Protein AF-0000000078754978 (afdb_homodimer)

Sequence (382 aa):
MKRENKTQYALLGILTQYECSGYDMKKFIETSIGYFWNESFGQIYPNLKKLEQQGLIRKAKTLDAKGTDRIVYAITATGRKKLQQWLAKPAEPLAERNELLLKLFFGSQLDHNGIRRHLQRHQEMGEATLKVYAGVEKDIADYKDKSPDYPFWRMTLDYGIERTKMELRWVKSAHEILDSIAKKKTGSKKPMKRENKTQYALLGILTQYECSGYDMKKFIETSIGYFWNESFGQIYPNLKKLEQQGLIRKAKTLDAKGTDRIVYAITATGRKKLQQWLAKPAEPLAERNELLLKLFFGSQLDHNGIRRHLQRHQEMGEATLKVYAGVEKDIADYKDKSPDYPFWRMTLDYGIERTKMELRWVKSAHEILDS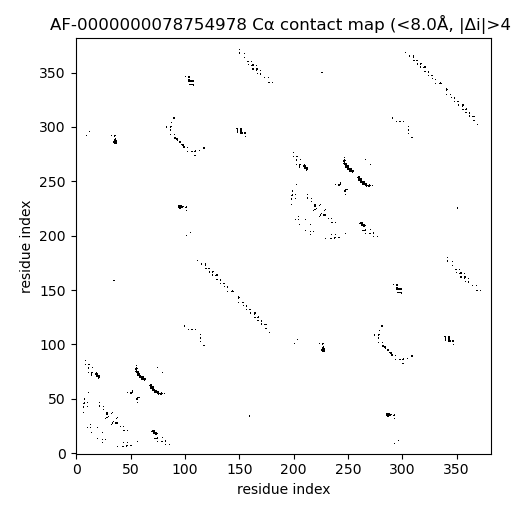IAKKKTGSKKP

Structure (mmCIF, N/CA/C/O backbone):
data_AF-0000000078754978-model_v1
#
loop_
_entity.id
_entity.type
_entity.pdbx_description
1 polymer 'Transcriptional regulator, PadR family'
#
loop_
_atom_site.group_PDB
_atom_site.id
_atom_site.type_symbol
_atom_site.label_atom_id
_atom_site.label_alt_id
_atom_site.label_comp_id
_atom_site.label_asym_id
_atom_site.label_entity_id
_atom_site.label_seq_id
_atom_site.pdbx_PDB_ins_code
_atom_site.Cartn_x
_atom_site.Cartn_y
_atom_site.Cartn_z
_atom_site.occupancy
_atom_site.B_iso_or_equiv
_atom_site.auth_seq_id
_atom_site.auth_comp_id
_atom_site.auth_asym_id
_atom_site.auth_atom_id
_atom_site.pdbx_PDB_model_num
ATOM 1 N N . MET A 1 1 ? -13 -10.906 16.281 1 35.75 1 MET A N 1
ATOM 2 C CA . MET A 1 1 ? -12.906 -11.906 15.219 1 35.75 1 MET A CA 1
ATOM 3 C C . MET A 1 1 ? -11.469 -12.031 14.727 1 35.75 1 MET A C 1
ATOM 5 O O . MET A 1 1 ? -10.805 -11.023 14.453 1 35.75 1 MET A O 1
ATOM 9 N N . LYS A 1 2 ? -10.781 -13.062 15 1 48.91 2 LYS A N 1
ATOM 10 C CA . LYS A 1 2 ? -9.359 -13.227 14.703 1 48.91 2 LYS A CA 1
ATOM 11 C C . LYS A 1 2 ? -9.07 -12.922 13.234 1 48.91 2 LYS A C 1
ATOM 13 O O . LYS A 1 2 ? -9.797 -13.359 12.352 1 48.91 2 LYS A O 1
ATOM 18 N N . ARG A 1 3 ? -8.289 -12.062 12.922 1 64.56 3 ARG A N 1
ATOM 19 C CA . ARG A 1 3 ? -7.926 -11.656 11.562 1 64.56 3 ARG A CA 1
ATOM 20 C C . ARG A 1 3 ? -7.438 -12.844 10.75 1 64.56 3 ARG A C 1
ATOM 22 O O . ARG A 1 3 ? -6.656 -13.664 11.234 1 64.56 3 ARG A O 1
ATOM 29 N N . GLU A 1 4 ? -8.297 -13.211 9.789 1 76.19 4 GLU A N 1
ATOM 30 C CA . GLU A 1 4 ? -7.941 -14.312 8.906 1 76.19 4 GLU A CA 1
ATOM 31 C C . GLU A 1 4 ? -6.512 -14.172 8.391 1 76.19 4 GLU A C 1
ATOM 33 O O . GLU A 1 4 ? -6.109 -13.094 7.945 1 76.19 4 GLU A O 1
ATOM 38 N N . ASN A 1 5 ? -5.672 -15.242 8.75 1 83.44 5 ASN A N 1
ATOM 39 C CA . ASN A 1 5 ? -4.297 -15.258 8.258 1 83.44 5 ASN A CA 1
ATOM 40 C C . ASN A 1 5 ? -4.238 -15.492 6.754 1 83.44 5 ASN A C 1
ATOM 42 O O . ASN A 1 5 ? -4.383 -16.625 6.293 1 83.44 5 ASN A O 1
ATOM 46 N N . LYS A 1 6 ? -4.023 -14.539 5.996 1 88.38 6 LYS A N 1
ATOM 47 C CA . LYS A 1 6 ? -4.129 -14.617 4.543 1 88.38 6 LYS A CA 1
ATOM 48 C C . LYS A 1 6 ? -2.857 -15.203 3.932 1 88.38 6 LYS A C 1
ATOM 50 O O . LYS A 1 6 ? -2.834 -15.547 2.75 1 88.38 6 LYS A O 1
ATOM 55 N N . THR A 1 7 ? -1.822 -15.406 4.789 1 91.56 7 THR A N 1
ATOM 56 C CA . THR A 1 7 ? -0.606 -16.078 4.34 1 91.56 7 THR A CA 1
ATOM 57 C C . THR A 1 7 ? -0.919 -17.484 3.824 1 91.56 7 THR A C 1
ATOM 59 O O . THR A 1 7 ? -0.292 -17.953 2.873 1 91.56 7 THR A O 1
ATOM 62 N N . GLN A 1 8 ? -1.854 -18.094 4.418 1 94.31 8 GLN A N 1
ATOM 63 C CA . GLN A 1 8 ? -2.223 -19.453 4.027 1 94.31 8 GLN A CA 1
ATOM 64 C C . GLN A 1 8 ? -2.637 -19.516 2.559 1 94.31 8 GLN A C 1
ATOM 66 O O . GLN A 1 8 ? -2.338 -20.484 1.862 1 94.31 8 GLN A O 1
ATOM 71 N N . TYR A 1 9 ? -3.281 -18.516 2.061 1 95.38 9 TYR A N 1
ATOM 72 C CA . TYR A 1 9 ? -3.766 -18.516 0.685 1 95.38 9 TYR A CA 1
ATOM 73 C C . TYR A 1 9 ? -2.625 -18.281 -0.296 1 95.38 9 TYR A C 1
ATOM 75 O O . TYR A 1 9 ? -2.631 -18.812 -1.411 1 95.38 9 TYR A O 1
ATOM 83 N N . ALA A 1 10 ? -1.63 -17.469 0.122 1 95.56 10 ALA A N 1
ATOM 84 C CA . ALA A 1 10 ? -0.423 -17.328 -0.689 1 95.56 10 ALA A CA 1
ATOM 85 C C . ALA A 1 10 ? 0.289 -18.672 -0.841 1 95.56 10 ALA A C 1
ATOM 87 O O . ALA A 1 10 ? 0.705 -19.047 -1.942 1 95.56 10 ALA A O 1
ATOM 88 N N . LEU A 1 11 ? 0.342 -19.391 0.232 1 96.5 11 LEU A N 1
ATOM 89 C CA . LEU A 1 11 ? 1.026 -20.672 0.205 1 96.5 11 LEU A CA 1
ATOM 90 C C . LEU A 1 11 ? 0.257 -21.688 -0.642 1 96.5 11 LEU A C 1
ATOM 92 O O . LEU A 1 11 ? 0.849 -22.391 -1.453 1 96.5 11 LEU A O 1
ATOM 96 N N . LEU A 1 12 ? -1.026 -21.781 -0.461 1 97.56 12 LEU A N 1
ATOM 97 C CA . LEU A 1 12 ? -1.853 -22.641 -1.295 1 97.56 12 LEU A CA 1
ATOM 98 C C . LEU A 1 12 ? -1.717 -22.266 -2.768 1 97.56 12 LEU A C 1
ATOM 100 O O . LEU A 1 12 ? -1.613 -23.141 -3.627 1 97.56 12 LEU A O 1
ATOM 104 N N . GLY A 1 13 ? -1.76 -20.969 -3.033 1 97.31 13 GLY A N 1
ATOM 105 C CA . GLY A 1 13 ? -1.579 -20.5 -4.398 1 97.31 13 GLY A CA 1
ATOM 106 C C . GLY A 1 13 ? -0.272 -20.953 -5.02 1 97.31 13 GLY A C 1
ATOM 107 O O . GLY A 1 13 ? -0.254 -21.453 -6.148 1 97.31 13 GLY A O 1
ATOM 108 N N . ILE A 1 14 ? 0.815 -20.812 -4.277 1 96.56 14 ILE A N 1
ATOM 109 C CA . ILE A 1 14 ? 2.131 -21.234 -4.754 1 96.56 14 ILE A CA 1
ATOM 110 C C . ILE A 1 14 ? 2.117 -22.719 -5.07 1 96.56 14 ILE A C 1
ATOM 112 O O . ILE A 1 14 ? 2.645 -23.156 -6.102 1 96.56 14 ILE A O 1
ATOM 116 N N . LEU A 1 15 ? 1.431 -23.469 -4.305 1 97.5 15 LEU A N 1
ATOM 117 C CA . LEU A 1 15 ? 1.436 -24.906 -4.449 1 97.5 15 LEU A CA 1
ATOM 118 C C . LEU A 1 15 ? 0.555 -25.344 -5.613 1 97.5 15 LEU A C 1
ATOM 120 O O . LEU A 1 15 ? 0.626 -26.5 -6.059 1 97.5 15 LEU A O 1
ATOM 124 N N . THR A 1 16 ? -0.316 -24.484 -6.086 1 96.12 16 THR A N 1
ATOM 125 C CA . THR A 1 16 ? -1.046 -24.797 -7.309 1 96.12 16 THR A CA 1
ATOM 126 C C . THR A 1 16 ? -0.119 -24.75 -8.516 1 96.12 16 THR A C 1
ATOM 128 O O . THR A 1 16 ? -0.448 -25.281 -9.586 1 96.12 16 THR A O 1
ATOM 131 N N . GLN A 1 17 ? 1.019 -24.031 -8.352 1 93 17 GLN A N 1
ATOM 132 C CA . GLN A 1 17 ? 1.975 -23.922 -9.453 1 93 17 GLN A CA 1
ATOM 133 C C . GLN A 1 17 ? 2.867 -25.156 -9.539 1 93 17 GLN A C 1
ATOM 135 O O . GLN A 1 17 ? 3.172 -25.625 -10.641 1 93 17 GLN A O 1
ATOM 140 N N . TYR A 1 18 ? 3.369 -25.625 -8.391 1 93.38 18 TYR A N 1
ATOM 141 C CA . TYR A 1 18 ? 4.215 -26.812 -8.336 1 93.38 18 TYR A CA 1
ATOM 142 C C . TYR A 1 18 ? 4.434 -27.25 -6.895 1 93.38 18 TYR A C 1
ATOM 144 O O . TYR A 1 18 ? 4.277 -26.469 -5.961 1 93.38 18 TYR A O 1
ATOM 152 N N . GLU A 1 19 ? 4.711 -28.516 -6.809 1 95.75 19 GLU A N 1
ATOM 153 C CA . GLU A 1 19 ? 5.137 -29.062 -5.523 1 95.75 19 GLU A CA 1
ATOM 154 C C . GLU A 1 19 ? 6.527 -28.562 -5.145 1 95.75 19 GLU A C 1
ATOM 156 O O . GLU A 1 19 ? 7.441 -28.578 -5.969 1 95.75 19 GLU A O 1
ATOM 161 N N . CYS A 1 20 ? 6.672 -28.109 -3.848 1 95.75 20 CYS A N 1
ATOM 162 C CA . CYS A 1 20 ? 7.977 -27.547 -3.514 1 95.75 20 CYS A CA 1
ATOM 163 C C . CYS A 1 20 ? 8.18 -27.484 -2.004 1 95.75 20 CYS A C 1
ATOM 165 O O . CYS A 1 20 ? 7.254 -27.781 -1.24 1 95.75 20 CYS A O 1
ATOM 167 N N . SER A 1 21 ? 9.438 -27.203 -1.611 1 95.12 21 SER A N 1
ATOM 168 C CA . SER A 1 21 ? 9.773 -27.109 -0.195 1 95.12 21 SER A CA 1
ATOM 169 C C . SER A 1 21 ? 9.398 -25.734 0.365 1 95.12 21 SER A C 1
ATOM 171 O O . SER A 1 21 ? 9.055 -24.828 -0.388 1 95.12 21 SER A O 1
ATOM 173 N N . GLY A 1 22 ? 9.438 -25.641 1.722 1 94.06 22 GLY A N 1
ATOM 174 C CA . GLY A 1 22 ? 9.266 -24.344 2.338 1 94.06 22 GLY A CA 1
ATOM 175 C C . GLY A 1 22 ? 10.273 -23.312 1.854 1 94.06 22 GLY A C 1
ATOM 176 O O . GLY A 1 22 ? 9.938 -22.141 1.677 1 94.06 22 GLY A O 1
ATOM 177 N N . TYR A 1 23 ? 11.445 -23.781 1.651 1 92.81 23 TYR A N 1
ATOM 178 C CA . TYR A 1 23 ? 12.5 -22.906 1.143 1 92.81 23 TYR A CA 1
ATOM 179 C C . TYR A 1 23 ? 12.156 -22.406 -0.252 1 92.81 23 TYR A C 1
ATOM 181 O O . TYR A 1 23 ? 12.352 -21.219 -0.55 1 92.81 23 TYR A O 1
ATOM 189 N N . ASP A 1 24 ? 11.742 -23.25 -1.072 1 94.19 24 ASP A N 1
ATOM 190 C CA . ASP A 1 24 ? 11.344 -22.859 -2.424 1 94.19 24 ASP A CA 1
ATOM 191 C C . ASP A 1 24 ? 10.219 -21.828 -2.395 1 94.19 24 ASP A C 1
ATOM 193 O O . ASP A 1 24 ? 10.195 -20.922 -3.219 1 94.19 24 ASP A O 1
ATOM 197 N N . MET A 1 25 ? 9.305 -21.984 -1.466 1 94.5 25 MET A N 1
ATOM 198 C CA . MET A 1 25 ? 8.188 -21.047 -1.332 1 94.5 25 MET A CA 1
ATOM 199 C C . MET A 1 25 ? 8.688 -19.672 -0.907 1 94.5 25 MET A C 1
ATOM 201 O O . MET A 1 25 ? 8.227 -18.641 -1.421 1 94.5 25 MET A O 1
ATOM 205 N N . LYS A 1 26 ? 9.586 -19.688 -0.039 1 92.94 26 LYS A N 1
ATOM 206 C CA . LYS A 1 26 ? 10.195 -18.422 0.373 1 92.94 26 LYS A CA 1
ATOM 207 C C . LYS A 1 26 ? 10.844 -17.703 -0.812 1 92.94 26 LYS A C 1
ATOM 209 O O . LYS A 1 26 ? 10.672 -16.5 -0.987 1 92.94 26 LYS A O 1
ATOM 214 N N . LYS A 1 27 ? 11.562 -18.422 -1.572 1 92.75 27 LYS A N 1
ATOM 215 C CA . LYS A 1 27 ? 12.227 -17.875 -2.748 1 92.75 27 LYS A CA 1
ATOM 216 C C . LYS A 1 27 ? 11.219 -17.344 -3.758 1 92.75 27 LYS A C 1
ATOM 218 O O . LYS A 1 27 ? 11.406 -16.266 -4.336 1 92.75 27 LYS A O 1
ATOM 223 N N . PHE A 1 28 ? 10.172 -18.141 -3.9 1 93.44 28 PHE A N 1
ATOM 224 C CA . PHE A 1 28 ? 9.094 -17.719 -4.797 1 93.44 28 PHE A CA 1
ATOM 225 C C . PHE A 1 28 ? 8.492 -16.391 -4.348 1 93.44 28 PHE A C 1
ATOM 227 O O . PHE A 1 28 ? 8.297 -15.492 -5.156 1 93.44 28 PHE A O 1
ATOM 234 N N . ILE A 1 29 ? 8.211 -16.25 -3.129 1 92.81 29 ILE A N 1
ATOM 235 C CA . ILE A 1 29 ? 7.637 -15.023 -2.582 1 92.81 29 ILE A CA 1
ATOM 236 C C . ILE A 1 29 ? 8.602 -13.859 -2.805 1 92.81 29 ILE A C 1
ATOM 238 O O . ILE A 1 29 ? 8.203 -12.805 -3.305 1 92.81 29 ILE A O 1
ATOM 242 N N . GLU A 1 30 ? 9.797 -14 -2.549 1 90.25 30 GLU A N 1
ATOM 243 C CA . GLU A 1 30 ? 10.797 -12.945 -2.645 1 90.25 30 GLU A CA 1
ATOM 244 C C . GLU A 1 30 ? 10.984 -12.492 -4.09 1 90.25 30 GLU A C 1
ATOM 246 O O . GLU A 1 30 ? 11.188 -11.305 -4.352 1 90.25 30 GLU A O 1
ATOM 251 N N . THR A 1 31 ? 10.828 -13.422 -4.996 1 90.75 31 THR A N 1
ATOM 252 C CA . THR A 1 31 ? 11.234 -13.117 -6.363 1 90.75 31 THR A CA 1
ATOM 253 C C . THR A 1 31 ? 10.016 -12.914 -7.258 1 90.75 31 THR A C 1
ATOM 255 O O . THR A 1 31 ? 10.148 -12.484 -8.406 1 90.75 31 THR A O 1
ATOM 258 N N . SER A 1 32 ? 8.852 -13.219 -6.758 1 92.75 32 SER A N 1
ATOM 259 C CA . SER A 1 32 ? 7.676 -13.164 -7.617 1 92.75 32 SER A CA 1
ATOM 260 C C . SER A 1 32 ? 6.582 -12.289 -7.004 1 92.75 32 SER A C 1
ATOM 262 O O . SER A 1 32 ? 6.418 -11.133 -7.383 1 92.75 32 SER A O 1
ATOM 264 N N . ILE A 1 33 ? 6.027 -12.75 -5.863 1 93.5 33 ILE A N 1
ATOM 265 C CA . ILE A 1 33 ? 4.852 -12.031 -5.383 1 93.5 33 ILE A CA 1
ATOM 266 C C . ILE A 1 33 ? 5.266 -11.023 -4.316 1 93.5 33 ILE A C 1
ATOM 268 O O . ILE A 1 33 ? 4.457 -10.203 -3.877 1 93.5 33 ILE A O 1
ATOM 272 N N . GLY A 1 34 ? 6.535 -10.922 -3.963 1 92.12 34 GLY A N 1
ATOM 273 C CA . GLY A 1 34 ? 7.031 -10.016 -2.943 1 92.12 34 GLY A CA 1
ATOM 274 C C . GLY A 1 34 ? 6.879 -8.555 -3.322 1 92.12 34 GLY A C 1
ATOM 275 O O . GLY A 1 34 ? 6.949 -7.672 -2.463 1 92.12 34 GLY A O 1
ATOM 276 N N . TYR A 1 35 ? 6.633 -8.281 -4.582 1 91.25 35 TYR A N 1
ATOM 277 C CA . TYR A 1 35 ? 6.5 -6.914 -5.078 1 91.25 35 TYR A CA 1
ATOM 278 C C . TYR A 1 35 ? 5.16 -6.312 -4.664 1 91.25 35 TYR A C 1
ATOM 280 O O . TYR A 1 35 ? 4.984 -5.094 -4.711 1 91.25 35 TYR A O 1
ATOM 288 N N . PHE A 1 36 ? 4.203 -7.207 -4.285 1 93.44 36 PHE A N 1
ATOM 289 C CA . PHE A 1 36 ? 2.895 -6.68 -3.908 1 93.44 36 PHE A CA 1
ATOM 290 C C . PHE A 1 36 ? 2.32 -7.449 -2.727 1 93.44 36 PHE A C 1
ATOM 292 O O . PHE A 1 36 ? 1.245 -7.117 -2.225 1 93.44 36 PHE A O 1
ATOM 299 N N . TRP A 1 37 ? 3.072 -8.461 -2.297 1 90.75 37 TRP A N 1
ATOM 300 C CA . TRP A 1 37 ? 2.668 -9.25 -1.14 1 90.75 37 TRP A CA 1
ATOM 301 C C . TRP A 1 37 ? 3.865 -9.578 -0.255 1 90.75 37 TRP A C 1
ATOM 303 O O . TRP A 1 37 ? 4.543 -10.586 -0.463 1 90.75 37 TRP A O 1
ATOM 313 N N . ASN A 1 38 ? 3.969 -8.828 0.792 1 84.19 38 ASN A N 1
ATOM 314 C CA . ASN A 1 38 ? 5.121 -9.008 1.671 1 84.19 38 ASN A CA 1
ATOM 315 C C . ASN A 1 38 ? 4.785 -9.914 2.852 1 84.19 38 ASN A C 1
ATOM 317 O O . ASN A 1 38 ? 3.814 -9.672 3.57 1 84.19 38 ASN A O 1
ATOM 321 N N . GLU A 1 39 ? 5.516 -11.086 2.916 1 76.5 39 GLU A N 1
ATOM 322 C CA . GLU A 1 39 ? 5.371 -12.023 4.023 1 76.5 39 GLU A CA 1
ATOM 323 C C . GLU A 1 39 ? 6.688 -12.18 4.785 1 76.5 39 GLU A C 1
ATOM 325 O O . GLU A 1 39 ? 7.762 -12.188 4.18 1 76.5 39 GLU A O 1
ATOM 330 N N . SER A 1 40 ? 6.504 -12.172 6.102 1 72.75 40 SER A N 1
ATOM 331 C CA . SER A 1 40 ? 7.691 -12.5 6.887 1 72.75 40 SER A CA 1
ATOM 332 C C . SER A 1 40 ? 8.07 -13.969 6.727 1 72.75 40 SER A C 1
ATOM 334 O O . SER A 1 40 ? 7.195 -14.828 6.613 1 72.75 40 SER A O 1
ATOM 336 N N . PHE A 1 41 ? 9.281 -14.219 6.59 1 75.81 41 PHE A N 1
ATOM 337 C CA . PHE A 1 41 ? 9.836 -15.555 6.43 1 75.81 41 PHE A CA 1
ATOM 338 C C . PHE A 1 41 ? 9.383 -16.469 7.562 1 75.81 41 PHE A C 1
ATOM 340 O O . PHE A 1 41 ? 9.039 -17.625 7.332 1 75.81 41 PHE A O 1
ATOM 347 N N . GLY A 1 42 ? 9.289 -15.93 8.656 1 82.31 42 GLY A N 1
ATOM 348 C CA . GLY A 1 42 ? 8.953 -16.719 9.828 1 82.31 42 GLY A CA 1
ATOM 349 C C . GLY A 1 42 ? 7.512 -17.188 9.836 1 82.31 42 GLY A C 1
ATOM 350 O O . GLY A 1 42 ? 7.168 -18.141 10.547 1 82.31 42 GLY A O 1
ATOM 351 N N . GLN A 1 43 ? 6.734 -16.734 8.969 1 88.75 43 GLN A N 1
ATOM 352 C CA . GLN A 1 43 ? 5.312 -17.078 8.977 1 88.75 43 GLN A CA 1
ATOM 353 C C . GLN A 1 43 ? 5.031 -18.266 8.07 1 88.75 43 GLN A C 1
ATOM 355 O O . GLN A 1 43 ? 3.953 -18.859 8.133 1 88.75 43 GLN A O 1
ATOM 360 N N . ILE A 1 44 ? 5.938 -18.688 7.262 1 92.75 44 ILE A N 1
ATOM 361 C CA . ILE A 1 44 ? 5.719 -19.719 6.246 1 92.75 44 ILE A CA 1
ATOM 362 C C . ILE A 1 44 ? 5.551 -21.078 6.914 1 92.75 44 ILE A C 1
ATOM 364 O O . ILE A 1 44 ? 4.559 -21.781 6.688 1 92.75 44 ILE A O 1
ATOM 368 N N . TYR A 1 45 ? 6.398 -21.438 7.816 1 92.62 45 TYR A N 1
ATOM 369 C CA . TYR A 1 45 ? 6.441 -22.812 8.328 1 92.62 45 TYR A CA 1
ATOM 370 C C . TYR A 1 45 ? 5.289 -23.062 9.297 1 92.62 45 TYR A C 1
ATOM 372 O O . TYR A 1 45 ? 4.645 -24.109 9.234 1 92.62 45 TYR A O 1
ATOM 380 N N . PRO A 1 46 ? 5.035 -22.156 10.172 1 94.69 46 PRO A N 1
ATOM 381 C CA . PRO A 1 46 ? 3.854 -22.359 11.016 1 94.69 46 PRO A CA 1
ATOM 382 C C . PRO A 1 46 ? 2.572 -22.516 10.203 1 94.69 46 PRO A C 1
ATOM 384 O O . PRO A 1 46 ? 1.704 -23.312 10.555 1 94.69 46 PRO A O 1
ATOM 387 N N . ASN A 1 47 ? 2.447 -21.781 9.141 1 95.81 47 ASN A N 1
ATOM 388 C CA . ASN A 1 47 ? 1.259 -21.891 8.305 1 95.81 47 ASN A CA 1
ATOM 389 C C . ASN A 1 47 ? 1.241 -23.203 7.531 1 95.81 47 ASN A C 1
ATOM 391 O O . ASN A 1 47 ? 0.184 -23.812 7.355 1 95.81 47 ASN A O 1
ATOM 395 N N . LEU A 1 48 ? 2.393 -23.641 7.141 1 96.12 48 LEU A N 1
ATOM 396 C CA . LEU A 1 48 ? 2.463 -24.938 6.469 1 96.12 48 LEU A CA 1
ATOM 397 C C . LEU A 1 48 ? 2.025 -26.062 7.406 1 96.12 48 LEU A C 1
ATOM 399 O O . LEU A 1 48 ? 1.295 -26.969 6.996 1 96.12 48 LEU A O 1
ATOM 403 N N . LYS A 1 49 ? 2.461 -25.984 8.594 1 96.19 49 LYS A N 1
ATOM 404 C CA . LYS A 1 49 ? 2.072 -26.969 9.586 1 96.19 49 LYS A CA 1
ATOM 405 C C . LYS A 1 49 ? 0.56 -26.984 9.789 1 96.19 49 LYS A C 1
ATOM 407 O O . LYS A 1 49 ? -0.061 -28.047 9.82 1 96.19 49 LYS A O 1
ATOM 412 N N . LYS A 1 50 ? 0.01 -25.844 9.914 1 97.12 50 LYS A N 1
ATOM 413 C CA . LYS A 1 50 ? -1.433 -25.719 10.102 1 97.12 50 LYS A CA 1
ATOM 414 C C . LYS A 1 50 ? -2.195 -26.25 8.891 1 97.12 50 LYS A C 1
ATOM 416 O O . LYS A 1 50 ? -3.186 -26.969 9.047 1 97.12 50 LYS A O 1
ATOM 421 N N . LEU A 1 51 ? -1.757 -25.922 7.715 1 98 51 LEU A N 1
ATOM 422 C CA . LEU A 1 51 ? -2.385 -26.391 6.48 1 98 51 LEU A CA 1
ATOM 423 C C . LEU A 1 51 ? -2.34 -27.906 6.391 1 98 51 LEU A C 1
ATOM 425 O O . LEU A 1 51 ? -3.307 -28.531 5.953 1 98 51 LEU A O 1
ATOM 429 N N . GLU A 1 52 ? -1.226 -28.453 6.773 1 97.88 52 GLU A N 1
ATOM 430 C CA . GLU A 1 52 ? -1.082 -29.906 6.77 1 97.88 52 GLU A CA 1
ATOM 431 C C . GLU A 1 52 ? -2.047 -30.562 7.754 1 97.88 52 GLU A C 1
ATOM 433 O O . GLU A 1 52 ? -2.711 -31.547 7.422 1 97.88 52 GLU A O 1
ATOM 438 N N . GLN A 1 53 ? -2.113 -29.984 8.922 1 97.81 53 GLN A N 1
ATOM 439 C CA . GLN A 1 53 ? -2.99 -30.5 9.969 1 97.81 53 GLN A CA 1
ATOM 440 C C . GLN A 1 53 ? -4.449 -30.453 9.523 1 97.81 53 GLN A C 1
ATOM 442 O O . GLN A 1 53 ? -5.238 -31.328 9.891 1 97.81 53 GLN A O 1
ATOM 447 N N . GLN A 1 54 ? -4.781 -29.5 8.719 1 97.81 54 GLN A N 1
ATOM 448 C CA . GLN A 1 54 ? -6.156 -29.312 8.266 1 97.81 54 GLN A CA 1
ATOM 449 C C . GLN A 1 54 ? -6.43 -30.141 7.008 1 97.81 54 GLN A C 1
ATOM 451 O O . GLN A 1 54 ? -7.543 -30.125 6.484 1 97.81 54 GLN A O 1
ATOM 456 N N . GLY A 1 55 ? -5.379 -30.797 6.484 1 98.12 55 GLY A N 1
ATOM 457 C CA . GLY A 1 55 ? -5.531 -31.656 5.32 1 98.12 55 GLY A CA 1
ATOM 458 C C . GLY A 1 55 ? -5.574 -30.891 4.016 1 98.12 55 GLY A C 1
ATOM 459 O O . GLY A 1 55 ? -6.012 -31.422 2.99 1 98.12 55 GLY A O 1
ATOM 460 N N . LEU A 1 56 ? -5.148 -29.625 4.039 1 98.56 56 LEU A N 1
ATOM 461 C CA . LEU A 1 56 ? -5.207 -28.781 2.855 1 98.56 56 LEU A CA 1
ATOM 462 C C . LEU A 1 56 ? -3.969 -28.969 1.986 1 98.56 56 LEU A C 1
ATOM 464 O O . LEU A 1 56 ? -3.977 -28.625 0.804 1 98.56 56 LEU A O 1
ATOM 468 N N . ILE A 1 57 ? -2.891 -29.438 2.584 1 98.62 57 ILE A N 1
ATOM 469 C CA . ILE A 1 57 ? -1.683 -29.828 1.865 1 98.62 57 ILE A CA 1
ATOM 470 C C . ILE A 1 57 ? -1.155 -31.156 2.416 1 98.62 57 ILE A C 1
ATOM 472 O O . ILE A 1 57 ? -1.603 -31.625 3.467 1 98.62 57 ILE A O 1
ATOM 476 N N . ARG A 1 58 ? -0.287 -31.781 1.677 1 97.94 58 ARG A N 1
ATOM 477 C CA . ARG A 1 58 ? 0.382 -33 2.125 1 97.94 58 ARG A CA 1
ATOM 478 C C . ARG A 1 58 ? 1.897 -32.844 2.096 1 97.94 58 ARG A C 1
ATOM 480 O O . ARG A 1 58 ? 2.434 -32.125 1.239 1 97.94 58 ARG A O 1
ATOM 487 N N . LYS A 1 59 ? 2.479 -33.438 2.982 1 95.38 59 LYS A N 1
ATOM 488 C CA . LYS A 1 59 ? 3.93 -33.438 3.15 1 95.38 59 LYS A CA 1
ATOM 489 C C . LYS A 1 59 ? 4.543 -34.75 2.695 1 95.38 59 LYS A C 1
ATOM 491 O O . LYS A 1 59 ? 3.986 -35.844 2.949 1 95.38 59 LYS A O 1
ATOM 496 N N . ALA A 1 60 ? 5.59 -34.688 1.939 1 92.12 60 ALA A N 1
ATOM 497 C CA . ALA A 1 60 ? 6.301 -35.875 1.527 1 92.12 60 ALA A CA 1
ATOM 498 C C . ALA A 1 60 ? 7.812 -35.688 1.62 1 92.12 60 ALA A C 1
ATOM 500 O O . ALA A 1 60 ? 8.297 -34.562 1.598 1 92.12 60 ALA A O 1
ATOM 501 N N . LYS A 1 61 ? 8.445 -36.75 1.808 1 91.19 61 LYS A N 1
ATOM 502 C CA . LYS A 1 61 ? 9.906 -36.781 1.778 1 91.19 61 LYS A CA 1
ATOM 503 C C . LYS A 1 61 ? 10.43 -37.188 0.41 1 91.19 61 LYS A C 1
ATOM 505 O O . LYS A 1 61 ? 9.898 -38.125 -0.197 1 91.19 61 LYS A O 1
ATOM 510 N N . THR A 1 62 ? 11.32 -36.312 -0.064 1 88.12 62 THR A N 1
ATOM 511 C CA . THR A 1 62 ? 11.977 -36.656 -1.324 1 88.12 62 THR A CA 1
ATOM 512 C C . THR A 1 62 ? 13.477 -36.438 -1.23 1 88.12 62 THR A C 1
ATOM 514 O O . THR A 1 62 ? 13.984 -35.969 -0.201 1 88.12 62 THR A O 1
ATOM 517 N N . LEU A 1 63 ? 14.242 -36.969 -2.219 1 86.19 63 LEU A N 1
ATOM 518 C CA . LEU A 1 63 ? 15.68 -36.75 -2.26 1 86.19 63 LEU A CA 1
ATOM 519 C C . LEU A 1 63 ? 16.031 -35.594 -3.188 1 86.19 63 LEU A C 1
ATOM 521 O O . LEU A 1 63 ? 15.43 -35.438 -4.254 1 86.19 63 LEU A O 1
ATOM 525 N N . ASP A 1 64 ? 16.828 -34.75 -2.688 1 81.88 64 ASP A N 1
ATOM 526 C CA . ASP A 1 64 ? 17.266 -33.656 -3.57 1 81.88 64 ASP A CA 1
ATOM 527 C C . ASP A 1 64 ? 18.344 -34.156 -4.535 1 81.88 64 ASP A C 1
ATOM 529 O O . ASP A 1 64 ? 18.625 -35.344 -4.609 1 81.88 64 ASP A O 1
ATOM 533 N N . ALA A 1 65 ? 18.766 -33.25 -5.438 1 82.06 65 ALA A N 1
ATOM 534 C CA . ALA A 1 65 ? 19.734 -33.625 -6.465 1 82.06 65 ALA A CA 1
ATOM 535 C C . ALA A 1 65 ? 20.984 -34.219 -5.84 1 82.06 65 ALA A C 1
ATOM 537 O O . ALA A 1 65 ? 21.672 -35.031 -6.461 1 82.06 65 ALA A O 1
ATOM 538 N N . LYS A 1 66 ? 21.297 -33.938 -4.535 1 89 66 LYS A N 1
ATOM 539 C CA . LYS A 1 66 ? 22.5 -34.406 -3.85 1 89 66 LYS A CA 1
ATOM 540 C C . LYS A 1 66 ? 22.203 -35.625 -3.002 1 89 66 LYS A C 1
ATOM 542 O O . LYS A 1 66 ? 23.078 -36.156 -2.309 1 89 66 LYS A O 1
ATOM 547 N N . GLY A 1 67 ? 21.047 -36.125 -3.08 1 86.31 67 GLY A N 1
ATOM 548 C CA . GLY A 1 67 ? 20.672 -37.312 -2.35 1 86.31 67 GLY A CA 1
ATOM 549 C C . GLY A 1 67 ? 20.281 -37.031 -0.908 1 86.31 67 GLY A C 1
ATOM 550 O O . GLY A 1 67 ? 20.203 -37.969 -0.097 1 86.31 67 GLY A O 1
ATOM 551 N N . THR A 1 68 ? 20.156 -35.781 -0.618 1 87.94 68 THR A N 1
ATOM 552 C CA . THR A 1 68 ? 19.766 -35.438 0.743 1 87.94 68 THR A CA 1
ATOM 553 C C . THR A 1 68 ? 18.25 -35.375 0.875 1 87.94 68 THR A C 1
ATOM 555 O O . THR A 1 68 ? 17.562 -34.938 -0.055 1 87.94 68 THR A O 1
ATOM 558 N N . ASP A 1 69 ? 17.828 -35.812 2.006 1 89.69 69 ASP A N 1
ATOM 559 C CA . ASP A 1 69 ? 16.391 -35.781 2.283 1 89.69 69 ASP A CA 1
ATOM 560 C C . ASP A 1 69 ? 15.859 -34.344 2.266 1 89.69 69 ASP A C 1
ATOM 562 O O . ASP A 1 69 ? 16.469 -33.438 2.83 1 89.69 69 ASP A O 1
ATOM 566 N N . ARG A 1 70 ? 14.773 -34.219 1.479 1 91.44 70 ARG A N 1
ATOM 567 C CA . ARG A 1 70 ? 14.094 -32.938 1.406 1 91.44 70 ARG A CA 1
ATOM 568 C C . ARG A 1 70 ? 12.594 -33.094 1.587 1 91.44 70 ARG A C 1
ATOM 570 O O . ARG A 1 70 ? 12 -34.031 1.075 1 91.44 70 ARG A O 1
ATOM 577 N N . ILE A 1 71 ? 12.078 -32.188 2.365 1 94.44 71 ILE A N 1
ATOM 578 C CA . ILE A 1 71 ? 10.633 -32.188 2.564 1 94.44 71 ILE A CA 1
ATOM 579 C C . ILE A 1 71 ? 9.961 -31.312 1.512 1 94.44 71 ILE A C 1
ATOM 581 O O . ILE A 1 71 ? 10.383 -30.172 1.283 1 94.44 71 ILE A O 1
ATOM 585 N N . VAL A 1 72 ? 8.977 -31.875 0.869 1 96.62 72 VAL A N 1
ATOM 586 C CA . VAL A 1 72 ? 8.211 -31.109 -0.102 1 96.62 72 VAL A CA 1
ATOM 587 C C . VAL A 1 72 ? 6.723 -31.156 0.247 1 96.62 72 VAL A C 1
ATOM 589 O O . VAL A 1 72 ? 6.273 -32.062 0.939 1 96.62 72 VAL A O 1
ATOM 592 N N . TYR A 1 73 ? 6.008 -30.141 -0.22 1 97.81 73 TYR A N 1
ATOM 593 C CA . TYR A 1 73 ? 4.574 -30.031 0.023 1 97.81 73 TYR A CA 1
ATOM 594 C C . TYR A 1 73 ? 3.797 -30.016 -1.289 1 97.81 73 TYR A C 1
ATOM 596 O O . TYR A 1 73 ? 4.289 -29.516 -2.303 1 97.81 73 TYR A O 1
ATOM 604 N N . ALA A 1 74 ? 2.627 -30.609 -1.224 1 98 74 ALA A N 1
ATOM 605 C CA . ALA A 1 74 ? 1.688 -30.578 -2.342 1 98 74 ALA A CA 1
ATOM 606 C C . ALA A 1 74 ? 0.286 -30.203 -1.872 1 98 74 ALA A C 1
ATOM 608 O O . ALA A 1 74 ? -0.141 -30.609 -0.788 1 98 74 ALA A O 1
ATOM 609 N N . ILE A 1 75 ? -0.423 -29.469 -2.658 1 98.06 75 ILE A N 1
ATOM 610 C CA . ILE A 1 75 ? -1.789 -29.062 -2.332 1 98.06 75 ILE A CA 1
ATOM 611 C C . ILE A 1 75 ? -2.736 -30.234 -2.568 1 98.06 75 ILE A C 1
ATOM 613 O O . ILE A 1 75 ? -2.547 -31.016 -3.506 1 98.06 75 ILE A O 1
ATOM 617 N N . THR A 1 76 ? -3.73 -30.375 -1.726 1 98.44 76 THR A N 1
ATOM 618 C CA . THR A 1 76 ? -4.762 -31.391 -1.883 1 98.44 76 THR A CA 1
ATOM 619 C C . THR A 1 76 ? -5.973 -30.828 -2.619 1 98.44 76 THR A C 1
ATOM 621 O O . THR A 1 76 ? -6.035 -29.625 -2.893 1 98.44 76 THR A O 1
ATOM 624 N N . ALA A 1 77 ? -6.926 -31.75 -2.934 1 98.19 77 ALA A N 1
ATOM 625 C CA . ALA A 1 77 ? -8.18 -31.312 -3.537 1 98.19 77 ALA A CA 1
ATOM 626 C C . ALA A 1 77 ? -8.93 -30.359 -2.607 1 98.19 77 ALA A C 1
ATOM 628 O O . ALA A 1 77 ? -9.523 -29.375 -3.057 1 98.19 77 ALA A O 1
ATOM 629 N N . THR A 1 78 ? -8.906 -30.672 -1.388 1 98.31 78 THR A N 1
ATOM 630 C CA . THR A 1 78 ? -9.562 -29.844 -0.392 1 98.31 78 THR A CA 1
ATOM 631 C C . THR A 1 78 ? -8.891 -28.469 -0.298 1 98.31 78 THR A C 1
ATOM 633 O O . THR A 1 78 ? -9.57 -27.453 -0.164 1 98.31 78 THR A O 1
ATOM 636 N N . GLY A 1 79 ? -7.539 -28.438 -0.344 1 98.25 79 GLY A N 1
ATOM 637 C CA . GLY A 1 79 ? -6.801 -27.188 -0.337 1 98.25 79 GLY A CA 1
ATOM 638 C C . GLY A 1 79 ? -7.102 -26.312 -1.536 1 98.25 79 GLY A C 1
ATOM 639 O O . GLY A 1 79 ? -7.246 -25.094 -1.401 1 98.25 79 GLY A O 1
ATOM 640 N N . ARG A 1 80 ? -7.199 -26.953 -2.695 1 97.5 80 ARG A N 1
ATOM 641 C CA . ARG A 1 80 ? -7.527 -26.219 -3.914 1 97.5 80 ARG A CA 1
ATOM 642 C C . ARG A 1 80 ? -8.922 -25.609 -3.826 1 97.5 80 ARG A C 1
ATOM 644 O O . ARG A 1 80 ? -9.125 -24.469 -4.23 1 97.5 80 ARG A O 1
ATOM 651 N N . LYS A 1 81 ? -9.828 -26.375 -3.277 1 97.69 81 LYS A N 1
ATOM 652 C CA . LYS A 1 81 ? -11.195 -25.891 -3.113 1 97.69 81 LYS A CA 1
ATOM 653 C C . LYS A 1 81 ? -11.234 -24.688 -2.168 1 97.69 81 LYS A C 1
ATOM 655 O O . LYS A 1 81 ? -11.922 -23.703 -2.439 1 97.69 81 LYS A O 1
ATOM 660 N N . LYS A 1 82 ? -10.539 -24.766 -1.144 1 97.38 82 LYS A N 1
ATOM 661 C CA . LYS A 1 82 ? -10.469 -23.672 -0.188 1 97.38 82 LYS A CA 1
ATOM 662 C C . LYS A 1 82 ? -9.883 -22.422 -0.836 1 97.38 82 LYS A C 1
ATOM 664 O O . LYS A 1 82 ? -10.383 -21.312 -0.627 1 97.38 82 LYS A O 1
ATOM 669 N N . LEU A 1 83 ? -8.82 -22.609 -1.593 1 97.38 83 LEU A N 1
ATOM 670 C CA . LEU A 1 83 ? -8.211 -21.5 -2.303 1 97.38 83 LEU A CA 1
ATOM 671 C C . LEU A 1 83 ? -9.211 -20.844 -3.25 1 97.38 83 LEU A C 1
ATOM 673 O O . LEU A 1 83 ? -9.352 -19.625 -3.266 1 97.38 83 LEU A O 1
ATOM 677 N N . GLN A 1 84 ? -9.914 -21.656 -3.994 1 96.62 84 GLN A N 1
ATOM 678 C CA . GLN A 1 84 ? -10.867 -21.141 -4.973 1 96.62 84 GLN A CA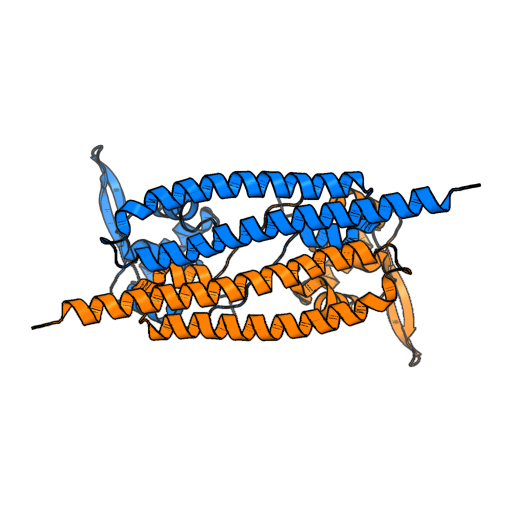 1
ATOM 679 C C . GLN A 1 84 ? -11.992 -20.375 -4.289 1 96.62 84 GLN A C 1
ATOM 681 O O . GLN A 1 84 ? -12.43 -19.328 -4.793 1 96.62 84 GLN A O 1
ATOM 686 N N . GLN A 1 85 ? -12.398 -20.859 -3.172 1 96.69 85 GLN A N 1
ATOM 687 C CA . GLN A 1 85 ? -13.43 -20.172 -2.404 1 96.69 85 GLN A CA 1
ATOM 688 C C . GLN A 1 85 ? -12.945 -18.797 -1.945 1 96.69 85 GLN A C 1
ATOM 690 O O . GLN A 1 85 ? -13.688 -17.812 -2.016 1 96.69 85 GLN A O 1
ATOM 695 N N . TRP A 1 86 ? -11.781 -18.734 -1.489 1 96.88 86 TRP A N 1
ATOM 696 C CA . TRP A 1 86 ? -11.211 -17.453 -1.048 1 96.88 86 TRP A CA 1
ATOM 697 C C . TRP A 1 86 ? -11.031 -16.5 -2.225 1 96.88 86 TRP A C 1
ATOM 699 O O . TRP A 1 86 ? -11.305 -15.312 -2.113 1 96.88 86 TRP A O 1
ATOM 709 N N . LEU A 1 87 ? -10.5 -17.031 -3.354 1 96.31 87 LEU A N 1
ATOM 710 C CA . LEU A 1 87 ? -10.281 -16.234 -4.555 1 96.31 87 LEU A CA 1
ATOM 711 C C . LEU A 1 87 ? -11.586 -15.586 -5.02 1 96.31 87 LEU A C 1
ATOM 713 O O . LEU A 1 87 ? -11.562 -14.484 -5.57 1 96.31 87 LEU A O 1
ATOM 717 N N . ALA A 1 88 ? -12.656 -16.219 -4.762 1 95.38 88 ALA A N 1
ATOM 718 C CA . ALA A 1 88 ? -13.945 -15.758 -5.266 1 95.38 88 ALA A CA 1
ATOM 719 C C . ALA A 1 88 ? -14.508 -14.641 -4.387 1 95.38 88 ALA A C 1
ATOM 721 O O . ALA A 1 88 ? -15.375 -13.875 -4.82 1 95.38 88 ALA A O 1
ATOM 722 N N . LYS A 1 89 ? -14.094 -14.547 -3.191 1 95.19 89 LYS A N 1
ATOM 723 C CA . LYS A 1 89 ? -14.555 -13.492 -2.291 1 95.19 89 LYS A CA 1
ATOM 724 C C . LYS A 1 89 ? -13.945 -12.141 -2.664 1 95.19 89 LYS A C 1
ATOM 726 O O . LYS A 1 89 ? -12.797 -12.078 -3.105 1 95.19 89 LYS A O 1
ATOM 731 N N . PRO A 1 90 ? -14.711 -11.078 -2.467 1 93.69 90 PRO A N 1
ATOM 732 C CA . PRO A 1 90 ? -14.148 -9.758 -2.764 1 93.69 90 PRO A CA 1
ATOM 733 C C . PRO A 1 90 ? -12.828 -9.508 -2.049 1 93.69 90 PRO A C 1
ATOM 735 O O . PRO A 1 90 ? -12.656 -9.914 -0.896 1 93.69 90 PRO A O 1
ATOM 738 N N . ALA A 1 91 ? -11.898 -8.914 -2.803 1 93.81 91 ALA A N 1
ATOM 739 C CA . ALA A 1 91 ? -10.625 -8.539 -2.193 1 93.81 91 ALA A CA 1
ATOM 740 C C . ALA A 1 91 ? -10.812 -7.43 -1.164 1 93.81 91 ALA A C 1
ATOM 742 O O . ALA A 1 91 ? -11.508 -6.445 -1.425 1 93.81 91 ALA A O 1
ATOM 743 N N . GLU A 1 92 ? -10.164 -7.57 -0.042 1 89.31 92 GLU A N 1
ATOM 744 C CA . GLU A 1 92 ? -10.195 -6.516 0.966 1 89.31 92 GLU A CA 1
ATOM 745 C C . GLU A 1 92 ? -9.328 -5.332 0.552 1 89.31 92 GLU A C 1
ATOM 747 O O . GLU A 1 92 ? -8.234 -5.516 0.015 1 89.31 92 GLU A O 1
ATOM 752 N N . PRO A 1 93 ? -9.859 -4.133 0.878 1 82.69 93 PRO A N 1
ATOM 753 C CA . PRO A 1 93 ? -9.062 -2.949 0.544 1 82.69 93 PRO A CA 1
ATOM 754 C C . PRO A 1 93 ? -7.727 -2.904 1.287 1 82.69 93 PRO A C 1
ATOM 756 O O . PRO A 1 93 ? -7.621 -3.416 2.404 1 82.69 93 PRO A O 1
ATOM 759 N N . LEU A 1 94 ? -6.766 -2.279 0.589 1 74.44 94 LEU A N 1
ATOM 760 C CA . LEU A 1 94 ? -5.434 -2.121 1.159 1 74.44 94 LEU A CA 1
ATOM 761 C C . LEU A 1 94 ? -5.434 -1.062 2.256 1 74.44 94 LEU A C 1
ATOM 763 O O . LEU A 1 94 ? -5.895 0.06 2.043 1 74.44 94 LEU A O 1
ATOM 767 N N . ALA A 1 95 ? -5.141 -1.504 3.49 1 73.62 95 ALA A N 1
ATOM 768 C CA . ALA A 1 95 ? -4.883 -0.515 4.535 1 73.62 95 ALA A CA 1
ATOM 769 C C . ALA A 1 95 ? -3.508 0.122 4.355 1 73.62 95 ALA A C 1
ATOM 771 O O . ALA A 1 95 ? -2.514 -0.373 4.895 1 73.62 95 ALA A O 1
ATOM 772 N N . GLU A 1 96 ? -3.41 1.142 3.66 1 81.81 96 GLU A N 1
ATOM 773 C CA . GLU A 1 96 ? -2.133 1.722 3.256 1 81.81 96 GLU A CA 1
ATOM 774 C C . GLU A 1 96 ? -1.5 2.512 4.398 1 81.81 96 GLU A C 1
ATOM 776 O O . GLU A 1 96 ? -2.191 3.229 5.121 1 81.81 96 GLU A O 1
ATOM 781 N N . ARG A 1 97 ? -0.243 2.252 4.672 1 87.56 97 ARG A N 1
ATOM 782 C CA . ARG A 1 97 ? 0.605 3.053 5.551 1 87.56 97 ARG A CA 1
ATOM 783 C C . ARG A 1 97 ? 1.834 3.564 4.805 1 87.56 97 ARG A C 1
ATOM 785 O O . ARG A 1 97 ? 2.938 3.047 4.992 1 87.56 97 ARG A O 1
ATOM 792 N N . ASN A 1 98 ? 1.636 4.52 4.039 1 93.81 98 ASN A N 1
ATOM 793 C CA . ASN A 1 98 ? 2.693 5.117 3.23 1 93.81 98 ASN A CA 1
ATOM 794 C C . ASN A 1 98 ? 3.473 6.168 4.016 1 93.81 98 ASN A C 1
ATOM 796 O O . ASN A 1 98 ? 3.033 7.312 4.133 1 93.81 98 ASN A O 1
ATOM 800 N N . GLU A 1 99 ? 4.586 5.812 4.512 1 94.38 99 GLU A N 1
ATOM 801 C CA . GLU A 1 99 ? 5.371 6.68 5.391 1 94.38 99 GLU A CA 1
ATOM 802 C C . GLU A 1 99 ? 5.852 7.922 4.652 1 94.38 99 GLU A C 1
ATOM 804 O O . GLU A 1 99 ? 5.91 9.008 5.227 1 94.38 99 GLU A O 1
ATOM 809 N N . LEU A 1 100 ? 6.242 7.762 3.385 1 96.62 100 LEU A N 1
ATOM 810 C CA . LEU A 1 100 ? 6.668 8.914 2.605 1 96.62 100 LEU A CA 1
ATOM 811 C C . LEU A 1 100 ? 5.574 9.977 2.562 1 96.62 100 LEU A C 1
ATOM 813 O O . LEU A 1 100 ? 5.84 11.156 2.82 1 96.62 100 LEU A O 1
ATOM 817 N N . LEU A 1 101 ? 4.332 9.578 2.303 1 97 101 LEU A N 1
ATOM 818 C CA . LEU A 1 101 ? 3.23 10.531 2.201 1 97 101 LEU A CA 1
ATOM 819 C C . LEU A 1 101 ? 2.936 11.164 3.557 1 97 101 LEU A C 1
ATOM 821 O O . LEU A 1 101 ? 2.598 12.344 3.631 1 97 101 LEU A O 1
ATOM 825 N N . LEU A 1 102 ? 3.07 10.359 4.602 1 95.94 102 LEU A N 1
ATOM 826 C CA . LEU A 1 102 ? 2.871 10.914 5.938 1 95.94 102 LEU A CA 1
ATOM 827 C C . LEU A 1 102 ? 3.904 11.992 6.238 1 95.94 102 LEU A C 1
ATOM 829 O O . LEU A 1 102 ? 3.561 13.062 6.746 1 95.94 102 LEU A O 1
ATOM 833 N N . LYS A 1 103 ? 5.145 11.766 5.934 1 96.62 103 LYS A N 1
ATOM 834 C CA . LYS A 1 103 ? 6.215 12.734 6.148 1 96.62 103 LYS A CA 1
ATOM 835 C C . LYS A 1 103 ? 6 13.992 5.301 1 96.62 103 LYS A C 1
ATOM 837 O O . LYS A 1 103 ? 6.16 15.109 5.789 1 96.62 103 LYS A O 1
ATOM 842 N N . LEU A 1 104 ? 5.617 13.805 4.074 1 96.94 104 LEU A N 1
ATOM 843 C CA . LEU A 1 104 ? 5.395 14.953 3.193 1 96.94 104 LEU A CA 1
ATOM 844 C C . LEU A 1 104 ? 4.207 15.781 3.67 1 96.94 104 LEU A C 1
ATOM 846 O O . LEU A 1 104 ? 4.227 17.016 3.578 1 96.94 104 LEU A O 1
ATOM 850 N N . PHE A 1 105 ? 3.176 15.141 4.184 1 97.06 105 PHE A N 1
ATOM 851 C CA . PHE A 1 105 ? 1.989 15.836 4.668 1 97.06 105 PHE A CA 1
ATOM 852 C C . PHE A 1 105 ? 2.352 16.812 5.773 1 97.06 105 PHE A C 1
ATOM 854 O O . PHE A 1 105 ? 1.812 17.922 5.828 1 97.06 105 PHE A O 1
ATOM 861 N N . PHE A 1 106 ? 3.264 16.453 6.555 1 95.81 106 PHE A N 1
ATOM 862 C CA . PHE A 1 106 ? 3.715 17.344 7.625 1 95.81 106 PHE A CA 1
ATOM 863 C C . PHE A 1 106 ? 5.047 17.984 7.266 1 95.81 106 PHE A C 1
ATOM 865 O O . PHE A 1 106 ? 5.844 18.312 8.148 1 95.81 106 PHE A O 1
ATOM 872 N N . GLY A 1 107 ? 5.32 18.125 6.016 1 94.62 107 GLY A N 1
ATOM 873 C CA . GLY A 1 107 ? 6.602 18.547 5.484 1 94.62 107 GLY A CA 1
ATOM 874 C C . GLY A 1 107 ? 6.949 19.984 5.848 1 94.62 107 GLY A C 1
ATOM 875 O O . GLY A 1 107 ? 8.109 20.391 5.75 1 94.62 107 GLY A O 1
ATOM 876 N N . SER A 1 108 ? 5.922 20.781 6.25 1 93.38 108 SER A N 1
ATOM 877 C CA . SER A 1 108 ? 6.195 22.156 6.668 1 93.38 108 SER A CA 1
ATOM 878 C C . SER A 1 108 ? 7.102 22.188 7.891 1 93.38 108 SER A C 1
ATOM 880 O O . SER A 1 108 ? 7.727 23.203 8.18 1 93.38 108 SER A O 1
ATOM 882 N N . GLN A 1 109 ? 7.211 21.062 8.602 1 93.69 109 GLN A N 1
ATOM 883 C CA . GLN A 1 109 ? 8.039 20.953 9.797 1 93.69 109 GLN A CA 1
ATOM 884 C C . GLN A 1 109 ? 9.469 20.562 9.438 1 93.69 109 GLN A C 1
ATOM 886 O O . GLN A 1 109 ? 10.328 20.484 10.32 1 93.69 109 GLN A O 1
ATOM 891 N N . LEU A 1 110 ? 9.703 20.328 8.188 1 93.06 110 LEU A N 1
ATOM 892 C CA . LEU A 1 110 ? 11.008 19.922 7.68 1 93.06 110 LEU A CA 1
ATOM 893 C C . LEU A 1 110 ? 11.539 20.938 6.672 1 93.06 110 LEU A C 1
ATOM 895 O O . LEU A 1 110 ? 10.766 21.562 5.941 1 93.06 110 LEU A O 1
ATOM 899 N N . ASP A 1 111 ? 12.852 21.188 6.672 1 92.62 111 ASP A N 1
ATOM 900 C CA . ASP A 1 111 ? 13.414 22.094 5.672 1 92.62 111 ASP A CA 1
ATOM 901 C C . ASP A 1 111 ? 13.258 21.516 4.262 1 92.62 111 ASP A C 1
ATOM 903 O O . ASP A 1 111 ? 13.148 20.297 4.09 1 92.62 111 ASP A O 1
ATOM 907 N N . HIS A 1 112 ? 13.312 22.391 3.311 1 93.06 112 HIS A N 1
ATOM 908 C CA . HIS A 1 112 ? 13.047 22 1.931 1 93.06 112 HIS A CA 1
ATOM 909 C C . HIS A 1 112 ? 14.062 20.984 1.438 1 93.06 112 HIS A C 1
ATOM 911 O O . HIS A 1 112 ? 13.734 20.094 0.644 1 93.06 112 HIS A O 1
ATOM 917 N N . ASN A 1 113 ? 15.242 21.062 1.936 1 95 113 ASN A N 1
ATOM 918 C CA . ASN A 1 113 ? 16.266 20.109 1.53 1 95 113 ASN A CA 1
ATOM 919 C C . ASN A 1 113 ? 15.945 18.688 2.012 1 95 113 ASN A C 1
ATOM 921 O O . ASN A 1 113 ? 16.203 17.719 1.306 1 95 113 ASN A O 1
ATOM 925 N N . GLY A 1 114 ? 15.477 18.609 3.184 1 95.31 114 GLY A N 1
ATOM 926 C CA . GLY A 1 114 ? 15.031 17.328 3.684 1 95.31 114 GLY A CA 1
ATOM 927 C C . GLY A 1 114 ? 13.938 16.703 2.842 1 95.31 114 GLY A C 1
ATOM 928 O O . GLY A 1 114 ? 13.969 15.5 2.555 1 95.31 114 GLY A O 1
ATOM 929 N N . ILE A 1 115 ? 13.023 17.562 2.424 1 96.12 115 ILE A N 1
ATOM 930 C CA . ILE A 1 115 ? 11.938 17.094 1.567 1 96.12 115 ILE A CA 1
ATOM 931 C C . ILE A 1 115 ? 12.508 16.609 0.234 1 96.12 115 ILE A C 1
ATOM 933 O O . ILE A 1 115 ? 12.133 15.539 -0.256 1 96.12 115 ILE A O 1
ATOM 937 N N . ARG A 1 116 ? 13.406 17.328 -0.291 1 96.75 116 ARG A N 1
ATOM 938 C CA . ARG A 1 116 ? 14.031 16.953 -1.562 1 96.75 116 ARG A CA 1
ATOM 939 C C . ARG A 1 116 ? 14.758 15.625 -1.454 1 96.75 116 ARG A C 1
ATOM 941 O O . ARG A 1 116 ? 14.734 14.82 -2.387 1 96.75 116 ARG A O 1
ATOM 948 N N . ARG A 1 117 ? 15.344 15.445 -0.361 1 97.25 117 ARG A N 1
ATOM 949 C CA . ARG A 1 117 ? 16.047 14.188 -0.15 1 97.25 117 ARG A CA 1
ATOM 950 C C . ARG A 1 117 ? 15.086 13.008 -0.141 1 97.25 117 ARG A C 1
ATOM 952 O O . ARG A 1 117 ? 15.383 11.953 -0.705 1 97.25 117 ARG A O 1
ATOM 959 N N . HIS A 1 118 ? 13.953 13.195 0.527 1 97.69 118 HIS A N 1
ATOM 960 C CA . HIS A 1 118 ? 12.938 12.141 0.523 1 97.69 118 HIS A CA 1
ATOM 961 C C . HIS A 1 118 ? 12.484 11.82 -0.897 1 97.69 118 HIS A C 1
ATOM 963 O O . HIS A 1 118 ? 12.414 10.648 -1.278 1 97.69 118 HIS A O 1
ATOM 969 N N . LEU A 1 119 ? 12.203 12.867 -1.665 1 98 119 LEU A N 1
ATOM 970 C CA . LEU A 1 119 ? 11.719 12.703 -3.031 1 98 119 LEU A CA 1
ATOM 971 C C . LEU A 1 119 ? 12.789 12.055 -3.91 1 98 119 LEU A C 1
ATOM 973 O O . LEU A 1 119 ? 12.484 11.188 -4.73 1 98 119 LEU A O 1
ATOM 977 N N . GLN A 1 120 ? 14.008 12.445 -3.662 1 97.5 120 GLN A N 1
ATOM 978 C CA . GLN A 1 120 ? 15.117 11.898 -4.441 1 97.5 120 GLN A CA 1
ATOM 979 C C . GLN A 1 120 ? 15.305 10.414 -4.156 1 97.5 120 GLN A C 1
ATOM 981 O O . GLN A 1 120 ? 15.523 9.617 -5.074 1 97.5 120 GLN A O 1
ATOM 986 N N . ARG A 1 121 ? 15.281 10.102 -2.959 1 97.19 121 ARG A N 1
ATOM 987 C CA . ARG A 1 121 ? 15.391 8.695 -2.58 1 97.19 121 ARG A CA 1
ATOM 988 C C . ARG A 1 121 ? 14.281 7.867 -3.215 1 97.19 121 ARG A C 1
ATOM 990 O O . ARG A 1 121 ? 14.531 6.773 -3.727 1 97.19 121 ARG A O 1
ATOM 997 N N . HIS A 1 122 ? 13.086 8.352 -3.164 1 96.69 122 HIS A N 1
ATOM 998 C CA . HIS A 1 122 ? 11.953 7.66 -3.771 1 96.69 122 HIS A CA 1
ATOM 999 C C . HIS A 1 122 ? 12.148 7.508 -5.277 1 96.69 122 HIS A C 1
ATOM 1001 O O . HIS A 1 122 ? 11.836 6.457 -5.844 1 96.69 122 HIS A O 1
ATOM 1007 N N . GLN A 1 123 ? 12.656 8.555 -5.875 1 97.75 123 GLN A N 1
ATOM 1008 C CA . GLN A 1 123 ? 12.945 8.516 -7.305 1 97.75 123 GLN A CA 1
ATOM 1009 C C . GLN A 1 123 ? 13.953 7.422 -7.633 1 97.75 123 GLN A C 1
ATOM 1011 O O . GLN A 1 123 ? 13.758 6.641 -8.562 1 97.75 123 GLN A O 1
ATOM 1016 N N . GLU A 1 124 ? 14.984 7.332 -6.891 1 97.88 124 GLU A N 1
ATOM 1017 C CA . GLU A 1 124 ? 16.031 6.34 -7.113 1 97.88 124 GLU A CA 1
ATOM 1018 C C . GLU A 1 124 ? 15.508 4.922 -6.926 1 97.88 124 GLU A C 1
ATOM 1020 O O . GLU A 1 124 ? 15.82 4.027 -7.715 1 97.88 124 GLU A O 1
ATOM 1025 N N . MET A 1 125 ? 14.734 4.781 -5.965 1 96.81 125 MET A N 1
ATOM 1026 C CA . MET A 1 125 ? 14.125 3.475 -5.723 1 96.81 125 MET A CA 1
ATOM 1027 C C . MET A 1 125 ? 13.195 3.086 -6.867 1 96.81 125 MET A C 1
ATOM 1029 O O . MET A 1 125 ? 13.172 1.931 -7.289 1 96.81 125 MET A O 1
ATOM 1033 N N . GLY A 1 126 ? 12.406 4.051 -7.328 1 97.38 126 GLY A N 1
ATOM 1034 C CA . GLY A 1 126 ? 11.516 3.797 -8.453 1 97.38 126 GLY A CA 1
ATOM 1035 C C . GLY A 1 126 ? 12.25 3.404 -9.719 1 97.38 126 GLY A C 1
ATOM 1036 O O . GLY A 1 126 ? 11.836 2.482 -10.422 1 97.38 126 GLY A O 1
ATOM 1037 N N . GLU A 1 127 ? 13.352 4.102 -9.984 1 98.25 127 GLU A N 1
ATOM 1038 C CA . GLU A 1 127 ? 14.156 3.803 -11.164 1 98.25 127 GLU A CA 1
ATOM 1039 C C . GLU A 1 127 ? 14.773 2.412 -11.078 1 98.25 127 GLU A C 1
ATOM 1041 O O . GLU A 1 127 ? 14.781 1.665 -12.055 1 98.25 127 GLU A O 1
ATOM 1046 N N . ALA A 1 128 ? 15.227 2.098 -9.93 1 97.94 128 ALA A N 1
ATOM 1047 C CA . ALA A 1 128 ? 15.781 0.763 -9.711 1 97.94 128 ALA A CA 1
ATOM 1048 C C . ALA A 1 128 ? 14.703 -0.308 -9.859 1 97.94 128 ALA A C 1
ATOM 1050 O O . ALA A 1 128 ? 14.945 -1.366 -10.445 1 97.94 128 ALA A O 1
ATOM 1051 N N . THR A 1 129 ? 13.516 -0.011 -9.406 1 97.25 129 THR A N 1
ATOM 1052 C CA . THR A 1 129 ? 12.406 -0.957 -9.453 1 97.25 129 THR A CA 1
ATOM 1053 C C . THR A 1 129 ? 11.984 -1.227 -10.891 1 97.25 129 THR A C 1
ATOM 1055 O O . THR A 1 129 ? 11.688 -2.365 -11.25 1 97.25 129 THR A O 1
ATOM 1058 N N . LEU A 1 130 ? 12.008 -0.223 -11.742 1 98.31 130 LEU A N 1
ATOM 1059 C CA . LEU A 1 130 ? 11.641 -0.398 -13.148 1 98.31 130 LEU A CA 1
ATOM 1060 C C . LEU A 1 130 ? 12.617 -1.323 -13.859 1 98.31 130 LEU A C 1
ATOM 1062 O O . LEU A 1 130 ? 12.227 -2.096 -14.734 1 98.31 130 LEU A O 1
ATOM 1066 N N . LYS A 1 131 ? 13.883 -1.263 -13.414 1 98.19 131 LYS A N 1
ATOM 1067 C CA . LYS A 1 131 ? 14.875 -2.168 -13.984 1 98.19 131 LYS A CA 1
ATOM 1068 C C . LYS A 1 131 ? 14.602 -3.611 -13.57 1 98.19 131 LYS A C 1
ATOM 1070 O O . LYS A 1 131 ? 14.711 -4.523 -14.391 1 98.19 131 LYS A O 1
ATOM 1075 N N . VAL A 1 132 ? 14.258 -3.754 -12.398 1 97.31 132 VAL A N 1
ATOM 1076 C CA . VAL A 1 132 ? 13.914 -5.082 -11.898 1 97.31 132 VAL A CA 1
ATOM 1077 C C . VAL A 1 132 ? 12.711 -5.629 -12.656 1 97.31 132 VAL A C 1
ATOM 1079 O O . VAL A 1 132 ? 12.711 -6.777 -13.094 1 97.31 132 VAL A O 1
ATOM 1082 N N . TYR A 1 133 ? 11.656 -4.809 -12.859 1 97.88 133 TYR A N 1
ATOM 1083 C CA . TYR A 1 133 ? 10.445 -5.234 -13.555 1 97.88 133 TYR A CA 1
ATOM 1084 C C . TYR A 1 133 ? 10.75 -5.613 -15 1 97.88 133 TYR A C 1
ATOM 1086 O O . TYR A 1 133 ? 10.125 -6.523 -15.555 1 97.88 133 TYR A O 1
ATOM 1094 N N . ALA A 1 134 ? 11.703 -4.914 -15.586 1 97.69 134 ALA A N 1
ATOM 1095 C CA . ALA A 1 134 ? 12.117 -5.27 -16.938 1 97.69 134 ALA A CA 1
ATOM 1096 C C . ALA A 1 134 ? 12.672 -6.691 -17 1 97.69 134 ALA A C 1
ATOM 1098 O O . ALA A 1 134 ? 12.406 -7.434 -17.938 1 97.69 134 ALA A O 1
ATOM 1099 N N . GLY A 1 135 ? 13.422 -7.031 -15.992 1 96.81 135 GLY A N 1
ATOM 1100 C CA . GLY A 1 135 ? 13.914 -8.398 -15.883 1 96.81 135 GLY A CA 1
ATOM 1101 C C . GLY A 1 135 ? 12.812 -9.414 -15.68 1 96.81 135 GLY A C 1
ATOM 1102 O O . GLY A 1 135 ? 12.82 -10.477 -16.297 1 96.81 135 GLY A O 1
ATOM 1103 N N . VAL A 1 136 ? 11.812 -9.125 -14.891 1 96.88 136 VAL A N 1
ATOM 1104 C CA . VAL A 1 136 ? 10.672 -10 -14.648 1 96.88 136 VAL A CA 1
ATOM 1105 C C . VAL A 1 136 ? 9.891 -10.203 -15.953 1 96.88 136 VAL A C 1
ATOM 1107 O O . VAL A 1 136 ? 9.477 -11.32 -16.266 1 96.88 136 VAL A O 1
ATOM 1110 N N . GLU A 1 137 ? 9.711 -9.102 -16.641 1 97.06 137 GLU A N 1
ATOM 1111 C CA . GLU A 1 137 ? 8.992 -9.156 -17.922 1 97.06 137 GLU A CA 1
ATOM 1112 C C . GLU A 1 137 ? 9.664 -10.133 -18.875 1 97.06 137 GLU A C 1
ATOM 1114 O O . GLU A 1 137 ? 8.992 -10.93 -19.531 1 97.06 137 GLU A O 1
ATOM 1119 N N . LYS A 1 138 ? 10.961 -10.109 -18.922 1 96.94 138 LYS A N 1
ATOM 1120 C CA . LYS A 1 138 ? 11.719 -11.023 -19.781 1 96.94 138 LYS A CA 1
ATOM 1121 C C . LYS A 1 138 ? 11.555 -12.469 -19.312 1 96.94 138 LYS A C 1
ATOM 1123 O O . LYS A 1 138 ? 11.391 -13.375 -20.141 1 96.94 138 LYS A O 1
ATOM 1128 N N . ASP A 1 139 ? 11.555 -12.602 -18.062 1 95.06 139 ASP A N 1
ATOM 1129 C CA . ASP A 1 139 ? 11.484 -13.938 -17.484 1 95.06 139 ASP A CA 1
ATOM 1130 C C . ASP A 1 139 ? 10.148 -14.609 -17.828 1 95.06 139 ASP A C 1
ATOM 1132 O O . ASP A 1 139 ? 10.109 -15.797 -18.141 1 95.06 139 ASP A O 1
ATOM 1136 N N . ILE A 1 140 ? 9.062 -13.852 -17.828 1 95.81 140 ILE A N 1
ATOM 1137 C CA . ILE A 1 140 ? 7.77 -14.5 -18 1 95.81 140 ILE A CA 1
ATOM 1138 C C . ILE A 1 140 ? 7.406 -14.562 -19.484 1 95.81 140 ILE A C 1
ATOM 1140 O O . ILE A 1 140 ? 6.473 -15.266 -19.859 1 95.81 140 ILE A O 1
ATOM 1144 N N . ALA A 1 141 ? 8.148 -13.852 -20.312 1 95.25 141 ALA A N 1
ATOM 1145 C CA . ALA A 1 141 ? 7.848 -13.758 -21.734 1 95.25 141 ALA A CA 1
ATOM 1146 C C . ALA A 1 141 ? 7.844 -15.141 -22.391 1 95.25 141 ALA A C 1
ATOM 1148 O O . ALA A 1 141 ? 7.062 -15.398 -23.312 1 95.25 141 ALA A O 1
ATOM 1149 N N . ASP A 1 142 ? 8.648 -16.062 -21.875 1 93.69 142 ASP A N 1
ATOM 1150 C CA . ASP A 1 142 ? 8.773 -17.406 -22.453 1 93.69 142 A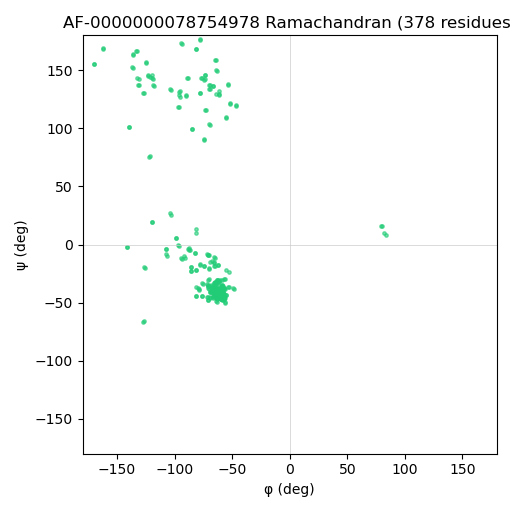SP A CA 1
ATOM 1151 C C . ASP A 1 142 ? 7.508 -18.219 -22.219 1 93.69 142 ASP A C 1
ATOM 1153 O O . ASP A 1 142 ? 7.305 -19.25 -22.859 1 93.69 142 ASP A O 1
ATOM 1157 N N . TYR A 1 143 ? 6.633 -17.688 -21.422 1 94 143 TYR A N 1
ATOM 1158 C CA . TYR A 1 143 ? 5.449 -18.453 -21.047 1 94 143 TYR A CA 1
ATOM 1159 C C . TYR A 1 143 ? 4.203 -17.906 -21.734 1 94 143 TYR A C 1
ATOM 1161 O O . TYR A 1 143 ? 3.105 -18.438 -21.547 1 94 143 TYR A O 1
ATOM 1169 N N . LYS A 1 144 ? 4.145 -16.891 -22.469 1 90.94 144 LYS A N 1
ATOM 1170 C CA . LYS A 1 144 ? 3.031 -16.172 -23.078 1 90.94 144 LYS A CA 1
ATOM 1171 C C . LYS A 1 144 ? 2.078 -17.125 -23.781 1 90.94 144 LYS A C 1
ATOM 1173 O O . LYS A 1 144 ? 0.86 -17.047 -23.609 1 90.94 144 LYS A O 1
ATOM 1178 N N . ASP A 1 145 ? 2.584 -18.172 -24.438 1 88.81 145 ASP A N 1
ATOM 1179 C CA . ASP A 1 145 ? 1.739 -19.109 -25.172 1 88.81 145 ASP A CA 1
ATOM 1180 C C . ASP A 1 145 ? 1.87 -20.531 -24.609 1 88.81 145 ASP A C 1
ATOM 1182 O O . ASP A 1 145 ? 1.415 -21.5 -25.234 1 88.81 145 ASP A O 1
ATOM 1186 N N . LYS A 1 146 ? 2.352 -20.531 -23.422 1 91.44 146 LYS A N 1
ATOM 1187 C CA . LYS A 1 146 ? 2.627 -21.875 -22.891 1 91.44 146 LYS A CA 1
ATOM 1188 C C . LYS A 1 146 ? 1.941 -22.078 -21.547 1 91.44 146 LYS A C 1
ATOM 1190 O O . LYS A 1 146 ? 1.741 -23.219 -21.109 1 91.44 146 LYS A O 1
ATOM 1195 N N . SER A 1 147 ? 1.601 -20.922 -20.922 1 92.94 147 SER A N 1
ATOM 1196 C CA . SER A 1 147 ? 1.047 -21.047 -19.578 1 92.94 147 SER A CA 1
ATOM 1197 C C . SER A 1 147 ? -0.282 -20.312 -19.469 1 92.94 147 SER A C 1
ATOM 1199 O O . SER A 1 147 ? -0.381 -19.141 -19.828 1 92.94 147 SER A O 1
ATOM 1201 N N . PRO A 1 148 ? -1.251 -21 -18.953 1 91.75 148 PRO A N 1
ATOM 1202 C CA . PRO A 1 148 ? -2.518 -20.312 -18.703 1 91.75 148 PRO A CA 1
ATOM 1203 C C . PRO A 1 148 ? -2.396 -19.234 -17.625 1 91.75 148 PRO A C 1
ATOM 1205 O O . PRO A 1 148 ? -3.305 -18.406 -17.469 1 91.75 148 PRO A O 1
ATOM 1208 N N . ASP A 1 149 ? -1.276 -19.219 -16.922 1 94.25 149 ASP A N 1
ATOM 1209 C CA . ASP A 1 149 ? -1.062 -18.266 -15.844 1 94.25 149 ASP A CA 1
ATOM 1210 C C . ASP A 1 149 ? -0.498 -16.953 -16.391 1 94.25 149 ASP A C 1
ATOM 1212 O O . ASP A 1 149 ? -0.579 -15.906 -15.727 1 94.25 149 ASP A O 1
ATOM 1216 N N . TYR A 1 150 ? 0.053 -16.969 -17.547 1 94.94 150 TYR A N 1
ATOM 1217 C CA . TYR A 1 150 ? 0.825 -15.859 -18.094 1 94.94 150 TYR A CA 1
ATOM 1218 C C . TYR A 1 150 ? 0.003 -14.57 -18.094 1 94.94 150 TYR A C 1
ATOM 1220 O O . TYR A 1 150 ? 0.478 -13.523 -17.656 1 94.94 150 TYR A O 1
ATOM 1228 N N . PRO A 1 151 ? -1.312 -14.617 -18.5 1 95.31 151 PRO A N 1
ATOM 1229 C CA . PRO A 1 151 ? -2.059 -13.359 -18.531 1 95.31 151 PRO A CA 1
ATOM 1230 C C . PRO A 1 151 ? -2.207 -12.734 -17.141 1 95.31 151 PRO A C 1
ATOM 1232 O O . PRO A 1 151 ? -2.229 -11.508 -17.016 1 95.31 151 PRO A O 1
ATOM 1235 N N . PHE A 1 152 ? -2.26 -13.523 -16.172 1 96.06 152 PHE A N 1
ATOM 1236 C CA . PHE A 1 152 ? -2.439 -13.031 -14.812 1 96.06 152 PHE A CA 1
ATOM 1237 C C . PHE A 1 152 ? -1.127 -12.508 -14.25 1 96.06 152 PHE A C 1
ATOM 1239 O O . PHE A 1 152 ? -1.112 -11.5 -13.531 1 96.06 152 PHE A O 1
ATOM 1246 N N . TRP A 1 153 ? 0.006 -13.164 -14.555 1 96 153 TRP A N 1
ATOM 1247 C CA . TRP A 1 153 ? 1.319 -12.625 -14.219 1 96 153 TRP A CA 1
ATOM 1248 C C . TRP A 1 153 ? 1.529 -11.266 -14.875 1 96 153 TRP A C 1
ATOM 1250 O O . TRP A 1 153 ? 2.012 -10.328 -14.234 1 96 153 TRP A O 1
ATOM 1260 N N . ARG A 1 154 ? 1.103 -11.242 -16.094 1 96.12 154 ARG A N 1
ATOM 1261 C CA . ARG A 1 154 ? 1.258 -10.008 -16.859 1 96.12 154 ARG A CA 1
ATOM 1262 C C . ARG A 1 154 ? 0.436 -8.883 -16.25 1 96.12 154 ARG A C 1
ATOM 1264 O O . ARG A 1 154 ? 0.911 -7.746 -16.141 1 96.12 154 ARG A O 1
ATOM 1271 N N . MET A 1 155 ? -0.771 -9.172 -15.82 1 96.94 155 MET A N 1
ATOM 1272 C CA . MET A 1 155 ? -1.633 -8.172 -15.188 1 96.94 155 MET A CA 1
ATOM 1273 C C . MET A 1 155 ? -0.971 -7.586 -13.953 1 96.94 155 MET A C 1
ATOM 1275 O O . MET A 1 155 ? -0.945 -6.367 -13.773 1 96.94 155 MET A O 1
ATOM 1279 N N . THR A 1 156 ? -0.451 -8.406 -13.125 1 97.81 156 THR A N 1
ATOM 1280 C CA . THR A 1 156 ? 0.142 -7.945 -11.875 1 97.81 156 THR A CA 1
ATOM 1281 C C . THR A 1 156 ? 1.444 -7.195 -12.141 1 97.81 156 THR A C 1
ATOM 1283 O O . THR A 1 156 ? 1.727 -6.184 -11.492 1 97.81 156 THR A O 1
ATOM 1286 N N . LEU A 1 157 ? 2.213 -7.664 -13.109 1 97.88 157 LEU A N 1
ATOM 1287 C CA . LEU A 1 157 ? 3.438 -6.973 -13.492 1 97.88 157 LEU A CA 1
ATOM 1288 C C . LEU A 1 157 ? 3.129 -5.586 -14.047 1 97.88 157 LEU A C 1
ATOM 1290 O O . LEU A 1 157 ? 3.789 -4.609 -13.688 1 97.88 157 LEU A O 1
ATOM 1294 N N . ASP A 1 158 ? 2.15 -5.512 -14.914 1 98.12 158 ASP A N 1
ATOM 1295 C CA . ASP A 1 158 ? 1.747 -4.234 -15.492 1 98.12 158 ASP A CA 1
ATOM 1296 C C . ASP A 1 158 ? 1.339 -3.244 -14.398 1 98.12 158 ASP A C 1
ATOM 1298 O O . ASP A 1 158 ? 1.641 -2.053 -14.492 1 98.12 158 ASP A O 1
ATOM 1302 N N . TYR A 1 159 ? 0.63 -3.75 -13.406 1 98.12 159 TYR A N 1
ATOM 1303 C CA . TYR A 1 159 ? 0.273 -2.881 -12.297 1 98.12 159 TYR A CA 1
ATOM 1304 C C . TYR A 1 159 ? 1.516 -2.26 -11.664 1 98.12 159 TYR A C 1
ATOM 1306 O O . TYR A 1 159 ? 1.572 -1.046 -11.453 1 98.12 159 TYR A O 1
ATOM 1314 N N . GLY A 1 160 ? 2.506 -3.117 -11.352 1 97.75 160 GLY A N 1
ATOM 1315 C CA . GLY A 1 160 ? 3.734 -2.631 -10.742 1 97.75 160 GLY A CA 1
ATOM 1316 C C . GLY A 1 160 ? 4.461 -1.614 -11.602 1 97.75 160 GLY A C 1
ATOM 1317 O O . GLY A 1 160 ? 4.918 -0.584 -11.102 1 97.75 160 GLY A O 1
ATOM 1318 N N . ILE A 1 161 ? 4.562 -1.907 -12.852 1 98.5 161 ILE A N 1
ATOM 1319 C CA . ILE A 1 161 ? 5.266 -1.036 -13.789 1 98.5 161 ILE A CA 1
ATOM 1320 C C . ILE A 1 161 ? 4.547 0.308 -13.883 1 98.5 161 ILE A C 1
ATOM 1322 O O . ILE A 1 161 ? 5.168 1.363 -13.727 1 98.5 161 ILE A O 1
ATOM 1326 N N . GLU A 1 162 ? 3.256 0.298 -14.07 1 98.5 162 GLU A N 1
ATOM 1327 C CA . GLU A 1 162 ? 2.484 1.525 -14.234 1 98.5 162 GLU A CA 1
ATOM 1328 C C . GLU A 1 162 ? 2.477 2.346 -12.945 1 98.5 162 GLU A C 1
ATOM 1330 O O . GLU A 1 162 ? 2.549 3.576 -12.984 1 98.5 162 GLU A O 1
ATOM 1335 N N . ARG A 1 163 ? 2.354 1.7 -11.867 1 97.69 163 ARG A N 1
ATOM 1336 C CA . ARG A 1 163 ? 2.398 2.398 -10.586 1 97.69 163 ARG A CA 1
ATOM 1337 C C . ARG A 1 163 ? 3.742 3.092 -10.383 1 97.69 163 ARG A C 1
ATOM 1339 O O . ARG A 1 163 ? 3.793 4.246 -9.953 1 97.69 163 ARG A O 1
ATOM 1346 N N . THR A 1 164 ? 4.809 2.393 -10.664 1 98.25 164 THR A N 1
ATOM 1347 C CA . THR A 1 164 ? 6.145 2.957 -10.5 1 98.25 164 THR A CA 1
ATOM 1348 C C . THR A 1 164 ? 6.344 4.148 -11.438 1 98.25 164 THR A C 1
ATOM 1350 O O . THR A 1 164 ? 6.871 5.184 -11.023 1 98.25 164 THR A O 1
ATOM 1353 N N . LYS A 1 165 ? 5.93 4.012 -12.672 1 98.62 165 LYS A N 1
ATOM 1354 C CA . LYS A 1 165 ? 6.027 5.121 -13.625 1 98.62 165 LYS A CA 1
ATOM 1355 C C . LYS A 1 165 ? 5.215 6.32 -13.148 1 98.62 165 LYS A C 1
ATOM 1357 O O . LYS A 1 165 ? 5.668 7.465 -13.25 1 98.62 165 LYS A O 1
ATOM 1362 N N . MET A 1 166 ? 4.02 6.043 -12.664 1 98.56 166 MET A N 1
ATOM 1363 C CA . MET A 1 166 ? 3.18 7.105 -12.117 1 98.56 166 MET A CA 1
ATOM 1364 C C . MET A 1 166 ? 3.877 7.812 -10.961 1 98.56 166 MET A C 1
ATOM 1366 O O . MET A 1 166 ? 3.854 9.039 -10.875 1 98.56 166 MET A O 1
ATOM 1370 N N . GLU A 1 167 ? 4.52 7.062 -10.086 1 97.88 167 GLU A N 1
ATOM 1371 C CA . GLU A 1 167 ? 5.203 7.637 -8.93 1 97.88 167 GLU A CA 1
ATOM 1372 C C . GLU A 1 167 ? 6.367 8.523 -9.367 1 97.88 167 GLU A C 1
ATOM 1374 O O . GLU A 1 167 ? 6.609 9.578 -8.773 1 97.88 167 GLU A O 1
ATOM 1379 N N . LEU A 1 168 ? 7.051 8.094 -10.414 1 98.38 168 LEU A N 1
ATOM 1380 C CA . LEU A 1 168 ? 8.18 8.883 -10.906 1 98.38 168 LEU A CA 1
ATOM 1381 C C . LEU A 1 168 ? 7.695 10.203 -11.5 1 98.38 168 LEU A C 1
ATOM 1383 O O . LEU A 1 168 ? 8.336 11.234 -11.32 1 98.38 168 LEU A O 1
ATOM 1387 N N . ARG A 1 169 ? 6.605 10.188 -12.195 1 98.31 169 ARG A N 1
ATOM 1388 C CA . ARG A 1 169 ? 6.02 11.422 -12.695 1 98.31 169 ARG A CA 1
ATOM 1389 C C . ARG A 1 169 ? 5.582 12.32 -11.539 1 98.31 169 ARG A C 1
ATOM 1391 O O . ARG A 1 169 ? 5.797 13.539 -11.578 1 98.31 169 ARG A O 1
ATOM 1398 N N . TRP A 1 170 ? 4.977 11.711 -10.562 1 98.44 170 TRP A N 1
ATOM 1399 C CA . TRP A 1 170 ? 4.523 12.43 -9.383 1 98.44 170 TRP A CA 1
ATOM 1400 C C . TRP A 1 170 ? 5.699 13.086 -8.664 1 98.44 170 TRP A C 1
ATOM 1402 O O . TRP A 1 170 ? 5.602 14.234 -8.219 1 98.44 170 TRP A O 1
ATOM 1412 N N . VAL A 1 171 ? 6.801 12.375 -8.547 1 98.31 171 VAL A N 1
ATOM 1413 C CA . VAL A 1 171 ? 7.98 12.906 -7.871 1 98.31 171 VAL A CA 1
ATOM 1414 C C . VAL A 1 171 ? 8.469 14.164 -8.586 1 98.31 171 VAL A C 1
ATOM 1416 O O . VAL A 1 171 ? 8.82 15.156 -7.941 1 98.31 171 VAL A O 1
ATOM 1419 N N . LYS A 1 172 ? 8.531 14.102 -9.883 1 97.44 172 LYS A N 1
ATOM 1420 C CA . LYS A 1 172 ? 8.922 15.273 -10.664 1 97.44 172 LYS A CA 1
ATOM 1421 C C . LYS A 1 172 ? 8.008 16.453 -10.375 1 97.44 172 LYS A C 1
ATOM 1423 O O . LYS A 1 172 ? 8.484 17.578 -10.148 1 97.44 172 LYS A O 1
ATOM 1428 N N . SER A 1 173 ? 6.707 16.219 -10.344 1 97.44 173 SER A N 1
ATOM 1429 C CA . SER A 1 173 ? 5.734 17.266 -10.062 1 97.44 173 SER A CA 1
ATOM 1430 C C . SER A 1 173 ? 5.906 17.812 -8.641 1 97.44 173 SER A C 1
ATOM 1432 O O . SER A 1 173 ? 5.738 19.016 -8.406 1 97.44 173 SER A O 1
ATOM 1434 N N . ALA A 1 174 ? 6.195 16.953 -7.699 1 97.38 174 ALA A N 1
ATOM 1435 C CA . ALA A 1 174 ? 6.41 17.359 -6.312 1 97.38 174 ALA A CA 1
ATOM 1436 C C . ALA A 1 174 ? 7.621 18.281 -6.195 1 97.38 174 ALA A C 1
ATOM 1438 O O . ALA A 1 174 ? 7.586 19.266 -5.465 1 97.38 174 ALA A O 1
ATOM 1439 N N . HIS A 1 175 ? 8.688 17.953 -6.961 1 96.25 175 HIS A N 1
ATOM 1440 C CA . HIS A 1 175 ? 9.844 18.828 -7 1 96.25 175 HIS A CA 1
ATOM 1441 C C . HIS A 1 175 ? 9.477 20.219 -7.535 1 96.25 175 HIS A C 1
ATOM 1443 O O . HIS A 1 175 ? 9.961 21.234 -7.035 1 96.25 175 HIS A O 1
ATOM 1449 N N . GLU A 1 176 ? 8.68 20.234 -8.5 1 95.5 176 GLU A N 1
ATOM 1450 C CA . GLU A 1 176 ? 8.25 21.5 -9.094 1 95.5 176 GLU A CA 1
ATOM 1451 C C . GLU A 1 176 ? 7.457 22.328 -8.094 1 95.5 176 GLU A C 1
ATOM 1453 O O . GLU A 1 176 ? 7.578 23.562 -8.07 1 95.5 176 GLU A O 1
ATOM 1458 N N . ILE A 1 177 ? 6.602 21.688 -7.352 1 94.19 177 ILE A N 1
ATOM 1459 C CA . ILE A 1 177 ? 5.848 22.375 -6.312 1 94.19 177 ILE A CA 1
ATOM 1460 C C . ILE A 1 177 ? 6.812 23.016 -5.309 1 94.19 177 ILE A C 1
ATOM 1462 O O . ILE A 1 177 ? 6.664 24.172 -4.945 1 94.19 177 ILE A O 1
ATOM 1466 N N . LEU A 1 178 ? 7.836 22.344 -4.902 1 92.81 178 LEU A N 1
ATOM 1467 C CA . LEU A 1 178 ? 8.836 22.844 -3.963 1 92.81 178 LEU A CA 1
ATOM 1468 C C . LEU A 1 178 ? 9.578 24.031 -4.547 1 92.81 178 LEU A C 1
ATOM 1470 O O . LEU A 1 178 ? 9.828 25.016 -3.842 1 92.81 178 LEU A O 1
ATOM 1474 N N . ASP A 1 179 ? 9.844 23.922 -5.809 1 92.38 179 ASP A N 1
ATOM 1475 C CA . ASP A 1 179 ? 10.555 25 -6.488 1 92.38 179 ASP A CA 1
ATOM 1476 C C . ASP A 1 179 ? 9.711 26.281 -6.527 1 92.38 179 ASP A C 1
ATOM 1478 O O . ASP A 1 179 ? 10.242 27.391 -6.41 1 92.38 179 ASP A O 1
ATOM 1482 N N . SER A 1 180 ? 8.43 26.094 -6.672 1 89.75 180 SER A N 1
ATOM 1483 C CA . SER A 1 180 ? 7.531 27.25 -6.762 1 89.75 180 SER A CA 1
ATOM 1484 C C . SER A 1 180 ? 7.41 27.953 -5.418 1 89.75 180 SER A C 1
ATOM 1486 O O . SER A 1 180 ? 7.227 29.172 -5.367 1 89.75 180 SER A O 1
ATOM 1488 N N . ILE A 1 181 ? 7.52 27.297 -4.359 1 85.19 181 ILE A N 1
ATOM 1489 C CA . ILE A 1 181 ? 7.477 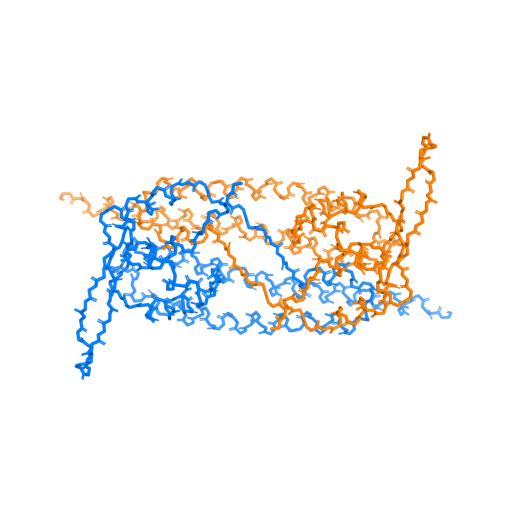27.875 -3.02 1 85.19 181 ILE A CA 1
ATOM 1490 C C . ILE A 1 181 ? 8.75 28.672 -2.762 1 85.19 181 ILE A C 1
ATOM 1492 O O . ILE A 1 181 ? 8.703 29.766 -2.213 1 85.19 181 ILE A O 1
ATOM 1496 N N . ALA A 1 182 ? 9.82 28.094 -3.105 1 79.31 182 ALA A N 1
ATOM 1497 C CA . ALA A 1 182 ? 11.125 28.734 -2.889 1 79.31 182 ALA A CA 1
ATOM 1498 C C . ALA A 1 182 ? 11.227 30.047 -3.654 1 79.31 182 ALA A C 1
ATOM 1500 O O . ALA A 1 182 ? 11.797 31.016 -3.156 1 79.31 182 ALA A O 1
ATOM 1501 N N . LYS A 1 183 ? 10.727 30.141 -4.797 1 77.75 183 LYS A N 1
ATOM 1502 C CA . LYS A 1 183 ? 10.766 31.344 -5.613 1 77.75 183 LYS A CA 1
ATOM 1503 C C . LYS A 1 183 ? 9.875 32.438 -5.016 1 77.75 183 LYS A C 1
ATOM 1505 O O . LYS A 1 183 ? 10.234 33.625 -5.047 1 77.75 183 LYS A O 1
ATOM 1510 N N . LYS A 1 184 ? 8.742 32.156 -4.52 1 72.06 184 LYS A N 1
ATOM 1511 C CA . LYS A 1 184 ? 7.848 33.125 -3.904 1 72.06 184 LYS A CA 1
ATOM 15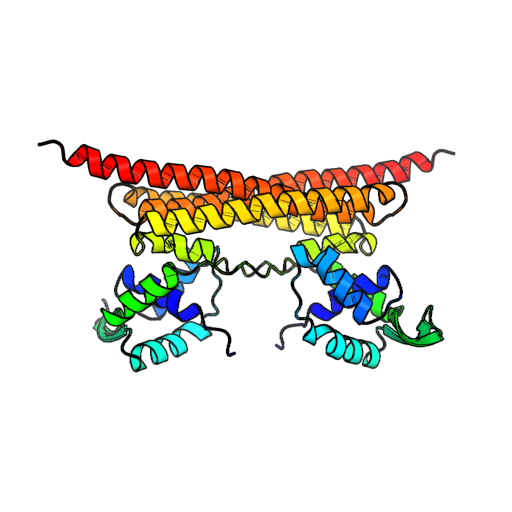12 C C . LYS A 1 184 ? 8.477 33.719 -2.648 1 72.06 184 LYS A C 1
ATOM 1514 O O . LYS A 1 184 ? 8.273 34.906 -2.35 1 72.06 184 LYS A O 1
ATOM 1519 N N . LYS A 1 185 ? 9.211 33.062 -1.938 1 67.25 185 LYS A N 1
ATOM 1520 C CA . LYS A 1 185 ? 9.898 33.562 -0.75 1 67.25 185 LYS A CA 1
ATOM 1521 C C . LYS A 1 185 ? 11.016 34.5 -1.127 1 67.25 185 LYS A C 1
ATOM 1523 O O . LYS A 1 185 ? 11.273 35.5 -0.411 1 67.25 185 LYS A O 1
ATOM 1528 N N . THR A 1 186 ? 11.711 34.281 -2.262 1 61.25 186 THR A N 1
ATOM 1529 C CA . THR A 1 186 ? 12.789 35.156 -2.709 1 61.25 186 THR A CA 1
ATOM 1530 C C . THR A 1 186 ? 12.242 36.375 -3.414 1 61.25 186 THR A C 1
ATOM 1532 O O . THR A 1 186 ? 12.844 37.438 -3.357 1 61.25 186 THR A O 1
ATOM 1535 N N . GLY A 1 187 ? 11.195 36.281 -4.168 1 54.25 187 GLY A N 1
ATOM 1536 C CA . GLY A 1 187 ? 10.641 37.438 -4.848 1 54.25 187 GLY A CA 1
ATOM 1537 C C . GLY A 1 187 ? 10.016 38.438 -3.9 1 54.25 187 GLY A C 1
ATOM 1538 O O . GLY A 1 187 ? 9.828 39.594 -4.254 1 54.25 187 GLY A O 1
ATOM 1539 N N . SER A 1 188 ? 9.375 38.031 -2.816 1 50.19 188 SER A N 1
ATOM 1540 C CA . SER A 1 188 ? 8.797 39 -1.875 1 50.19 188 SER A CA 1
ATOM 1541 C C . SER A 1 188 ? 9.883 39.781 -1.153 1 50.19 188 SER A C 1
ATOM 1543 O O . SER A 1 188 ? 9.586 40.719 -0.427 1 50.19 188 SER A O 1
ATOM 1545 N N . LYS A 1 189 ? 11.234 39.469 -1.1 1 49.28 189 LYS A N 1
ATOM 1546 C CA . LYS A 1 189 ? 12.297 40.25 -0.482 1 49.28 189 LYS A CA 1
ATOM 1547 C C . LYS A 1 189 ? 12.766 41.375 -1.412 1 49.28 189 LYS A C 1
ATOM 1549 O O . LYS A 1 189 ? 13.883 41.875 -1.278 1 49.28 189 LYS A O 1
ATOM 1554 N N . LYS A 1 190 ? 12.172 41.719 -2.494 1 44.28 190 LYS A N 1
ATOM 1555 C CA . LYS A 1 190 ? 12.727 42.938 -3.082 1 44.28 190 LYS A CA 1
ATOM 1556 C C . LYS A 1 190 ? 12.531 44.156 -2.158 1 44.28 190 LYS A C 1
ATOM 1558 O O . LYS A 1 190 ? 11.414 44.406 -1.717 1 44.28 190 LYS A O 1
ATOM 1563 N N . PRO A 1 191 ? 13.664 44.906 -1.904 1 42.47 191 PRO A N 1
ATOM 1564 C CA . PRO A 1 191 ? 13.609 46.188 -1.212 1 42.47 191 PRO A CA 1
ATOM 1565 C C . PRO A 1 191 ? 12.688 47.188 -1.908 1 42.47 191 PRO A C 1
ATOM 1567 O O . PRO A 1 191 ? 12.5 47.125 -3.123 1 42.47 191 PRO A O 1
ATOM 1570 N N . MET B 1 1 ? 14.188 -6.129 18.172 1 35.47 1 MET B N 1
ATOM 1571 C CA . MET B 1 1 ? 14.055 -4.676 18.266 1 35.47 1 MET B CA 1
ATOM 1572 C C . MET B 1 1 ? 12.602 -4.25 18.094 1 35.47 1 MET B C 1
ATOM 1574 O O . MET B 1 1 ? 11.922 -4.691 17.172 1 35.47 1 MET B O 1
ATOM 1578 N N . LYS B 1 2 ? 11.945 -3.85 19.094 1 49.03 2 LYS B N 1
ATOM 1579 C CA . LYS B 1 2 ? 10.516 -3.555 19.094 1 49.03 2 LYS B CA 1
ATOM 1580 C C . LYS B 1 2 ? 10.156 -2.602 17.953 1 49.03 2 LYS B C 1
ATOM 1582 O O . LYS B 1 2 ? 10.844 -1.603 17.734 1 49.03 2 LYS B O 1
ATOM 1587 N N . ARG B 1 3 ? 9.352 -2.906 17.094 1 65.12 3 ARG B N 1
ATOM 1588 C CA . ARG B 1 3 ? 8.93 -2.111 15.945 1 65.12 3 ARG B CA 1
ATOM 1589 C C . ARG B 1 3 ? 8.414 -0.744 16.391 1 65.12 3 ARG B C 1
ATOM 1591 O O . ARG B 1 3 ? 7.656 -0.64 17.344 1 65.12 3 ARG B O 1
ATOM 1598 N N . GLU B 1 4 ? 9.242 0.258 16.062 1 76.81 4 GLU B N 1
ATOM 1599 C CA . GLU B 1 4 ? 8.859 1.631 16.391 1 76.81 4 GLU B CA 1
ATOM 1600 C C . GLU B 1 4 ? 7.41 1.907 16 1 76.81 4 GLU B C 1
ATOM 1602 O O . GLU B 1 4 ? 6.988 1.578 14.891 1 76.81 4 GLU B O 1
ATOM 1607 N N . ASN B 1 5 ? 6.602 2.271 17.094 1 83.38 5 ASN B N 1
ATOM 1608 C CA . ASN B 1 5 ? 5.211 2.631 16.844 1 83.38 5 ASN B CA 1
ATOM 1609 C C . ASN B 1 5 ? 5.098 3.963 16.109 1 83.38 5 ASN B C 1
ATOM 1611 O O . ASN B 1 5 ? 5.246 5.027 16.719 1 83.38 5 ASN B O 1
ATOM 1615 N N . LYS B 1 6 ? 4.832 3.979 14.898 1 88.56 6 LYS B N 1
ATOM 1616 C CA . LYS B 1 6 ? 4.879 5.18 14.07 1 88.56 6 LYS B CA 1
ATOM 1617 C C . LYS B 1 6 ? 3.6 5.996 14.211 1 88.56 6 LYS B C 1
ATOM 1619 O O . LYS B 1 6 ? 3.537 7.145 13.773 1 88.56 6 LYS B O 1
ATOM 1624 N N . THR B 1 7 ? 2.604 5.418 14.938 1 91.62 7 THR B N 1
ATOM 1625 C CA . THR B 1 7 ? 1.385 6.164 15.242 1 91.62 7 THR B CA 1
ATOM 1626 C C . THR B 1 7 ? 1.708 7.434 16.016 1 91.62 7 THR B C 1
ATOM 1628 O O . THR B 1 7 ? 1.055 8.461 15.836 1 91.62 7 THR B O 1
ATOM 1631 N N . GLN B 1 8 ? 2.676 7.371 16.844 1 94.38 8 GLN B N 1
ATOM 1632 C CA . GLN B 1 8 ? 3.059 8.516 17.656 1 94.38 8 GLN B CA 1
ATOM 1633 C C . GLN B 1 8 ? 3.418 9.719 16.797 1 94.38 8 GLN B C 1
ATOM 1635 O O . GLN B 1 8 ? 3.113 10.859 17.156 1 94.38 8 GLN B O 1
ATOM 1640 N N . TYR B 1 9 ? 4.016 9.516 15.664 1 95.38 9 TYR B N 1
ATOM 1641 C CA . TYR B 1 9 ? 4.445 10.617 14.812 1 95.38 9 TYR B CA 1
ATOM 1642 C C . TYR B 1 9 ? 3.262 11.227 14.07 1 95.38 9 TYR B C 1
ATOM 1644 O O . TYR B 1 9 ? 3.238 12.43 13.805 1 95.38 9 TYR B O 1
ATOM 1652 N N . ALA B 1 10 ? 2.268 10.383 13.727 1 95.56 10 ALA B N 1
ATOM 1653 C CA . ALA B 1 10 ? 1.027 10.922 13.18 1 95.56 10 ALA B CA 1
ATOM 1654 C C . ALA B 1 10 ? 0.338 11.844 14.18 1 95.56 10 ALA B C 1
ATOM 1656 O O . ALA B 1 10 ? -0.111 12.938 13.812 1 95.56 10 ALA B O 1
ATOM 1657 N N . LEU B 1 11 ? 0.339 11.43 15.391 1 96.44 11 LEU B N 1
ATOM 1658 C CA . LEU B 1 11 ? -0.319 12.219 16.422 1 96.44 11 LEU B CA 1
ATOM 1659 C C . LEU B 1 11 ? 0.438 13.516 16.688 1 96.44 11 LEU B C 1
ATOM 1661 O O . LEU B 1 11 ? -0.171 14.586 16.781 1 96.44 11 LEU B O 1
ATOM 1665 N N . LEU B 1 12 ? 1.731 13.461 16.812 1 97.56 12 LEU B N 1
ATOM 1666 C CA . LEU B 1 12 ? 2.543 14.664 16.953 1 97.56 12 LEU B CA 1
ATOM 1667 C C . LEU B 1 12 ? 2.344 15.602 15.773 1 97.56 12 LEU B C 1
ATOM 1669 O O . LEU B 1 12 ? 2.223 16.812 15.953 1 97.56 12 LEU B O 1
ATOM 1673 N N . GLY B 1 13 ? 2.336 15.016 14.578 1 97.31 13 GLY B N 1
ATOM 1674 C CA . GLY B 1 13 ? 2.096 15.805 13.383 1 97.31 13 GLY B CA 1
ATOM 1675 C C . GLY B 1 13 ? 0.775 16.547 13.422 1 97.31 13 GLY B C 1
ATOM 1676 O O . GLY B 1 13 ? 0.722 17.75 13.117 1 97.31 13 GLY B O 1
ATOM 1677 N N . ILE B 1 14 ? -0.281 15.867 13.797 1 96.56 14 ILE B N 1
ATOM 1678 C CA . ILE B 1 14 ? -1.605 16.469 13.883 1 96.56 14 ILE B CA 1
ATOM 1679 C C . ILE B 1 14 ? -1.577 17.625 14.875 1 96.56 14 ILE B C 1
ATOM 1681 O O . ILE B 1 14 ? -2.135 18.703 14.609 1 96.56 14 ILE B O 1
ATOM 1685 N N . LEU B 1 15 ? -0.849 17.484 15.898 1 97.5 15 LEU B N 1
ATOM 1686 C CA . LEU B 1 15 ? -0.831 18.484 16.969 1 97.5 15 LEU B CA 1
ATOM 1687 C C . LEU B 1 15 ? 0.01 19.688 16.562 1 97.5 15 LEU B C 1
ATOM 1689 O O . LEU B 1 15 ? -0.057 20.75 17.203 1 97.5 15 LEU B O 1
ATOM 1693 N N . THR B 1 16 ? 0.853 19.562 15.562 1 96.06 16 THR B N 1
ATOM 1694 C CA . THR B 1 16 ? 1.541 20.734 15.039 1 96.06 16 THR B CA 1
ATOM 1695 C C . THR B 1 16 ? 0.567 21.641 14.297 1 96.06 16 THR B C 1
ATOM 1697 O O . THR B 1 16 ? 0.867 22.812 14.055 1 96.06 16 THR B O 1
ATOM 1700 N N . GLN B 1 17 ? -0.582 21.047 13.883 1 92.94 17 GLN B N 1
ATOM 1701 C CA . GLN B 1 17 ? -1.581 21.828 13.156 1 92.94 17 GLN B CA 1
ATOM 1702 C C . GLN B 1 17 ? -2.453 22.641 14.117 1 92.94 17 GLN B C 1
ATOM 1704 O O . GLN B 1 17 ? -2.797 23.781 13.836 1 92.94 17 GLN B O 1
ATOM 1709 N N . TYR B 1 18 ? -2.895 22.016 15.203 1 93.31 18 TYR B N 1
ATOM 1710 C CA . TYR B 1 18 ? -3.719 22.672 16.219 1 93.31 18 TYR B CA 1
ATOM 1711 C C . TYR B 1 18 ? -3.869 21.797 17.453 1 93.31 18 TYR B C 1
ATOM 1713 O O . TYR B 1 18 ? -3.693 20.578 17.391 1 93.31 18 TYR B O 1
ATOM 1721 N N . GLU B 1 19 ? -4.121 22.484 18.531 1 95.75 19 GLU B N 1
ATOM 1722 C CA . GLU B 1 19 ? -4.484 21.781 19.75 1 95.75 19 GLU B CA 1
ATOM 1723 C C . GLU B 1 19 ? -5.867 21.156 19.641 1 95.75 19 GLU B C 1
ATOM 1725 O O . GLU B 1 19 ? -6.812 21.781 19.172 1 95.75 19 GLU B O 1
ATOM 1730 N N . CYS B 1 20 ? -5.965 19.844 20.078 1 95.69 20 CYS B N 1
ATOM 1731 C CA . CYS B 1 20 ? -7.266 19.203 19.875 1 95.69 20 CYS B CA 1
ATOM 1732 C C . CYS B 1 20 ? -7.406 17.969 20.766 1 95.69 20 CYS B C 1
ATOM 1734 O O . CYS B 1 20 ? -6.449 17.562 21.422 1 95.69 20 CYS B O 1
ATOM 1736 N N . SER B 1 21 ? -8.672 17.469 20.812 1 95.06 21 SER B N 1
ATOM 1737 C CA . SER B 1 21 ? -8.953 16.266 21.609 1 95.06 21 SER B CA 1
ATOM 1738 C C . SER B 1 21 ? -8.578 15 20.859 1 95.06 21 SER B C 1
ATOM 1740 O O . SER B 1 21 ? -8.281 15.047 19.656 1 95.06 21 SER B O 1
ATOM 1742 N N . GLY B 1 22 ? -8.562 13.867 21.609 1 93.94 22 GLY B N 1
ATOM 1743 C CA . GLY B 1 22 ? -8.391 12.586 20.953 1 93.94 22 GLY B CA 1
ATOM 1744 C C . GLY B 1 22 ? -9.438 12.328 19.875 1 93.94 22 GLY B C 1
ATOM 1745 O O . GLY B 1 22 ? -9.133 11.758 18.828 1 93.94 22 GLY B O 1
ATOM 1746 N N . TYR B 1 23 ? -10.602 12.758 20.188 1 92.75 23 TYR B N 1
ATOM 1747 C CA . TYR B 1 23 ? -11.695 12.609 19.219 1 92.75 23 TYR B CA 1
ATOM 1748 C C . TYR B 1 23 ? -11.414 13.414 17.953 1 92.75 23 TYR B C 1
ATOM 1750 O O . TYR B 1 23 ? -11.633 12.922 16.844 1 92.75 23 TYR B O 1
ATOM 1758 N N . ASP B 1 24 ? -11.023 14.586 18.109 1 94.12 24 ASP B N 1
ATOM 1759 C CA . ASP B 1 24 ? -10.688 15.43 16.969 1 94.12 24 ASP B CA 1
ATOM 1760 C C . ASP B 1 24 ? -9.578 14.805 16.125 1 94.12 24 ASP B C 1
ATOM 1762 O O . ASP B 1 24 ? -9.602 14.898 14.898 1 94.12 24 ASP B O 1
ATOM 1766 N N . MET B 1 25 ? -8.617 14.172 16.766 1 94.38 25 MET B N 1
ATOM 1767 C CA . MET B 1 25 ? -7.52 13.516 16.062 1 94.38 25 MET B CA 1
ATOM 1768 C C . MET B 1 25 ? -8.031 12.328 15.25 1 94.38 25 MET B C 1
ATOM 1770 O O . MET B 1 25 ? -7.602 12.125 14.109 1 94.38 25 MET B O 1
ATOM 1774 N N . LYS B 1 26 ? -8.891 11.633 15.82 1 92.94 26 LYS B N 1
ATOM 1775 C CA . LYS B 1 26 ? -9.508 10.531 15.094 1 92.94 26 LYS B CA 1
ATOM 1776 C C . LYS B 1 26 ? -10.219 11.023 13.836 1 92.94 26 LYS B C 1
ATOM 1778 O O . LYS B 1 26 ? -10.078 10.43 12.766 1 92.94 26 LYS B O 1
ATOM 1783 N N . LYS B 1 27 ? -10.953 12.055 13.984 1 92.75 27 LYS B N 1
ATOM 1784 C CA . LYS B 1 27 ? -11.68 12.633 12.859 1 92.75 27 LYS B CA 1
ATOM 1785 C C . LYS B 1 27 ? -10.711 13.133 11.789 1 92.75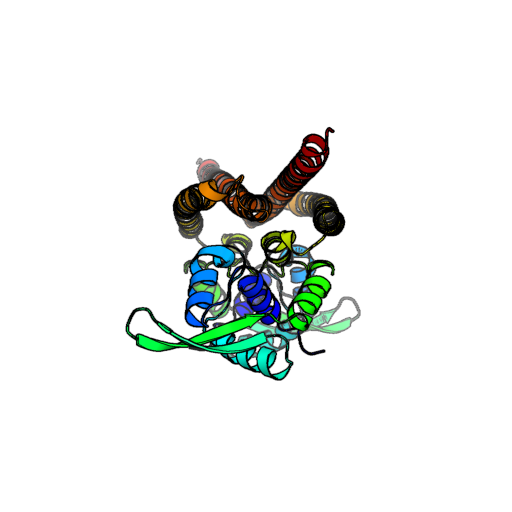 27 LYS B C 1
ATOM 1787 O O . LYS B 1 27 ? -10.945 12.938 10.594 1 92.75 27 LYS B O 1
ATOM 1792 N N . PHE B 1 28 ? -9.656 13.75 12.281 1 93.5 28 PHE B N 1
ATOM 1793 C CA . PHE B 1 28 ? -8.633 14.234 11.367 1 93.5 28 PHE B CA 1
ATOM 1794 C C . PHE B 1 28 ? -8.039 13.078 10.562 1 93.5 28 PHE B C 1
ATOM 1796 O O . PHE B 1 28 ? -7.898 13.172 9.344 1 93.5 28 PHE B O 1
ATOM 1803 N N . ILE B 1 29 ? -7.703 12.023 11.18 1 92.88 29 ILE B N 1
ATOM 1804 C CA . ILE B 1 29 ? -7.137 10.852 10.516 1 92.88 29 ILE B CA 1
ATOM 1805 C C . ILE B 1 29 ? -8.125 10.305 9.492 1 92.88 29 ILE B C 1
ATOM 1807 O O . ILE B 1 29 ? -7.773 10.07 8.336 1 92.88 29 ILE B O 1
ATOM 1811 N N . GLU B 1 30 ? -9.312 10.172 9.812 1 90.38 30 GLU B N 1
ATOM 1812 C CA . GLU B 1 30 ? -10.344 9.586 8.961 1 90.38 30 GLU B CA 1
ATOM 1813 C C . GLU B 1 30 ? -10.594 10.453 7.727 1 90.38 30 GLU B C 1
ATOM 1815 O O . GLU B 1 30 ? -10.836 9.93 6.637 1 90.38 30 GLU B O 1
ATOM 1820 N N . THR B 1 31 ? -10.453 11.734 7.898 1 91 31 THR B N 1
ATOM 1821 C CA . THR B 1 31 ? -10.914 12.625 6.844 1 91 31 THR B CA 1
ATOM 1822 C C . THR B 1 31 ? -9.734 13.242 6.094 1 91 31 THR B C 1
ATOM 1824 O O . THR B 1 31 ? -9.922 13.898 5.066 1 91 31 THR B O 1
ATOM 1827 N N . SER B 1 32 ? -8.547 13.031 6.59 1 92.88 32 SER B N 1
ATOM 1828 C CA . SER B 1 32 ? -7.406 13.695 5.969 1 92.88 32 SER B CA 1
ATOM 1829 C C . SER B 1 32 ? -6.312 12.695 5.617 1 92.88 32 SER B C 1
ATOM 1831 O O . SER B 1 32 ? -6.211 12.258 4.473 1 92.88 32 SER B O 1
ATOM 1833 N N . ILE B 1 33 ? -5.684 12.086 6.652 1 93.5 33 ILE B N 1
ATOM 1834 C CA . ILE B 1 33 ? -4.504 11.289 6.332 1 93.5 33 ILE B CA 1
ATOM 1835 C C . ILE B 1 33 ? -4.898 9.82 6.199 1 93.5 33 ILE B C 1
ATOM 1837 O O . ILE B 1 33 ? -4.09 8.992 5.785 1 93.5 33 ILE B O 1
ATOM 1841 N N . GLY B 1 34 ? -6.156 9.453 6.391 1 92.25 34 GLY B N 1
ATOM 1842 C CA . GLY B 1 34 ? -6.633 8.086 6.312 1 92.25 34 GLY B CA 1
ATOM 1843 C C . GLY B 1 34 ? -6.527 7.5 4.918 1 92.25 34 GLY B C 1
ATOM 1844 O O . GLY B 1 34 ? -6.59 6.281 4.742 1 92.25 34 GLY B O 1
ATOM 1845 N N . TYR B 1 35 ? -6.344 8.344 3.924 1 91.44 35 TYR B N 1
ATOM 1846 C CA . TYR B 1 35 ? -6.266 7.906 2.535 1 91.44 35 TYR B CA 1
ATOM 1847 C C . TYR B 1 35 ? -4.926 7.238 2.25 1 91.44 35 TYR B C 1
ATOM 1849 O O . TYR B 1 35 ? -4.777 6.531 1.251 1 91.44 35 TYR B O 1
ATOM 1857 N N . PHE B 1 36 ? -3.924 7.492 3.143 1 93.5 36 PHE B N 1
ATOM 1858 C CA . PHE B 1 36 ? -2.617 6.895 2.898 1 93.5 36 PHE B CA 1
ATOM 1859 C C . PHE B 1 36 ? -1.979 6.438 4.203 1 93.5 36 PHE B C 1
ATOM 1861 O O . PHE B 1 36 ? -0.895 5.852 4.199 1 93.5 36 PHE B O 1
ATOM 1868 N N . TRP B 1 37 ? -2.688 6.699 5.301 1 90.81 37 TRP B N 1
ATOM 1869 C CA . TRP B 1 37 ? -2.219 6.27 6.617 1 90.81 37 TRP B CA 1
ATOM 1870 C C . TRP B 1 37 ? -3.375 5.746 7.461 1 90.81 37 TRP B C 1
ATOM 1872 O O . TRP B 1 37 ? -4.035 6.516 8.164 1 90.81 37 TRP B O 1
ATOM 1882 N N . ASN B 1 38 ? -3.455 4.457 7.512 1 84.5 38 ASN B N 1
ATOM 1883 C CA . ASN B 1 38 ? -4.57 3.855 8.234 1 84.5 38 ASN B CA 1
ATOM 1884 C C . ASN B 1 38 ? -4.172 3.467 9.656 1 84.5 38 ASN B C 1
ATOM 1886 O O . ASN B 1 38 ? -3.172 2.773 9.859 1 84.5 38 ASN B O 1
ATOM 1890 N N . GLU B 1 39 ? -4.875 4.105 10.648 1 76.44 39 GLU B N 1
ATOM 1891 C CA . GLU B 1 39 ? -4.672 3.789 12.062 1 76.44 39 GLU B CA 1
ATOM 1892 C C . GLU B 1 39 ? -5.957 3.264 12.695 1 76.44 39 GLU B C 1
ATOM 1894 O O . GLU B 1 39 ? -7.051 3.723 12.367 1 76.44 39 GLU B O 1
ATOM 1899 N N . SER B 1 40 ? -5.73 2.213 13.484 1 72.81 40 SER B N 1
ATOM 1900 C CA . SER B 1 40 ? -6.883 1.776 14.258 1 72.81 40 SER B CA 1
ATOM 1901 C C . SER B 1 40 ? -7.238 2.791 15.344 1 72.81 40 SER B C 1
ATOM 1903 O O . SER B 1 40 ? -6.352 3.428 15.922 1 72.81 40 SER B O 1
ATOM 1905 N N . PHE B 1 41 ? -8.453 3.043 15.5 1 75.38 41 PHE B N 1
ATOM 1906 C CA . PHE B 1 41 ? -8.984 3.975 16.484 1 75.38 41 PHE B CA 1
ATOM 1907 C C . PHE B 1 41 ? -8.461 3.65 17.875 1 75.38 41 PHE B C 1
ATOM 1909 O O . PHE B 1 41 ? -8.102 4.555 18.641 1 75.38 41 PHE B O 1
ATOM 1916 N N . GLY B 1 42 ? -8.328 2.451 18.125 1 82 42 GLY B N 1
ATOM 1917 C CA . GLY B 1 42 ? -7.934 2.016 19.453 1 82 42 GLY B CA 1
ATOM 1918 C C . GLY B 1 42 ? -6.484 2.322 19.766 1 82 42 GLY B C 1
ATOM 1919 O O . GLY B 1 42 ? -6.09 2.34 20.938 1 82 42 GLY B O 1
ATOM 1920 N N . GLN B 1 43 ? -5.754 2.74 18.859 1 88.62 43 GLN B N 1
ATOM 1921 C CA . GLN B 1 43 ? -4.328 2.973 19.062 1 88.62 43 GLN B CA 1
ATOM 1922 C C . GLN B 1 43 ? -4.059 4.422 19.453 1 88.62 43 GLN B C 1
ATOM 1924 O O . GLN B 1 43 ? -2.967 4.754 19.922 1 88.62 43 GLN B O 1
ATOM 1929 N N . ILE B 1 44 ? -4.988 5.32 19.328 1 92.62 44 ILE B N 1
ATOM 1930 C CA . ILE B 1 44 ? -4.789 6.754 19.516 1 92.62 44 ILE B CA 1
ATOM 1931 C C . ILE B 1 44 ? -4.57 7.055 21 1 92.62 44 ILE B C 1
ATOM 1933 O O . ILE B 1 44 ? -3.572 7.676 21.375 1 92.62 44 ILE B O 1
ATOM 1937 N N . TYR B 1 45 ? -5.367 6.543 21.875 1 92.5 45 TYR B N 1
ATOM 1938 C CA . TYR B 1 45 ? -5.363 6.965 23.266 1 92.5 45 TYR B CA 1
ATOM 1939 C C . TYR B 1 45 ? -4.172 6.379 24.016 1 92.5 45 TYR B C 1
ATOM 1941 O O . TYR B 1 45 ? -3.512 7.074 24.797 1 92.5 45 TYR B O 1
ATOM 1949 N N . PRO B 1 46 ? -3.908 5.129 23.812 1 94.62 46 PRO B N 1
ATOM 1950 C CA . PRO B 1 46 ? -2.691 4.609 24.438 1 94.62 46 PRO B CA 1
ATOM 1951 C C . PRO B 1 46 ? -1.438 5.375 24.016 1 94.62 46 PRO B C 1
ATOM 1953 O O . PRO B 1 46 ? -0.543 5.598 24.844 1 94.62 46 PRO B O 1
ATOM 1956 N N . ASN B 1 47 ? -1.368 5.77 22.781 1 95.75 47 ASN B N 1
ATOM 1957 C CA . ASN B 1 47 ? -0.213 6.527 22.312 1 95.75 47 ASN B CA 1
ATOM 1958 C C . ASN B 1 47 ? -0.203 7.941 22.891 1 95.75 47 ASN B C 1
ATOM 1960 O O . ASN B 1 47 ? 0.857 8.469 23.219 1 95.75 47 ASN B O 1
ATOM 1964 N N . LEU B 1 48 ? -1.357 8.5 23.047 1 96.06 48 LEU B N 1
ATOM 1965 C CA . LEU B 1 48 ? -1.434 9.82 23.672 1 96.06 48 LEU B CA 1
ATOM 1966 C C . LEU B 1 48 ? -0.937 9.766 25.109 1 96.06 48 LEU B C 1
ATOM 1968 O O . LEU B 1 48 ? -0.208 10.664 25.562 1 96.06 48 LEU B O 1
ATOM 1972 N N . LYS B 1 49 ? -1.32 8.766 25.797 1 96.12 49 LYS B N 1
ATOM 1973 C CA . LYS B 1 49 ? -0.874 8.594 27.172 1 96.12 49 LYS B CA 1
ATOM 1974 C C . LYS B 1 49 ? 0.646 8.469 27.25 1 96.12 49 LYS B C 1
ATOM 1976 O O . LYS B 1 49 ? 1.287 9.109 28.078 1 96.12 49 LYS B O 1
ATOM 1981 N N . LYS B 1 50 ? 1.183 7.688 26.391 1 97.06 50 LYS B N 1
ATOM 1982 C CA . LYS B 1 50 ? 2.629 7.488 26.344 1 97.06 50 LYS B CA 1
ATOM 1983 C C . LYS B 1 50 ? 3.352 8.789 26 1 97.06 50 LYS B C 1
ATOM 1985 O O . LYS B 1 50 ? 4.363 9.117 26.625 1 97.06 50 LYS B O 1
ATOM 1990 N N . LEU B 1 51 ? 2.857 9.508 25.031 1 98 51 LEU B N 1
ATOM 1991 C CA . LEU B 1 51 ? 3.445 10.781 24.625 1 98 51 LEU B CA 1
ATOM 1992 C C . LEU B 1 51 ? 3.426 11.781 25.781 1 98 51 LEU B C 1
ATOM 1994 O O . LEU B 1 51 ? 4.387 12.531 25.969 1 98 51 LEU B O 1
ATOM 1998 N N . GLU B 1 52 ? 2.34 11.781 26.5 1 97.88 52 GLU B N 1
ATOM 1999 C CA . GLU B 1 52 ? 2.225 12.672 27.656 1 97.88 52 GLU B CA 1
ATOM 2000 C C . GLU B 1 52 ? 3.24 12.305 28.734 1 97.88 52 GLU B C 1
ATOM 2002 O O . GLU B 1 52 ? 3.91 13.18 29.281 1 97.88 52 GLU B O 1
ATOM 2007 N N . GLN B 1 53 ? 3.342 11.031 28.969 1 97.81 53 GLN B N 1
ATOM 2008 C CA . GLN B 1 53 ? 4.27 10.539 29.984 1 97.81 53 GLN B CA 1
ATOM 2009 C C . GLN B 1 53 ? 5.711 10.891 29.641 1 97.81 53 GLN B C 1
ATOM 2011 O O . GLN B 1 53 ? 6.527 11.148 30.516 1 97.81 53 GLN B O 1
ATOM 2016 N N . GLN B 1 54 ? 5.984 10.938 28.375 1 97.81 54 GLN B N 1
ATOM 2017 C CA . GLN B 1 54 ? 7.336 11.219 27.891 1 97.81 54 GLN B CA 1
ATOM 2018 C C . GLN B 1 54 ? 7.578 12.719 27.781 1 97.81 54 GLN B C 1
ATOM 2020 O O . GLN B 1 54 ? 8.672 13.148 27.406 1 97.81 54 GLN B O 1
ATOM 2025 N N . GLY B 1 55 ? 6.527 13.531 28.031 1 98.12 55 GLY B N 1
ATOM 2026 C CA . GLY B 1 55 ? 6.652 14.977 27.984 1 98.12 55 GLY B CA 1
ATOM 2027 C C . GLY B 1 55 ? 6.629 15.547 26.578 1 98.12 55 GLY B C 1
ATOM 2028 O O . GLY B 1 55 ? 7.035 16.688 26.359 1 98.12 55 GLY B O 1
ATOM 2029 N N . LEU B 1 56 ? 6.18 14.742 25.609 1 98.56 56 LEU B N 1
ATOM 2030 C CA . LEU B 1 56 ? 6.176 15.156 24.219 1 98.56 56 LEU B CA 1
ATOM 2031 C C . LEU B 1 56 ? 4.906 15.938 23.891 1 98.56 56 LEU B C 1
ATOM 2033 O O . LEU B 1 56 ? 4.863 16.672 22.891 1 98.56 56 LEU B O 1
ATOM 2037 N N . ILE B 1 57 ? 3.859 15.734 24.672 1 98.62 57 ILE B N 1
ATOM 2038 C CA . ILE B 1 57 ? 2.629 16.516 24.594 1 98.62 57 ILE B CA 1
ATOM 2039 C C . ILE B 1 57 ? 2.15 16.875 26 1 98.62 57 ILE B C 1
ATOM 2041 O O . ILE B 1 57 ? 2.648 16.328 26.984 1 98.62 57 ILE B O 1
ATOM 2045 N N . ARG B 1 58 ? 1.271 17.844 26.078 1 97.94 58 ARG B N 1
ATOM 2046 C CA . ARG B 1 58 ? 0.645 18.219 27.344 1 97.94 58 ARG B CA 1
ATOM 2047 C C . ARG B 1 58 ? -0.874 18.125 27.25 1 97.94 58 ARG B C 1
ATOM 2049 O O . ARG B 1 58 ? -1.455 18.375 26.188 1 97.94 58 ARG B O 1
ATOM 2056 N N . LYS B 1 59 ? -1.415 17.75 28.281 1 95.44 59 LYS B N 1
ATOM 2057 C CA . LYS B 1 59 ? -2.859 17.594 28.438 1 95.44 59 LYS B CA 1
ATOM 2058 C C . LYS B 1 59 ? -3.459 18.75 29.234 1 95.44 59 LYS B C 1
ATOM 2060 O O . LYS B 1 59 ? -2.867 19.219 30.203 1 95.44 59 LYS B O 1
ATOM 2065 N N . ALA B 1 60 ? -4.527 19.297 28.75 1 92.06 60 ALA B N 1
ATOM 2066 C CA . ALA B 1 60 ? -5.227 20.359 29.469 1 92.06 60 ALA B CA 1
ATOM 2067 C C . ALA B 1 60 ? -6.734 20.141 29.438 1 92.06 60 ALA B C 1
ATOM 2069 O O . ALA B 1 60 ? -7.25 19.453 28.562 1 92.06 60 ALA B O 1
ATOM 2070 N N . LYS B 1 61 ? -7.336 20.625 30.422 1 91.06 61 LYS B N 1
ATOM 2071 C CA . LYS B 1 61 ? -8.797 20.625 30.469 1 91.06 61 LYS B CA 1
ATOM 2072 C C . LYS B 1 61 ? -9.359 21.953 30 1 91.06 61 LYS B C 1
ATOM 2074 O O . LYS B 1 61 ? -8.828 23.016 30.344 1 91.06 61 LYS B O 1
ATOM 2079 N N . THR B 1 62 ? -10.289 21.781 29.047 1 88.06 62 THR B N 1
ATOM 2080 C CA . THR B 1 62 ? -10.977 22.984 28.578 1 88.06 62 THR B CA 1
ATOM 2081 C C . THR B 1 62 ? -12.484 22.734 28.516 1 88.06 62 THR B C 1
ATOM 2083 O O . THR B 1 62 ? -12.961 21.641 28.812 1 88.06 62 THR B O 1
ATOM 2086 N N . LEU B 1 63 ? -13.266 23.828 28.375 1 86.38 63 LEU B N 1
ATOM 2087 C CA . LEU B 1 63 ? -14.711 23.703 28.219 1 86.38 63 LEU B CA 1
ATOM 2088 C C . LEU B 1 63 ? -15.109 23.719 26.75 1 86.38 63 LEU B C 1
ATOM 2090 O O . LEU B 1 63 ? -14.547 24.5 25.969 1 86.38 63 LEU B O 1
ATOM 2094 N N . ASP B 1 64 ? -15.922 22.781 26.406 1 81.88 64 ASP B N 1
ATOM 2095 C CA . ASP B 1 64 ? -16.406 22.812 25.031 1 81.88 64 ASP B CA 1
ATOM 2096 C C . ASP B 1 64 ? -17.516 23.859 24.875 1 81.88 64 ASP B C 1
ATOM 2098 O O . ASP B 1 64 ? -17.766 24.656 25.781 1 81.88 64 ASP B O 1
ATOM 2102 N N . ALA B 1 65 ? -17.969 24.016 23.641 1 81.38 65 ALA B N 1
ATOM 2103 C CA . ALA B 1 65 ? -18.984 25.031 23.344 1 81.38 65 ALA B CA 1
ATOM 2104 C C . ALA B 1 65 ? -20.188 24.891 24.25 1 81.38 65 ALA B C 1
ATOM 2106 O O . ALA B 1 65 ? -20.875 25.875 24.531 1 81.38 65 ALA B O 1
ATOM 2107 N N . LYS B 1 66 ? -20.453 23.703 24.828 1 89.94 66 LYS B N 1
ATOM 2108 C CA . LYS B 1 66 ? -21.625 23.438 25.672 1 89.94 66 LYS B CA 1
ATOM 2109 C C . LYS B 1 66 ? -21.25 23.516 27.156 1 89.94 66 LYS B C 1
ATOM 2111 O O . LYS B 1 66 ? -22.094 23.266 28.016 1 89.94 66 LYS B O 1
ATOM 2116 N N . GLY B 1 67 ? -20.094 23.891 27.406 1 85.94 67 GLY B N 1
ATOM 2117 C CA . GLY B 1 67 ? -19.688 24.047 28.797 1 85.94 67 GLY B CA 1
ATOM 2118 C C . GLY B 1 67 ? -19.25 22.75 29.438 1 85.94 67 GLY B C 1
ATOM 2119 O O . GLY B 1 67 ? -19.125 22.672 30.672 1 85.94 67 GLY B O 1
ATOM 2120 N N . THR B 1 68 ? -19.141 21.734 28.625 1 87.81 68 THR B N 1
ATOM 2121 C CA . THR B 1 68 ? -18.719 20.453 29.156 1 87.81 68 THR B CA 1
ATOM 2122 C C . THR B 1 68 ? -17.188 20.328 29.141 1 87.81 68 THR B C 1
ATOM 2124 O O . THR B 1 68 ? -16.547 20.812 28.203 1 87.81 68 THR B O 1
ATOM 2127 N N . ASP B 1 69 ? -16.719 19.703 30.156 1 89.88 69 ASP B N 1
ATOM 2128 C CA . ASP B 1 69 ? -15.281 19.484 30.25 1 89.88 69 ASP B CA 1
ATOM 2129 C C . ASP B 1 69 ? -14.773 18.641 29.078 1 89.88 69 ASP B C 1
ATOM 2131 O O . ASP B 1 69 ? -15.383 17.641 28.719 1 89.88 69 ASP B O 1
ATOM 2135 N N . ARG B 1 70 ? -13.727 19.234 28.469 1 91.38 70 ARG B N 1
ATOM 2136 C CA . ARG B 1 70 ? -13.078 18.516 27.375 1 91.38 70 ARG B CA 1
ATOM 2137 C C . ARG B 1 70 ? -11.57 18.484 27.562 1 91.38 70 ARG B C 1
ATOM 2139 O O . ARG B 1 70 ? -10.969 19.484 27.984 1 91.38 70 ARG B O 1
ATOM 2146 N N . ILE B 1 71 ? -11.047 17.328 27.297 1 94.5 71 ILE B N 1
ATOM 2147 C CA . ILE B 1 71 ? -9.594 17.188 27.359 1 94.5 71 ILE B CA 1
ATOM 2148 C C . ILE B 1 71 ? -8.984 17.5 26 1 94.5 71 ILE B C 1
ATOM 2150 O O . ILE B 1 71 ? -9.43 16.984 24.984 1 94.5 71 ILE B O 1
ATOM 2154 N N . VAL B 1 72 ? -8.023 18.375 26.016 1 96.62 72 VAL B N 1
ATOM 2155 C CA . VAL B 1 72 ? -7.309 18.688 24.781 1 96.62 72 VAL B CA 1
ATOM 2156 C C . VAL B 1 72 ? -5.809 18.469 24.984 1 96.62 72 VAL B C 1
ATOM 2158 O O . VAL B 1 72 ? -5.316 18.484 26.125 1 96.62 72 VAL B O 1
ATOM 2161 N N . TYR B 1 73 ? -5.125 18.25 23.875 1 97.81 73 TYR B N 1
ATOM 2162 C CA . TYR B 1 73 ? -3.688 18 23.875 1 97.81 73 TYR B CA 1
ATOM 2163 C C . TYR B 1 73 ? -2.961 19.047 23.031 1 97.81 73 TYR B C 1
ATOM 2165 O O . TYR B 1 73 ? -3.498 19.531 22.031 1 97.81 73 TYR B O 1
ATOM 2173 N N . ALA B 1 74 ? -1.779 19.391 23.5 1 98 74 ALA B N 1
ATOM 2174 C CA . ALA B 1 74 ? -0.883 20.281 22.766 1 98 74 ALA B CA 1
ATOM 2175 C C . ALA B 1 74 ? 0.527 19.703 22.688 1 98 74 ALA B C 1
ATOM 2177 O O . ALA B 1 74 ? 1.003 19.094 23.656 1 98 74 ALA B O 1
ATOM 2178 N N . ILE B 1 75 ? 1.189 19.875 21.594 1 98.06 75 ILE B N 1
ATOM 2179 C CA . ILE B 1 75 ? 2.559 19.391 21.422 1 98.06 75 ILE B CA 1
ATOM 2180 C C . ILE B 1 75 ? 3.52 20.312 22.172 1 98.06 75 ILE B C 1
ATOM 2182 O O . ILE B 1 75 ? 3.309 21.531 22.234 1 98.06 75 ILE B O 1
ATOM 2186 N N . THR B 1 76 ? 4.562 19.75 22.766 1 98.44 76 THR B N 1
ATOM 2187 C CA . THR B 1 76 ? 5.609 20.5 23.438 1 98.44 76 THR B CA 1
ATOM 2188 C C . THR B 1 76 ? 6.777 20.766 22.484 1 98.44 76 THR B C 1
ATOM 2190 O O . THR B 1 76 ? 6.805 20.25 21.375 1 98.44 76 THR B O 1
ATOM 2193 N N . ALA B 1 77 ? 7.723 21.594 22.984 1 98.19 77 ALA B N 1
ATOM 2194 C CA . ALA B 1 77 ? 8.945 21.828 22.219 1 98.19 77 ALA B CA 1
ATOM 2195 C C . ALA B 1 77 ? 9.719 20.531 22.016 1 98.19 77 ALA B C 1
ATOM 2197 O O . ALA B 1 77 ? 10.266 20.297 20.938 1 98.19 77 ALA B O 1
ATOM 2198 N N . THR B 1 78 ? 9.734 19.75 23 1 98.31 78 THR B N 1
ATOM 2199 C CA . THR B 1 78 ? 10.422 18.469 22.922 1 98.31 78 THR B CA 1
ATOM 2200 C C . THR B 1 78 ? 9.727 17.547 21.922 1 98.31 78 THR B C 1
ATOM 2202 O O . THR B 1 78 ? 10.391 16.828 21.156 1 98.31 78 THR B O 1
ATOM 2205 N N . GLY B 1 79 ? 8.375 17.531 21.906 1 98.25 79 GLY B N 1
ATOM 2206 C CA . GLY B 1 79 ? 7.613 16.766 20.938 1 98.25 79 GLY B CA 1
ATOM 2207 C C . GLY B 1 79 ? 7.855 17.188 19.5 1 98.25 79 GLY B C 1
ATOM 2208 O O . GLY B 1 79 ? 7.98 16.344 18.625 1 98.25 79 GLY B O 1
ATOM 2209 N N . ARG B 1 80 ? 7.91 18.5 19.312 1 97.5 80 ARG B N 1
ATOM 2210 C CA . ARG B 1 80 ? 8.18 19.016 17.984 1 97.5 80 ARG B CA 1
ATOM 2211 C C . ARG B 1 80 ? 9.562 18.609 17.5 1 97.5 80 ARG B C 1
ATOM 2213 O O . ARG B 1 80 ? 9.734 18.234 16.328 1 97.5 80 ARG B O 1
ATOM 2220 N N . LYS B 1 81 ? 10.508 18.656 18.406 1 97.69 81 LYS B N 1
ATOM 2221 C CA . LYS B 1 81 ? 11.867 18.25 18.062 1 97.69 81 LYS B CA 1
ATOM 2222 C C . LYS B 1 81 ? 11.922 16.781 17.688 1 97.69 81 LYS B C 1
ATOM 2224 O O . LYS B 1 81 ? 12.578 16.406 16.703 1 97.69 81 LYS B O 1
ATOM 2229 N N . LYS B 1 82 ? 11.266 15.992 18.406 1 97.38 82 LYS B N 1
ATOM 2230 C CA . LYS B 1 82 ? 11.203 14.562 18.109 1 97.38 82 LYS B CA 1
ATOM 2231 C C . LYS B 1 82 ? 10.57 14.297 16.75 1 97.38 82 LYS B C 1
ATOM 2233 O O . LYS B 1 82 ? 11.062 13.469 15.977 1 97.38 82 LYS B O 1
ATOM 2238 N N . LEU B 1 83 ? 9.492 15.008 16.484 1 97.44 83 LEU B N 1
ATOM 2239 C CA . LEU B 1 83 ? 8.836 14.875 15.188 1 97.44 83 LEU B CA 1
ATOM 2240 C C . LEU B 1 83 ? 9.789 15.25 14.062 1 97.44 83 LEU B C 1
ATOM 2242 O O . LEU B 1 83 ? 9.906 14.516 13.07 1 97.44 83 LEU B O 1
ATOM 2246 N N . GLN B 1 84 ? 10.469 16.359 14.219 1 96.62 84 GLN B N 1
ATOM 2247 C CA . GLN B 1 84 ? 11.375 16.844 13.188 1 96.62 84 GLN B CA 1
ATOM 2248 C C . GLN B 1 84 ? 12.508 15.844 12.945 1 96.62 84 GLN B C 1
ATOM 2250 O O . GLN B 1 84 ? 12.914 15.617 11.797 1 96.62 84 GLN B O 1
ATOM 2255 N N . GLN B 1 85 ? 12.977 15.258 14 1 96.75 85 GLN B N 1
ATOM 2256 C CA . GLN B 1 85 ? 14.023 14.25 13.875 1 96.75 85 GLN B CA 1
ATOM 2257 C C . GLN B 1 85 ? 13.531 13.039 13.086 1 96.75 85 GLN B C 1
ATOM 2259 O O . GLN B 1 85 ? 14.25 12.516 12.234 1 96.75 85 GLN B O 1
ATOM 2264 N N . TRP B 1 86 ? 12.375 12.617 13.352 1 97 86 TRP B N 1
ATOM 2265 C CA . TRP B 1 86 ? 11.805 11.477 12.633 1 97 86 TRP B CA 1
ATOM 2266 C C . TRP B 1 86 ? 11.562 11.828 11.164 1 97 86 TRP B C 1
ATOM 2268 O O . TRP B 1 86 ? 11.812 11.016 10.273 1 97 86 TRP B O 1
ATOM 2278 N N . LEU B 1 87 ? 10.992 13.031 10.922 1 96.38 87 LEU B N 1
ATOM 2279 C CA . LEU B 1 87 ? 10.711 13.492 9.57 1 96.38 87 LEU B CA 1
ATOM 2280 C C . LEU B 1 87 ? 11.977 13.492 8.719 1 96.38 87 LEU B C 1
ATOM 2282 O O . LEU B 1 87 ? 11.922 13.258 7.508 1 96.38 87 LEU B O 1
ATOM 2286 N N . ALA B 1 88 ? 13.078 13.695 9.336 1 95.38 88 ALA B N 1
ATOM 2287 C CA . ALA B 1 88 ? 14.336 13.836 8.609 1 95.38 88 ALA B CA 1
ATOM 2288 C C . ALA B 1 88 ? 14.914 12.477 8.234 1 95.38 88 ALA B C 1
ATOM 2290 O O . ALA B 1 88 ? 15.75 12.375 7.336 1 95.38 88 ALA B O 1
ATOM 2291 N N . LYS B 1 89 ? 14.547 11.461 8.898 1 95.25 89 LYS B N 1
ATOM 2292 C CA . LYS B 1 89 ? 15.023 10.109 8.602 1 95.25 89 LYS B CA 1
ATOM 2293 C C . LYS B 1 89 ? 14.367 9.57 7.328 1 95.25 89 LYS B C 1
ATOM 2295 O O . LYS B 1 89 ? 13.203 9.852 7.055 1 95.25 89 LYS B O 1
ATOM 2300 N N . PRO B 1 90 ? 15.133 8.773 6.57 1 93.81 90 PRO B N 1
ATOM 2301 C CA . PRO B 1 90 ? 14.531 8.188 5.367 1 93.81 90 PRO B CA 1
ATOM 2302 C C . PRO B 1 90 ? 13.234 7.449 5.66 1 93.81 90 PRO B C 1
ATOM 2304 O O . PRO B 1 90 ? 13.117 6.781 6.691 1 93.81 90 PRO B O 1
ATOM 2307 N N . ALA B 1 91 ? 12.25 7.668 4.766 1 93.94 91 ALA B N 1
ATOM 2308 C CA . ALA B 1 91 ? 11 6.938 4.898 1 93.94 91 ALA B CA 1
ATOM 2309 C C . ALA B 1 91 ? 11.203 5.445 4.641 1 93.94 91 ALA B C 1
ATOM 2311 O O . ALA B 1 91 ? 11.867 5.062 3.674 1 93.94 91 ALA B O 1
ATOM 2312 N N . GLU B 1 92 ? 10.602 4.637 5.473 1 89.62 92 GLU B N 1
ATOM 2313 C CA . GLU B 1 92 ? 10.648 3.195 5.25 1 89.62 92 GLU B CA 1
ATOM 2314 C C . GLU B 1 92 ? 9.742 2.785 4.094 1 89.62 92 GLU B C 1
ATOM 2316 O O . GLU B 1 92 ? 8.633 3.305 3.951 1 89.62 92 GLU B O 1
ATOM 2321 N N . PRO B 1 93 ? 10.25 1.794 3.322 1 83.12 93 PRO B N 1
ATOM 2322 C CA . PRO B 1 93 ? 9.422 1.325 2.207 1 83.12 93 PRO B CA 1
ATOM 2323 C C . PRO B 1 93 ? 8.117 0.685 2.67 1 83.12 93 PRO B C 1
ATOM 2325 O O . PRO B 1 93 ? 8.055 0.11 3.762 1 83.12 93 PRO B O 1
ATOM 2328 N N . LEU B 1 94 ? 7.113 0.837 1.782 1 74.38 94 LEU B N 1
ATOM 2329 C CA . LEU B 1 94 ? 5.801 0.263 2.047 1 74.38 94 LEU B CA 1
ATOM 2330 C C . LEU B 1 94 ? 5.828 -1.253 1.882 1 74.38 94 LEU B C 1
ATOM 2332 O O . LEU B 1 94 ? 6.273 -1.762 0.851 1 74.38 94 LEU B O 1
ATOM 2336 N N . ALA B 1 95 ? 5.586 -1.965 2.988 1 74.06 95 ALA B N 1
ATOM 2337 C CA . ALA B 1 95 ? 5.355 -3.4 2.852 1 74.06 95 ALA B CA 1
ATOM 2338 C C . ALA B 1 95 ? 3.969 -3.678 2.275 1 74.06 95 ALA B C 1
ATOM 2340 O O . ALA B 1 95 ? 2.992 -3.797 3.02 1 74.06 95 ALA B O 1
ATOM 2341 N N . GLU B 1 96 ? 3.859 -3.771 1.05 1 81.81 96 GLU B N 1
ATOM 2342 C CA . GLU B 1 96 ? 2.564 -3.836 0.378 1 81.81 96 GLU B CA 1
ATOM 2343 C C . GLU B 1 96 ? 1.951 -5.227 0.493 1 81.81 96 GLU B C 1
ATOM 2345 O O . GLU B 1 96 ? 2.652 -6.234 0.361 1 81.81 96 GLU B O 1
ATOM 2350 N N . ARG B 1 97 ? 0.705 -5.285 0.901 1 87.56 97 ARG B N 1
ATOM 2351 C CA . ARG B 1 97 ? -0.13 -6.48 0.855 1 87.56 97 ARG B CA 1
ATOM 2352 C C . ARG B 1 97 ? -1.4 -6.23 0.048 1 87.56 97 ARG B C 1
ATOM 2354 O O . ARG B 1 97 ? -2.488 -6.105 0.616 1 87.56 97 ARG B O 1
ATOM 2361 N N . ASN B 1 98 ? -1.258 -6.199 -1.182 1 93.69 98 ASN B N 1
ATOM 2362 C CA . ASN B 1 98 ? -2.359 -5.945 -2.104 1 93.69 98 ASN B CA 1
ATOM 2363 C C . ASN B 1 98 ? -3.127 -7.227 -2.426 1 93.69 98 ASN B C 1
ATOM 2365 O O . ASN B 1 98 ? -2.701 -8.008 -3.273 1 93.69 98 ASN B O 1
ATOM 2369 N N . GLU B 1 99 ? -4.211 -7.418 -1.795 1 94.25 99 GLU B N 1
ATOM 2370 C CA . GLU B 1 99 ? -4.977 -8.656 -1.915 1 94.25 99 GLU B CA 1
ATOM 2371 C C . GLU B 1 99 ? -5.512 -8.836 -3.332 1 94.25 99 GLU B C 1
ATOM 2373 O O . GLU B 1 99 ? -5.562 -9.961 -3.842 1 94.25 99 GLU B O 1
ATOM 2378 N N . LEU B 1 100 ? -5.949 -7.75 -3.955 1 96.56 100 LEU B N 1
ATOM 2379 C CA . LEU B 1 100 ? -6.43 -7.848 -5.328 1 96.56 100 LEU B CA 1
ATOM 2380 C C . LEU B 1 100 ? -5.359 -8.445 -6.238 1 96.56 100 LEU B C 1
ATOM 2382 O O . LEU B 1 100 ? -5.637 -9.367 -7.004 1 96.56 100 LEU B O 1
ATOM 2386 N N . LEU B 1 101 ? -4.121 -7.965 -6.125 1 96.94 101 LEU B N 1
ATOM 2387 C CA . LEU B 1 101 ? -3.047 -8.445 -6.984 1 96.94 101 LEU B CA 1
ATOM 2388 C C . LEU B 1 101 ? -2.711 -9.898 -6.672 1 96.94 101 LEU B C 1
ATOM 2390 O O . LEU B 1 101 ? -2.396 -10.68 -7.578 1 96.94 101 LEU B O 1
ATOM 2394 N N . LEU B 1 102 ? -2.783 -10.242 -5.387 1 95.88 102 LEU B N 1
ATOM 2395 C CA . LEU B 1 102 ? -2.543 -11.633 -5.02 1 95.88 102 LEU B CA 1
ATOM 2396 C C . LEU B 1 102 ? -3.586 -12.555 -5.652 1 95.88 102 LEU B C 1
ATOM 2398 O O . LEU B 1 102 ? -3.242 -13.602 -6.207 1 95.88 102 LEU B O 1
ATOM 2402 N N . LYS B 1 103 ? -4.832 -12.195 -5.609 1 96.56 103 LYS B N 1
ATOM 2403 C CA . LYS B 1 103 ? -5.91 -12.977 -6.203 1 96.56 103 LYS B CA 1
ATOM 2404 C C . LYS B 1 103 ? -5.754 -13.062 -7.719 1 96.56 103 LYS B C 1
ATOM 2406 O O . LYS B 1 103 ? -5.918 -14.141 -8.305 1 96.56 103 LYS B O 1
ATOM 2411 N N . LEU B 1 104 ? -5.426 -11.977 -8.344 1 96.88 104 LEU B N 1
ATOM 2412 C CA . LEU B 1 104 ? -5.258 -11.977 -9.797 1 96.88 104 LEU B CA 1
ATOM 2413 C C . LEU B 1 104 ? -4.07 -12.836 -10.211 1 96.88 104 LEU B C 1
ATOM 2415 O O . LEU B 1 104 ? -4.121 -13.516 -11.234 1 96.88 104 LEU B O 1
ATOM 2419 N N . PHE B 1 105 ? -2.998 -12.836 -9.43 1 97 105 PHE B N 1
ATOM 2420 C CA . PHE B 1 105 ? -1.808 -13.617 -9.734 1 97 105 PHE B CA 1
ATOM 2421 C C . PHE B 1 105 ? -2.145 -15.102 -9.828 1 97 105 PHE B C 1
ATOM 2423 O O . PHE B 1 105 ? -1.626 -15.812 -10.695 1 97 105 PHE B O 1
ATOM 2430 N N . PHE B 1 106 ? -3.012 -15.523 -9.023 1 95.81 106 PHE B N 1
ATOM 2431 C CA . PHE B 1 106 ? -3.436 -16.922 -9.055 1 95.81 106 PHE B CA 1
ATOM 2432 C C . PHE B 1 106 ? -4.789 -17.062 -9.734 1 95.81 106 PHE B C 1
ATOM 2434 O O . PHE B 1 106 ? -5.559 -17.969 -9.422 1 95.81 106 PHE B O 1
ATOM 2441 N N . GLY B 1 107 ? -5.121 -16.156 -10.578 1 94.62 107 GLY B N 1
ATOM 2442 C CA . GLY B 1 107 ? -6.434 -16.016 -11.195 1 94.62 107 GLY B CA 1
ATOM 2443 C C . GLY B 1 107 ? -6.793 -17.188 -12.102 1 94.62 107 GLY B C 1
ATOM 2444 O O . GLY B 1 107 ? -7.961 -17.375 -12.438 1 94.62 107 GLY B O 1
ATOM 2445 N N . SER B 1 108 ? -5.773 -17.969 -12.523 1 93.31 108 SER B N 1
ATOM 2446 C CA . SER B 1 108 ? -6.059 -19.141 -13.344 1 93.31 108 SER B CA 1
ATOM 2447 C C . SER B 1 108 ? -6.918 -20.141 -12.594 1 93.31 108 SER B C 1
ATOM 2449 O O . SER B 1 108 ? -7.551 -21.016 -13.203 1 93.31 108 SER B O 1
ATOM 2451 N N . GLN B 1 109 ? -6.969 -20.016 -11.273 1 93.69 109 GLN B N 1
ATOM 2452 C CA . GLN B 1 109 ? -7.746 -20.922 -10.422 1 93.69 109 GLN B CA 1
ATOM 2453 C C . GLN B 1 109 ? -9.18 -20.422 -10.273 1 93.69 109 GLN B C 1
ATOM 2455 O O . GLN B 1 109 ? -10.008 -21.078 -9.633 1 93.69 109 GLN B O 1
ATOM 2460 N N . LEU B 1 110 ? -9.461 -19.281 -10.836 1 92.94 110 LEU B N 1
ATOM 2461 C CA . LEU B 1 110 ? -10.773 -18.656 -10.773 1 92.94 110 LEU B CA 1
ATOM 2462 C C . LEU B 1 110 ? -11.367 -18.5 -12.172 1 92.94 110 LEU B C 1
ATOM 2464 O O . LEU B 1 110 ? -10.633 -18.281 -13.133 1 92.94 110 LEU B O 1
ATOM 2468 N N . ASP B 1 111 ? -12.688 -18.688 -12.305 1 92.56 111 ASP B N 1
ATOM 2469 C CA . ASP B 1 111 ? -13.305 -18.453 -13.609 1 92.56 111 ASP B CA 1
ATOM 2470 C C . ASP B 1 111 ? -13.195 -17 -14.023 1 92.56 111 ASP B C 1
ATOM 2472 O O . ASP B 1 111 ? -13.07 -16.109 -13.172 1 92.56 111 ASP B O 1
ATOM 2476 N N . HIS B 1 112 ? -13.32 -16.781 -15.297 1 93 112 HIS B N 1
ATOM 2477 C CA . HIS B 1 112 ? -13.102 -15.445 -15.844 1 93 112 HIS B CA 1
ATOM 2478 C C . HIS B 1 112 ? -14.109 -14.453 -15.289 1 93 112 HIS B C 1
ATOM 2480 O O . HIS B 1 112 ? -13.789 -13.273 -15.094 1 93 112 HIS B O 1
ATOM 2486 N N . ASN B 1 113 ? -15.266 -14.906 -15 1 95 113 ASN B N 1
ATOM 2487 C CA . ASN B 1 113 ? -16.281 -14.016 -14.445 1 95 113 ASN B CA 1
ATOM 2488 C C . ASN B 1 113 ? -15.906 -13.531 -13.047 1 95 113 ASN B C 1
ATOM 2490 O O . ASN B 1 113 ? -16.172 -12.383 -12.695 1 95 113 ASN B O 1
ATOM 2494 N N . GLY B 1 114 ? -15.391 -14.398 -12.289 1 95.31 114 GLY B N 1
ATOM 2495 C CA . GLY B 1 114 ? -14.898 -14 -10.984 1 95.31 114 GLY B CA 1
ATOM 2496 C C . GLY B 1 114 ? -13.828 -12.93 -11.047 1 95.31 114 GLY B C 1
ATOM 2497 O O . GLY B 1 114 ? -13.852 -11.977 -10.273 1 95.31 114 GLY B O 1
ATOM 2498 N N . ILE B 1 115 ? -12.945 -13.109 -12.023 1 96.06 115 ILE B N 1
ATOM 2499 C CA . ILE B 1 115 ? -11.891 -12.117 -12.219 1 96.06 115 ILE B CA 1
ATOM 2500 C C . ILE B 1 115 ? -12.5 -10.781 -12.625 1 96.06 115 ILE B C 1
ATOM 2502 O O . ILE B 1 115 ? -12.133 -9.734 -12.094 1 96.06 115 ILE B O 1
ATOM 2506 N N . ARG B 1 116 ? -13.453 -10.82 -13.477 1 96.69 116 ARG B N 1
ATOM 2507 C CA . ARG B 1 116 ? -14.117 -9.609 -13.938 1 96.69 116 ARG B CA 1
ATOM 2508 C C . ARG B 1 116 ? -14.812 -8.891 -12.781 1 96.69 116 ARG B C 1
ATOM 2510 O O . ARG B 1 116 ? -14.805 -7.66 -12.711 1 96.69 116 ARG B O 1
ATOM 2517 N N . ARG B 1 117 ? -15.336 -9.656 -11.945 1 97.19 117 ARG B N 1
ATOM 2518 C CA . ARG B 1 117 ? -16 -9.07 -10.789 1 97.19 117 ARG B CA 1
ATOM 2519 C C . ARG B 1 117 ? -15.016 -8.344 -9.891 1 97.19 117 ARG B C 1
ATOM 2521 O O . ARG B 1 117 ? -15.312 -7.254 -9.391 1 97.19 117 ARG B O 1
ATOM 2528 N N . HIS B 1 118 ? -13.867 -8.961 -9.688 1 97.62 118 HIS B N 1
ATOM 2529 C CA . HIS B 1 118 ? -12.828 -8.297 -8.898 1 97.62 118 HIS B CA 1
ATOM 2530 C C . HIS B 1 118 ? -12.43 -6.965 -9.531 1 97.62 118 HIS B C 1
ATOM 2532 O O . HIS B 1 118 ? -12.344 -5.949 -8.844 1 97.62 118 HIS B O 1
ATOM 2538 N N . LEU B 1 119 ? -12.203 -6.992 -10.844 1 97.94 119 LEU B N 1
ATOM 2539 C CA . LEU B 1 119 ? -11.773 -5.801 -11.562 1 97.94 119 LEU B CA 1
ATOM 2540 C C . LEU B 1 119 ? -12.867 -4.73 -11.547 1 97.94 119 LEU B C 1
ATOM 2542 O O . LEU B 1 119 ? -12.578 -3.547 -11.375 1 97.94 119 LEU B O 1
ATOM 2546 N N . GLN B 1 120 ? -14.078 -5.184 -11.656 1 97.44 120 GLN B N 1
ATOM 2547 C CA . GLN B 1 120 ? -15.203 -4.254 -11.648 1 97.44 120 GLN B CA 1
ATOM 2548 C C . GLN B 1 120 ? -15.359 -3.58 -10.289 1 97.44 120 GLN B C 1
ATOM 2550 O O . GLN B 1 120 ? -15.594 -2.373 -10.219 1 97.44 120 GLN B O 1
ATOM 2555 N N . ARG B 1 121 ? -15.273 -4.336 -9.32 1 97.12 121 ARG B N 1
ATOM 2556 C CA . ARG B 1 121 ? -15.344 -3.781 -7.973 1 97.12 121 ARG B CA 1
ATOM 2557 C C . ARG B 1 121 ? -14.242 -2.754 -7.746 1 97.12 121 ARG B C 1
ATOM 2559 O O . ARG B 1 121 ? -14.492 -1.687 -7.18 1 97.12 121 ARG B O 1
ATOM 2566 N N . HIS B 1 122 ? -13.055 -3.068 -8.148 1 96.62 122 HIS B N 1
ATOM 2567 C CA . HIS B 1 122 ? -11.938 -2.141 -8.016 1 96.62 122 HIS B CA 1
ATOM 2568 C C . HIS B 1 122 ? -12.188 -0.86 -8.805 1 96.62 122 HIS B C 1
ATOM 2570 O O . HIS B 1 122 ? -11.875 0.235 -8.328 1 96.62 122 HIS B O 1
ATOM 2576 N N . GLN B 1 123 ? -12.742 -1.03 -9.969 1 97.75 123 GLN B N 1
ATOM 2577 C CA . GLN B 1 123 ? -13.078 0.123 -10.797 1 97.75 123 GLN B CA 1
ATOM 2578 C C . GLN B 1 123 ? -14.086 1.029 -10.094 1 97.75 123 GLN B C 1
ATOM 2580 O O . GLN B 1 123 ? -13.906 2.248 -10.055 1 97.75 123 GLN B O 1
ATOM 2585 N N . GLU B 1 124 ? -15.078 0.47 -9.531 1 97.88 124 GLU B N 1
ATOM 2586 C CA . GLU B 1 124 ? -16.125 1.229 -8.844 1 97.88 124 GLU B CA 1
ATOM 2587 C C . GLU B 1 124 ? -15.555 1.952 -7.621 1 97.88 124 GLU B C 1
ATOM 2589 O O . GLU B 1 124 ? -15.883 3.117 -7.379 1 97.88 124 GLU B O 1
ATOM 2594 N N . MET B 1 125 ? -14.734 1.303 -6.957 1 96.75 125 MET B N 1
ATOM 2595 C CA . MET B 1 125 ? -14.094 1.916 -5.801 1 96.75 125 MET B CA 1
ATOM 2596 C C . MET B 1 125 ? -13.203 3.078 -6.223 1 96.75 125 MET B C 1
ATOM 2598 O O . MET B 1 125 ? -13.18 4.121 -5.566 1 96.75 125 MET B O 1
ATOM 2602 N N . GLY B 1 126 ? -12.453 2.869 -7.301 1 97.38 126 GLY B N 1
ATOM 2603 C CA . GLY B 1 126 ? -11.602 3.932 -7.816 1 97.38 126 GLY B CA 1
ATOM 2604 C C . GLY B 1 126 ? -12.383 5.16 -8.25 1 97.38 126 GLY B C 1
ATOM 2605 O O . GLY B 1 126 ? -11.977 6.289 -7.961 1 97.38 126 GLY B O 1
ATOM 2606 N N . GLU B 1 127 ? -13.508 4.93 -8.906 1 98.19 127 GLU B N 1
ATOM 2607 C CA . GLU B 1 127 ? -14.352 6.031 -9.359 1 98.19 127 GLU B CA 1
ATOM 2608 C C . GLU B 1 127 ? -14.938 6.793 -8.172 1 98.19 127 GLU B C 1
ATOM 2610 O O . GLU B 1 127 ? -14.969 8.023 -8.18 1 98.19 127 GLU B O 1
ATOM 2615 N N . ALA B 1 128 ? -15.344 6.066 -7.219 1 97.94 128 ALA B N 1
ATOM 2616 C CA . ALA B 1 128 ? -15.859 6.695 -6.004 1 97.94 128 ALA B CA 1
ATOM 2617 C C . ALA B 1 128 ? -14.773 7.488 -5.289 1 97.94 128 ALA B C 1
ATOM 2619 O O . ALA B 1 128 ? -15.016 8.586 -4.793 1 97.94 128 ALA B O 1
ATOM 2620 N N . THR B 1 129 ? -13.57 6.965 -5.297 1 97.25 129 THR B N 1
ATOM 2621 C CA . THR B 1 129 ? -12.445 7.598 -4.617 1 97.25 129 THR B CA 1
ATOM 2622 C C . THR B 1 129 ? -12.078 8.914 -5.297 1 97.25 129 THR B C 1
ATOM 2624 O O . THR B 1 129 ? -11.766 9.898 -4.625 1 97.25 129 THR B O 1
ATOM 2627 N N . LEU B 1 130 ? -12.156 8.992 -6.605 1 98.25 130 LEU B N 1
ATOM 2628 C CA . LEU B 1 130 ? -11.836 10.219 -7.332 1 98.25 130 LEU B CA 1
ATOM 2629 C C . LEU B 1 130 ? -12.828 11.32 -6.988 1 98.25 130 LEU B C 1
ATOM 2631 O O . LEU B 1 130 ? -12.461 12.5 -6.93 1 98.25 130 LEU B O 1
ATOM 2635 N N . LYS B 1 131 ? -14.07 10.906 -6.711 1 98.12 131 LYS B N 1
ATOM 2636 C CA . LYS B 1 131 ? -15.07 11.883 -6.297 1 98.12 131 LYS B CA 1
ATOM 2637 C C . LYS B 1 131 ? -14.75 12.445 -4.914 1 98.12 131 LYS B C 1
ATOM 2639 O O . LYS B 1 131 ? -14.867 13.648 -4.688 1 98.12 131 LYS B O 1
ATOM 2644 N N . VAL B 1 132 ? -14.352 11.602 -4.105 1 97.31 132 VAL B N 1
ATOM 2645 C CA . VAL B 1 132 ? -13.969 12.023 -2.762 1 97.31 132 VAL B CA 1
ATOM 2646 C C . VAL B 1 132 ? -12.781 12.977 -2.84 1 97.31 132 VAL B C 1
ATOM 2648 O O . VAL B 1 132 ? -12.773 14.031 -2.193 1 97.31 132 VAL B O 1
ATOM 2651 N N . TYR B 1 133 ? -11.758 12.672 -3.662 1 97.88 133 TYR B N 1
ATOM 2652 C CA . TYR B 1 133 ? -10.57 13.5 -3.793 1 97.88 133 TYR B CA 1
ATOM 2653 C C . TYR B 1 133 ? -10.922 14.867 -4.359 1 97.88 133 TYR B C 1
ATOM 2655 O O . TYR B 1 133 ? -10.297 15.875 -4 1 97.88 133 TYR B O 1
ATOM 2663 N N . ALA B 1 134 ? -11.906 14.898 -5.23 1 97.69 134 ALA B N 1
ATOM 2664 C CA . ALA B 1 134 ? -12.367 16.188 -5.754 1 97.69 134 ALA B CA 1
ATOM 2665 C C . ALA B 1 134 ? -12.898 17.078 -4.633 1 97.69 134 ALA B C 1
ATOM 2667 O O . ALA B 1 134 ? -12.656 18.281 -4.633 1 97.69 134 ALA B O 1
ATOM 2668 N N . GLY B 1 135 ? -13.602 16.469 -3.725 1 96.88 135 GLY B N 1
ATOM 2669 C CA . GLY B 1 135 ? -14.062 17.203 -2.555 1 96.88 135 GLY B CA 1
ATOM 2670 C C . GLY B 1 135 ? -12.93 17.688 -1.669 1 96.88 135 GLY B C 1
ATOM 2671 O O . GLY B 1 135 ? -12.945 18.828 -1.206 1 96.88 135 GLY B O 1
ATOM 2672 N N . VAL B 1 136 ? -11.906 16.906 -1.466 1 96.94 136 VAL B N 1
ATOM 2673 C CA . VAL B 1 136 ? -10.734 17.266 -0.674 1 96.94 136 VAL B CA 1
ATOM 2674 C C . VAL B 1 136 ? -10.008 18.438 -1.332 1 96.94 136 VAL B C 1
ATOM 2676 O O . VAL B 1 136 ? -9.586 19.375 -0.652 1 96.94 136 VAL B O 1
ATOM 2679 N N . GLU B 1 137 ? -9.883 18.328 -2.643 1 97.12 137 GLU B N 1
ATOM 2680 C CA . GLU B 1 137 ? -9.227 19.375 -3.398 1 97.12 137 GLU B CA 1
ATOM 2681 C C . GLU B 1 137 ? -9.914 20.719 -3.182 1 97.12 137 GLU B C 1
ATOM 2683 O O . GLU B 1 137 ? -9.25 21.75 -2.975 1 97.12 137 GLU B O 1
ATOM 2688 N N . LYS B 1 138 ? -11.203 20.719 -3.18 1 96.94 138 LYS B N 1
ATOM 2689 C CA . LYS B 1 138 ? -11.977 21.938 -2.941 1 96.94 138 LYS B CA 1
ATOM 2690 C C . LYS B 1 138 ? -11.766 22.453 -1.521 1 96.94 138 LYS B C 1
ATOM 2692 O O . LYS B 1 138 ? -11.625 23.656 -1.307 1 96.94 138 LYS B O 1
ATOM 2697 N N . ASP B 1 139 ? -11.711 21.531 -0.659 1 95.12 139 ASP B N 1
ATOM 2698 C CA . ASP B 1 139 ? -11.586 21.891 0.751 1 95.12 139 ASP B CA 1
ATOM 2699 C C . ASP B 1 139 ? -10.258 22.594 1.026 1 95.12 139 ASP B C 1
ATOM 2701 O O . ASP B 1 139 ? -10.211 23.562 1.783 1 95.12 139 ASP B O 1
ATOM 2705 N N . ILE B 1 140 ? -9.188 22.172 0.374 1 95.88 140 ILE B N 1
ATOM 2706 C CA . ILE B 1 140 ? -7.891 22.719 0.733 1 95.88 140 ILE B CA 1
ATOM 2707 C C . ILE B 1 140 ? -7.59 23.938 -0.139 1 95.88 140 ILE B C 1
ATOM 2709 O O . ILE B 1 140 ? -6.656 24.703 0.141 1 95.88 140 ILE B O 1
ATOM 2713 N N . ALA B 1 141 ? -8.391 24.172 -1.164 1 95.38 141 ALA B N 1
ATOM 2714 C CA . ALA B 1 141 ? -8.148 25.234 -2.127 1 95.38 141 ALA B CA 1
ATOM 2715 C C . ALA B 1 141 ? -8.133 26.594 -1.438 1 95.38 141 ALA B C 1
ATOM 2717 O O . ALA B 1 141 ? -7.375 27.484 -1.832 1 95.38 141 ALA B O 1
ATOM 2718 N N . ASP B 1 142 ? -8.883 26.75 -0.356 1 93.75 142 ASP B N 1
ATOM 2719 C CA . ASP B 1 142 ? -9 28.016 0.355 1 93.75 142 ASP B CA 1
ATOM 2720 C C . ASP B 1 142 ? -7.699 28.359 1.089 1 93.75 142 ASP B C 1
ATOM 2722 O O . ASP B 1 142 ? -7.492 29.5 1.502 1 93.75 142 ASP B O 1
ATOM 2726 N N . TYR B 1 143 ? -6.812 27.406 1.098 1 94.12 143 TYR B N 1
ATOM 2727 C CA . TYR B 1 143 ? -5.598 27.594 1.883 1 94.12 143 TYR B CA 1
ATOM 2728 C C . TYR B 1 143 ? -4.391 27.828 0.977 1 94.12 143 TYR B C 1
ATOM 2730 O O . TYR B 1 143 ? -3.273 28.016 1.459 1 94.12 143 TYR B O 1
ATOM 2738 N N . LYS B 1 144 ? -4.391 27.797 -0.28 1 91.12 144 LYS B N 1
ATOM 2739 C CA . LYS B 1 144 ? -3.324 27.844 -1.273 1 91.12 144 LYS B CA 1
ATOM 2740 C C . LYS B 1 144 ? -2.369 29 -0.989 1 91.12 144 LYS B C 1
ATOM 2742 O O . LYS B 1 144 ? -1.15 28.828 -1.005 1 91.12 144 LYS B O 1
ATOM 2747 N N . ASP B 1 145 ? -2.875 30.156 -0.537 1 88.94 145 ASP B N 1
ATOM 2748 C CA . ASP B 1 145 ? -2.031 31.328 -0.282 1 88.94 145 ASP B CA 1
ATOM 2749 C C . ASP B 1 145 ? -2.105 31.75 1.184 1 88.94 145 ASP B C 1
ATOM 2751 O O . ASP B 1 145 ? -1.645 32.812 1.547 1 88.94 145 ASP B O 1
ATOM 2755 N N . LYS B 1 146 ? -2.545 30.797 1.947 1 91.56 146 LYS B N 1
ATOM 2756 C CA . LYS B 1 146 ? -2.766 31.203 3.334 1 91.56 146 LYS B CA 1
ATOM 2757 C C . LYS B 1 146 ? -2.023 30.266 4.297 1 91.56 146 LYS B C 1
ATOM 2759 O O . LYS B 1 146 ? -1.77 30.641 5.445 1 91.56 146 LYS B O 1
ATOM 2764 N N . SER B 1 147 ? -1.698 29.078 3.746 1 93.06 147 SER B N 1
ATOM 2765 C CA . SER B 1 147 ? -1.092 28.109 4.641 1 93.06 147 SER B CA 1
ATOM 2766 C C . SER B 1 147 ? 0.228 27.594 4.082 1 93.06 147 SER B C 1
ATOM 2768 O O . SER B 1 147 ? 0.291 27.156 2.93 1 93.06 147 SER B O 1
ATOM 2770 N N . PRO B 1 148 ? 1.231 27.625 4.906 1 91.88 148 PRO B N 1
ATOM 2771 C CA . PRO B 1 148 ? 2.492 27.016 4.469 1 91.88 148 PRO B CA 1
ATOM 2772 C C . PRO B 1 148 ? 2.391 25.516 4.273 1 91.88 148 PRO B C 1
ATOM 2774 O O . PRO B 1 148 ? 3.289 24.891 3.691 1 91.88 148 PRO B O 1
ATOM 2777 N N . ASP B 1 149 ? 1.294 24.922 4.738 1 94.38 149 ASP B N 1
ATOM 2778 C CA . ASP B 1 149 ? 1.098 23.484 4.645 1 94.38 149 ASP B CA 1
ATOM 2779 C C . ASP B 1 149 ? 0.487 23.094 3.299 1 94.38 149 ASP B C 1
ATOM 2781 O O . ASP B 1 149 ? 0.571 21.938 2.879 1 94.38 149 ASP B O 1
ATOM 2785 N N . TYR B 1 150 ? -0.107 24.031 2.639 1 95.06 150 TYR B N 1
ATOM 2786 C CA . TYR B 1 150 ? -0.922 23.766 1.458 1 95.06 150 TYR B CA 1
ATOM 2787 C C . TYR B 1 150 ? -0.127 23 0.406 1 95.06 150 TYR B C 1
ATOM 2789 O O . TYR B 1 150 ? -0.605 22 -0.14 1 95.06 150 TYR B O 1
ATOM 2797 N N . PRO B 1 151 ? 1.173 23.375 0.135 1 95.44 151 PRO B N 1
ATOM 2798 C CA . PRO B 1 151 ? 1.894 22.641 -0.909 1 95.44 151 PRO B CA 1
ATOM 2799 C C . PRO B 1 151 ? 2.084 21.172 -0.57 1 95.44 151 PRO B C 1
ATOM 2801 O O . PRO B 1 151 ? 2.084 20.328 -1.466 1 95.44 151 PRO B O 1
ATOM 2804 N N . PHE B 1 152 ? 2.193 20.875 0.646 1 96.19 152 PHE B N 1
ATOM 2805 C CA . PHE B 1 152 ? 2.418 19.516 1.082 1 96.19 152 PHE B CA 1
ATOM 2806 C C . PHE B 1 152 ? 1.117 18.719 1.061 1 96.19 152 PHE B C 1
ATOM 2808 O O . PHE B 1 152 ? 1.111 17.531 0.706 1 96.19 152 PHE B O 1
ATOM 2815 N N . TRP B 1 153 ? -0.014 19.344 1.454 1 96.12 153 TRP B N 1
ATOM 2816 C CA . TRP B 1 153 ? -1.323 18.719 1.279 1 96.12 153 TRP B CA 1
ATOM 2817 C C . TRP B 1 153 ? -1.586 18.406 -0.19 1 96.12 153 TRP B C 1
ATOM 2819 O O . TRP B 1 153 ? -2.059 17.312 -0.523 1 96.12 153 TRP B O 1
ATOM 2829 N N . ARG B 1 154 ? -1.211 19.359 -0.959 1 96.25 154 ARG B N 1
ATOM 2830 C CA . ARG B 1 154 ? -1.421 19.203 -2.395 1 96.25 154 ARG B CA 1
ATOM 2831 C C . ARG B 1 154 ? -0.601 18.047 -2.949 1 96.25 154 ARG B C 1
ATOM 2833 O O . ARG B 1 154 ? -1.095 17.266 -3.764 1 96.25 154 ARG B O 1
ATOM 2840 N N . MET B 1 155 ? 0.628 17.922 -2.516 1 97.06 155 MET B N 1
ATOM 2841 C CA . MET B 1 155 ? 1.491 16.828 -2.961 1 97.06 155 MET B CA 1
ATOM 2842 C C . MET B 1 155 ? 0.868 15.477 -2.643 1 97.06 155 MET B C 1
ATOM 2844 O O . MET B 1 155 ? 0.822 14.586 -3.498 1 97.06 155 MET B O 1
ATOM 2848 N N . THR B 1 156 ? 0.401 15.305 -1.465 1 97.81 156 THR B N 1
ATOM 2849 C CA . THR B 1 156 ? -0.152 14.023 -1.045 1 97.81 156 THR B CA 1
ATOM 2850 C C . THR B 1 156 ? -1.478 13.75 -1.749 1 97.81 156 THR B C 1
ATOM 2852 O O . THR B 1 156 ? -1.754 12.617 -2.145 1 97.81 156 THR B O 1
ATOM 2855 N N . LEU B 1 157 ? -2.279 14.797 -1.927 1 97.94 157 LEU B N 1
ATOM 2856 C CA . LEU B 1 157 ? -3.531 14.656 -2.66 1 97.94 157 LEU B CA 1
ATOM 2857 C C . LEU B 1 157 ? -3.271 14.25 -4.109 1 97.94 157 LEU B C 1
ATOM 2859 O O . LEU B 1 157 ? -3.934 13.359 -4.637 1 97.94 157 LEU B O 1
ATOM 2863 N N . ASP B 1 158 ? -2.33 14.906 -4.738 1 98.12 158 ASP B N 1
ATOM 2864 C CA . ASP B 1 158 ? -1.977 14.586 -6.117 1 98.12 158 ASP B CA 1
ATOM 2865 C C . ASP B 1 158 ? -1.544 13.133 -6.25 1 98.12 158 ASP B C 1
ATOM 2867 O O . ASP B 1 158 ? -1.874 12.469 -7.238 1 98.12 158 ASP B O 1
ATOM 2871 N N . TYR B 1 159 ? -0.782 12.664 -5.281 1 98.12 159 TYR B N 1
ATOM 2872 C CA . TYR B 1 159 ? -0.398 11.258 -5.309 1 98.12 159 TYR B CA 1
ATOM 2873 C C . TYR B 1 159 ? -1.626 10.359 -5.367 1 98.12 159 TYR B C 1
ATOM 2875 O O . TYR B 1 159 ? -1.698 9.445 -6.195 1 98.12 159 TYR B O 1
ATOM 2883 N N . GLY B 1 160 ? -2.582 10.609 -4.453 1 97.75 160 GLY B N 1
ATOM 2884 C CA . GLY B 1 160 ? -3.795 9.805 -4.422 1 97.75 160 GLY B CA 1
ATOM 2885 C C . GLY B 1 160 ? -4.574 9.852 -5.719 1 97.75 160 GLY B C 1
ATOM 2886 O O . GLY B 1 160 ? -5.031 8.82 -6.215 1 97.75 160 GLY B O 1
ATOM 2887 N N . ILE B 1 161 ? -4.727 11.031 -6.238 1 98.5 161 ILE B N 1
ATOM 2888 C CA . ILE B 1 161 ? -5.484 11.227 -7.469 1 98.5 161 ILE B CA 1
ATOM 2889 C C . ILE B 1 161 ? -4.793 10.492 -8.617 1 98.5 161 ILE B C 1
ATOM 2891 O O . ILE B 1 161 ? -5.426 9.719 -9.344 1 98.5 161 ILE B O 1
ATOM 2895 N N . GLU B 1 162 ? -3.512 10.68 -8.781 1 98.5 162 GLU B N 1
ATOM 2896 C CA . GLU B 1 162 ? -2.77 10.078 -9.883 1 98.5 162 GLU B CA 1
ATOM 2897 C C . GLU B 1 162 ? -2.729 8.555 -9.75 1 98.5 162 GLU B C 1
ATOM 2899 O O . GLU B 1 162 ? -2.828 7.84 -10.75 1 98.5 162 GLU B O 1
ATOM 2904 N N . ARG B 1 163 ? -2.543 8.086 -8.594 1 97.69 163 ARG B N 1
ATOM 2905 C CA . ARG B 1 163 ? -2.551 6.645 -8.367 1 97.69 163 ARG B CA 1
ATOM 2906 C C . ARG B 1 163 ? -3.898 6.043 -8.742 1 97.69 163 ARG B C 1
ATOM 2908 O O . ARG B 1 163 ? -3.957 4.996 -9.391 1 97.69 163 ARG B O 1
ATOM 2915 N N . THR B 1 164 ? -4.969 6.672 -8.305 1 98.25 164 THR B N 1
ATOM 2916 C CA . THR B 1 164 ? -6.305 6.176 -8.602 1 98.25 164 THR B CA 1
ATOM 2917 C C . THR B 1 164 ? -6.562 6.184 -10.109 1 98.25 164 THR B C 1
ATOM 2919 O O . THR B 1 164 ? -7.094 5.215 -10.656 1 98.25 164 THR B O 1
ATOM 2922 N N . LYS B 1 165 ? -6.195 7.254 -10.773 1 98.62 165 LYS B N 1
ATOM 2923 C CA . LYS B 1 165 ? -6.352 7.328 -12.227 1 98.62 165 LYS B CA 1
ATOM 2924 C C . LYS B 1 165 ? -5.543 6.242 -12.922 1 98.62 165 LYS B C 1
ATOM 2926 O O . LYS B 1 165 ? -6.02 5.617 -13.875 1 98.62 165 LYS B O 1
ATOM 2931 N N . MET B 1 166 ? -4.324 6.043 -12.461 1 98.56 166 MET B N 1
ATOM 2932 C CA . MET B 1 166 ? -3.484 4.98 -13.008 1 98.56 166 MET B CA 1
ATOM 2933 C C . MET B 1 166 ? -4.152 3.619 -12.836 1 98.56 166 MET B C 1
ATOM 2935 O O . MET B 1 166 ? -4.148 2.803 -13.758 1 98.56 166 MET B O 1
ATOM 2939 N N . GLU B 1 167 ? -4.738 3.365 -11.672 1 97.88 167 GLU B N 1
ATOM 2940 C CA . GLU B 1 167 ? -5.391 2.09 -11.398 1 97.88 167 GLU B CA 1
ATOM 2941 C C . GLU B 1 167 ? -6.59 1.872 -12.32 1 97.88 167 GLU B C 1
ATOM 2943 O O . GLU B 1 167 ? -6.828 0.756 -12.789 1 97.88 167 GLU B O 1
ATOM 2948 N N . LEU B 1 168 ? -7.309 2.955 -12.586 1 98.38 168 LEU B N 1
ATOM 2949 C CA . LEU B 1 168 ? -8.469 2.844 -13.469 1 98.38 168 LEU B CA 1
ATOM 2950 C C . LEU B 1 168 ? -8.039 2.521 -14.891 1 98.38 168 LEU B C 1
ATOM 2952 O O . LEU B 1 168 ? -8.688 1.731 -15.578 1 98.38 168 LEU B O 1
ATOM 2956 N N . ARG B 1 169 ? -6.969 3.105 -15.352 1 98.31 169 ARG B N 1
ATOM 2957 C CA . ARG B 1 169 ? -6.426 2.756 -16.656 1 98.31 169 ARG B CA 1
ATOM 2958 C C . ARG B 1 169 ? -5.961 1.304 -16.688 1 98.31 169 ARG B C 1
ATOM 2960 O O . ARG B 1 169 ? -6.203 0.588 -17.656 1 98.31 169 ARG B O 1
ATOM 2967 N N . TRP B 1 170 ? -5.309 0.908 -15.633 1 98.44 170 TRP B N 1
ATOM 2968 C CA . TRP B 1 170 ? -4.824 -0.462 -15.5 1 98.44 170 TRP B CA 1
ATOM 2969 C C . TRP B 1 170 ? -5.98 -1.454 -15.531 1 98.44 170 TRP B C 1
ATOM 2971 O O . TRP B 1 170 ? -5.891 -2.502 -16.188 1 98.44 170 TRP B O 1
ATOM 2981 N N . VAL B 1 171 ? -7.062 -1.138 -14.852 1 98.31 171 VAL B N 1
ATOM 2982 C CA . VAL B 1 171 ? -8.227 -2.02 -14.812 1 98.31 171 VAL B CA 1
ATOM 2983 C C . VAL B 1 171 ? -8.766 -2.23 -16.219 1 98.31 171 VAL B C 1
ATOM 2985 O O . VAL B 1 171 ? -9.117 -3.352 -16.609 1 98.31 171 VAL B O 1
ATOM 2988 N N . LYS B 1 172 ? -8.883 -1.161 -16.969 1 97.38 172 LYS B N 1
ATOM 2989 C CA . LYS B 1 172 ? -9.328 -1.264 -18.344 1 97.38 172 LYS B CA 1
ATOM 2990 C C . LYS B 1 172 ? -8.43 -2.199 -19.156 1 97.38 172 LYS B C 1
ATOM 2992 O O . LYS B 1 172 ? -8.914 -3.072 -19.875 1 97.38 172 LYS B O 1
ATOM 2997 N N . SER B 1 173 ? -7.121 -2.051 -19 1 97.38 173 SER B N 1
ATOM 2998 C CA . SER B 1 173 ? -6.16 -2.9 -19.703 1 97.38 173 SER B CA 1
ATOM 2999 C C . SER B 1 173 ? -6.285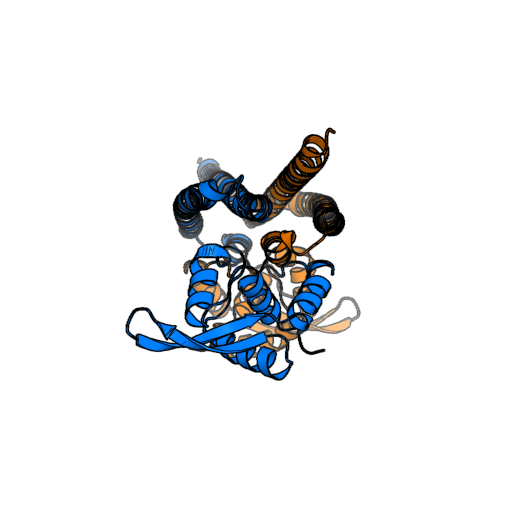 -4.355 -19.25 1 97.38 173 SER B C 1
ATOM 3001 O O . SER B 1 173 ? -6.133 -5.273 -20.062 1 97.38 173 SER B O 1
ATOM 3003 N N . ALA B 1 174 ? -6.523 -4.578 -17.984 1 97.31 174 ALA B N 1
ATOM 3004 C CA . ALA B 1 174 ? -6.691 -5.93 -17.453 1 97.31 174 ALA B CA 1
ATOM 3005 C C . ALA B 1 174 ? -7.914 -6.609 -18.062 1 97.31 174 ALA B C 1
ATOM 3007 O O . ALA B 1 174 ? -7.871 -7.793 -18.391 1 97.31 174 ALA B O 1
ATOM 3008 N N . HIS B 1 175 ? -9 -5.824 -18.219 1 96.19 175 HIS B N 1
ATOM 3009 C CA . HIS B 1 175 ? -10.18 -6.359 -18.891 1 96.19 175 HIS B CA 1
ATOM 3010 C C . HIS B 1 175 ? -9.859 -6.77 -20.328 1 96.19 175 HIS B C 1
ATOM 3012 O O . HIS B 1 175 ? -10.344 -7.797 -20.797 1 96.19 175 HIS B O 1
ATOM 3018 N N . GLU B 1 176 ? -9.102 -6 -20.953 1 95.38 176 GLU B N 1
ATOM 3019 C CA . GLU B 1 176 ? -8.727 -6.297 -22.328 1 95.38 176 GLU B CA 1
ATOM 3020 C C . GLU B 1 176 ? -7.906 -7.582 -22.422 1 95.38 176 GLU B C 1
ATOM 3022 O O . GLU B 1 176 ? -8.062 -8.359 -23.359 1 95.38 176 GLU B O 1
ATOM 3027 N N . ILE B 1 177 ? -7.004 -7.762 -21.5 1 94 177 ILE B N 1
ATOM 3028 C CA . ILE B 1 177 ? -6.219 -8.992 -21.453 1 94 177 ILE B CA 1
ATOM 3029 C C . ILE B 1 177 ? -7.148 -10.188 -21.281 1 94 177 ILE B C 1
ATOM 3031 O O . ILE B 1 177 ? -7.012 -11.195 -21.984 1 94 177 ILE B O 1
ATOM 3035 N N . LEU B 1 178 ? -8.125 -10.117 -20.453 1 92.69 178 LEU B N 1
ATOM 3036 C CA . LEU B 1 178 ? -9.094 -11.188 -20.219 1 92.69 178 LEU B CA 1
ATOM 3037 C C . LEU B 1 178 ? -9.891 -11.484 -21.484 1 92.69 178 LEU B C 1
ATOM 3039 O O . LEU B 1 178 ? -10.125 -12.648 -21.812 1 92.69 178 LEU B O 1
ATOM 3043 N N . ASP B 1 179 ? -10.219 -10.422 -22.172 1 92.19 179 ASP B N 1
ATOM 3044 C CA . ASP B 1 179 ? -10.984 -10.562 -23.406 1 92.19 179 ASP B CA 1
ATOM 3045 C C . ASP B 1 179 ? -10.172 -11.289 -24.469 1 92.19 179 ASP B C 1
ATOM 3047 O O . ASP B 1 179 ? -10.719 -12.078 -25.25 1 92.19 179 ASP B O 1
ATOM 3051 N N . SER B 1 180 ? -8.898 -11.039 -24.484 1 89.5 180 SER B N 1
ATOM 3052 C CA . SER B 1 180 ? -8.031 -11.648 -25.484 1 89.5 180 SER B CA 1
ATOM 3053 C C . SER B 1 180 ? -7.859 -13.148 -25.234 1 89.5 180 SER B C 1
ATOM 3055 O O . SER B 1 180 ? -7.691 -13.922 -26.172 1 89.5 180 SER B O 1
ATOM 3057 N N . ILE B 1 181 ? -7.918 -13.586 -24.062 1 85 181 ILE B N 1
ATOM 3058 C CA . ILE B 1 181 ? -7.824 -14.992 -23.703 1 85 181 ILE B CA 1
ATOM 3059 C C . ILE B 1 181 ? -9.102 -15.719 -24.125 1 85 181 ILE B C 1
ATOM 3061 O O . ILE B 1 181 ? -9.047 -16.828 -24.672 1 85 181 ILE B O 1
ATOM 3065 N N . ALA B 1 182 ? -10.18 -15.133 -23.844 1 78.94 182 ALA B N 1
ATOM 3066 C CA . ALA B 1 182 ? -11.484 -15.719 -24.156 1 78.94 182 ALA B CA 1
ATOM 3067 C C . ALA B 1 182 ? -11.641 -15.922 -25.656 1 78.94 182 ALA B C 1
ATOM 3069 O O . ALA B 1 182 ? -12.211 -16.922 -26.094 1 78.94 182 ALA B O 1
ATOM 3070 N N . LYS B 1 183 ? -11.203 -15.047 -26.453 1 76.81 183 LYS B N 1
ATOM 3071 C CA . LYS B 1 183 ? -11.297 -15.148 -27.906 1 76.81 183 LYS B CA 1
ATOM 3072 C C . LYS B 1 183 ? -10.414 -16.266 -28.438 1 76.81 183 LYS B C 1
ATOM 3074 O O . LYS B 1 183 ? -10.789 -16.969 -29.391 1 76.81 183 LYS B O 1
ATOM 3079 N N . LYS B 1 184 ? -9.25 -16.453 -27.938 1 71.69 184 LYS B N 1
ATOM 3080 C CA . LYS B 1 184 ? -8.352 -17.531 -28.375 1 71.69 184 LYS B CA 1
ATOM 3081 C C . LYS B 1 184 ? -8.938 -18.906 -28.062 1 71.69 184 LYS B C 1
ATOM 3083 O O . LYS B 1 184 ? -8.75 -19.844 -28.812 1 71.69 184 LYS B O 1
ATOM 3088 N N . LYS B 1 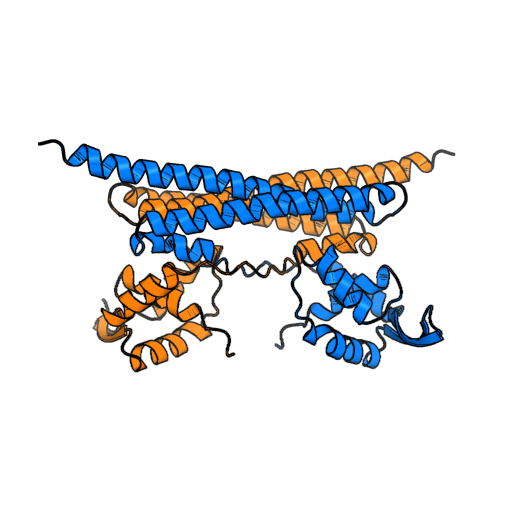185 ? -9.633 -19.062 -27.062 1 66.88 185 LYS B N 1
ATOM 3089 C CA . LYS B 1 185 ? -10.273 -20.328 -26.703 1 66.88 185 LYS B CA 1
ATOM 3090 C C . LYS B 1 185 ? -11.43 -20.641 -27.656 1 66.88 185 LYS B C 1
ATOM 3092 O O . LYS B 1 185 ? -11.68 -21.797 -27.969 1 66.88 185 LYS B O 1
ATOM 3097 N N . THR B 1 186 ? -12.172 -19.641 -28.109 1 60.53 186 THR B N 1
ATOM 3098 C CA . THR B 1 186 ? -13.297 -19.844 -29.016 1 60.53 186 THR B CA 1
ATOM 3099 C C . THR B 1 186 ? -12.805 -20.031 -30.453 1 60.53 186 THR B C 1
ATOM 3101 O O . THR B 1 186 ? -13.422 -20.75 -31.234 1 60.53 186 THR B O 1
ATOM 3104 N N . GLY B 1 187 ? -11.789 -19.344 -30.875 1 53.69 187 GLY B N 1
ATOM 3105 C CA . GLY B 1 187 ? -11.289 -19.5 -32.219 1 53.69 187 GLY B CA 1
ATOM 3106 C C . GLY B 1 187 ? -10.648 -20.859 -32.469 1 53.69 187 GLY B C 1
ATOM 3107 O O . GLY B 1 187 ? -10.469 -21.266 -33.625 1 53.69 187 GLY B O 1
ATOM 3108 N N . SER B 1 188 ? -9.977 -21.469 -31.516 1 50.16 188 SER B N 1
ATOM 3109 C CA . SER B 1 188 ? -9.383 -22.781 -31.719 1 50.16 188 SER B CA 1
ATOM 3110 C C . SER B 1 188 ? -10.445 -23.859 -31.844 1 50.16 188 SER B C 1
ATOM 3112 O O . SER B 1 188 ? -10.141 -25.016 -32.156 1 50.16 188 SER B O 1
ATOM 3114 N N . LYS B 1 189 ? -11.773 -23.719 -31.5 1 48.47 189 LYS B N 1
ATOM 3115 C CA . LYS B 1 189 ? -12.82 -24.703 -31.719 1 48.47 189 LYS B CA 1
ATOM 3116 C C . LYS B 1 189 ? -13.359 -24.656 -33.125 1 48.47 189 LYS B C 1
ATOM 3118 O O . LYS B 1 189 ? -14.5 -25.031 -33.406 1 48.47 189 LYS B O 1
ATOM 3123 N N . LYS B 1 190 ? -12.812 -24.031 -34.094 1 43.72 190 LYS B N 1
ATOM 3124 C CA . LYS B 1 190 ? -13.414 -24.312 -35.406 1 43.72 190 LYS B CA 1
ATOM 3125 C C . LYS B 1 190 ? -13.281 -25.797 -35.75 1 43.72 190 LYS B C 1
ATOM 3127 O O . LYS B 1 190 ? -12.18 -26.344 -35.719 1 43.72 190 LYS B O 1
ATOM 3132 N N . PRO B 1 191 ? -14.453 -26.438 -36.219 1 42.09 191 PRO B N 1
ATOM 3133 C CA . PRO B 1 191 ? -14.445 -27.797 -36.75 1 42.09 191 PRO B CA 1
ATOM 3134 C C . PRO B 1 191 ? -13.5 -27.953 -37.938 1 42.09 191 PRO B C 1
ATOM 3136 O O . PRO B 1 191 ? -13.234 -26.984 -38.656 1 42.09 191 PRO B O 1
#

Foldseek 3Di:
DPPPPCVLLLVLVVQVVHKFALVVSVVCCVQAVVLPDPDDSVVSVVSVVVCVVVVQKDWDWDADPVRDIGIIIHGDPNVVVVSVVVVPDDDDDDPDDDPLVVCVVVCVVPDLVVNLVSLVVLLVVLVVVLVSLVVVCVVLVVCCPPDPCSVVSVVVSVVSNVVSVVSNVVSVVVVVVSVVVVVVVVVVPDD/DPPPPCVLLLVLVVQVVHKFALVVSVVCCVQAVVLPDPDDSVVSVVSVVVCVVVVQKDWDWDADPVRDITIIIHGDPVNVVVSVVVVPDDDDDDPDDDPLVVCVVVCVVPDLVVNLVSLVVLLVVLVVVLVSLVVVCVVLVVCCPPDPCSVVSVVVSVVSNVVSVVSNVVSVVVVVVSVVVVVVVVVVPDD

Secondary structure (DSSP, 8-state):
-----THHHHHHHHHHH--B-HHHHHHHHHHTGGGTB---GGGHHHHHHHHHHTTSEEEEEEE-TTS-EEEEEEE-HHHHHHHHHHHHSPPPP---B-HHHHHHHTGGGS-HHHHHHHHHHHHHHHHHHHHHHHHHHHHHHTTTTT-TTHHHHHHHHHHHHHHHHHHHHHHHHHHHHHHHHHHHHHHTT--/-----THHHHHHHHHHH--B-HHHHHHHHHHTGGGTB---GGGHHHHHHHHHHTTSEEEEEEE-TTS-EEEEEEE-HHHHHHHHHHHHSPPPP---B-HHHHHHHTGGGS-HHHHHHHHHHHHHHHHHHHHHHHHHHHHHHTTTTT-TTHHHHHHHHHHHHHHHHHHHHHHHHHHHHHHHHHHHHHHTT--

Organism: Turneriella parva (strain ATCC BAA-1111 / DSM 21527 / NCTC 11395 / H) (NCBI:txid869212)

Nearest PDB structures (foldseek):
  5x11-assembly1_B  TM=8.938E-01  e=3.946E-12  Bacillus spizizenii str. W23
  5x11-assembly3_D  TM=8.836E-01  e=6.716E-12  Bacillus spizizenii str. W23
  3l9f-assembly2_C  TM=8.533E-01  e=1.143E-11  Streptococcus mutans UA159
  5x11-assembly4_G  TM=8.802E-01  e=1.630E-11  Bacillus spizizenii str. W23
  5x11-assembly1_A  TM=8.655E-01  e=1.143E-11  Bacillus spizizenii str. W23

InterPro domains:
  IPR005149 Transcription regulator PadR, N-terminal [PF03551] (11-85)
  IPR018309 Transcription regulator PadR, C-terminal [PF10400] (97-179)
  IPR036388 Winged helix-like DNA-binding domain superfamily [G3DSA:1.10.10.10] (1-93)
  IPR036390 Winged helix DNA-binding domain superfamily [SSF46785] (7-180)

Solvent-accessible surface area (backbone atoms only — not comparable to full-atom values): 21109 Å² total; per-residue (Å²): 130,81,76,80,70,63,63,52,51,55,52,50,49,51,30,72,76,46,70,41,29,72,66,54,50,52,51,44,35,68,75,60,48,36,84,39,40,59,72,66,75,79,54,52,59,64,43,49,53,51,36,40,75,70,51,27,29,44,79,46,81,43,64,44,100,84,66,43,84,35,62,34,35,36,59,31,74,62,24,50,50,53,44,40,55,56,58,64,44,81,59,60,80,69,79,40,60,40,42,54,48,55,43,39,47,51,32,72,69,45,58,70,65,54,53,49,48,52,48,49,52,51,43,53,52,38,56,54,46,52,54,53,50,53,52,52,52,59,64,50,56,81,29,64,91,72,37,85,44,33,67,28,48,48,45,46,49,49,49,53,52,52,51,39,54,50,47,48,54,46,43,54,52,46,52,50,54,52,51,54,54,57,49,54,64,58,63,69,65,66,129,128,82,76,78,72,63,64,53,50,55,53,50,50,52,28,72,74,44,68,40,28,73,64,54,49,51,51,46,34,70,74,60,50,37,84,39,40,61,71,64,74,79,55,52,58,64,43,50,52,50,34,38,76,71,53,26,28,45,78,44,82,42,67,44,101,84,66,42,84,36,62,31,35,36,58,32,74,62,25,50,50,51,46,40,56,54,59,64,45,82,62,63,80,66,78,40,61,39,43,55,50,56,42,38,46,51,31,73,69,43,59,69,65,54,52,49,49,54,47,48,51,52,42,52,52,37,56,53,47,51,55,51,49,51,51,50,52,59,65,50,53,80,28,64,91,72,36,84,44,33,67,28,49,48,46,47,50,50,49,54,51,51,50,38,54,51,50,48,53,46,43,55,52,46,52,49,54,54,53,55,54,55,50,54,62,60,63,70,65,65,129

pLDDT: mean 91.53, std 11.09, range [35.47, 98.62]

Radius of gyration: 24.46 Å; Cα contacts (8 Å, |Δi|>4): 417; chains: 2; bounding box: 44×84×67 Å